Protein AF-0000000078986086 (afdb_homodimer)

Nearest PDB structures (foldseek):
  3zmk-assembly2_D  TM=9.888E-01  e=1.503E-30  Anopheles funestus
  4gsn-assembly2_D  TM=9.975E-01  e=2.209E-29  Anopheles gambiae
  3zml-assembly1_A  TM=9.976E-01  e=2.962E-29  Anopheles funestus
  2il3-assembly1_B  TM=9.915E-01  e=6.165E-29  Anopheles gambiae
  5ft3-assembly1_A  TM=9.965E-01  e=9.991E-28  Aedes aegypti

pLDDT: mean 96.77, std 3.89, range [65.88, 98.94]

Solvent-accessible surface area (backbone atoms only — not comparable to full-atom values): 22314 Å² total; per-residue (Å²): 128,82,59,34,36,31,36,26,39,67,60,37,37,52,27,17,19,37,43,40,48,32,56,76,62,70,51,72,66,45,76,40,80,48,50,65,88,81,41,48,39,71,35,68,76,41,33,74,76,32,61,75,52,60,69,23,34,36,33,52,76,81,48,77,39,48,41,36,69,16,39,39,53,37,49,43,69,74,63,40,94,61,45,67,51,63,41,79,52,56,68,59,29,23,36,32,42,27,40,41,49,44,28,41,32,43,49,41,35,42,44,45,68,52,48,46,40,39,75,74,65,68,41,41,71,78,58,64,71,54,51,49,51,42,51,51,41,51,50,40,52,38,63,51,43,80,48,71,25,69,55,30,81,54,73,32,54,35,45,35,48,40,47,24,41,50,53,27,44,36,60,70,51,77,70,54,53,87,83,35,47,57,48,47,52,39,50,54,58,51,61,66,42,91,57,29,49,82,33,34,50,56,29,18,53,49,41,14,50,56,55,47,57,47,39,77,93,128,80,57,34,34,31,36,27,39,66,59,38,36,51,27,18,18,35,44,40,46,31,53,75,64,71,50,72,66,45,75,40,79,50,50,65,87,81,42,49,38,69,34,69,78,40,32,74,75,31,61,74,51,62,68,22,33,37,34,53,76,82,48,76,38,48,41,36,70,16,39,38,53,35,49,44,70,73,64,40,94,61,45,67,50,62,40,79,53,56,69,59,28,22,36,32,42,27,40,42,50,43,28,41,34,42,50,39,35,42,44,46,68,52,48,46,41,40,74,75,66,69,41,41,70,77,57,64,72,54,51,50,52,42,51,52,41,51,50,39,51,39,62,52,42,81,48,70,24,68,53,30,81,53,72,33,54,35,44,35,48,40,48,26,40,50,52,27,43,35,60,69,51,76,71,54,54,88,82,35,49,58,48,47,52,37,50,55,57,51,60,65,41,90,56,30,48,82,33,32,51,55,29,18,52,50,41,14,49,56,54,47,57,46,36,78,95

Structure (mmCIF, N/CA/C/O backbone):
data_AF-0000000078986086-model_v1
#
loop_
_entity.id
_entity.type
_entity.pdbx_description
1 polymer 'glutathione transferase'
#
loop_
_atom_site.group_PDB
_atom_site.id
_atom_site.type_symbol
_atom_site.label_atom_id
_atom_site.label_alt_id
_atom_site.label_comp_id
_atom_site.label_asym_id
_atom_site.label_entity_id
_atom_site.label_seq_id
_atom_site.pdbx_PDB_ins_code
_atom_site.Cartn_x
_atom_site.Cartn_y
_atom_site.Cartn_z
_atom_site.occupancy
_atom_site.B_iso_or_equiv
_atom_site.auth_seq_id
_atom_site.auth_comp_id
_atom_site.auth_asym_id
_atom_site.auth_atom_id
_atom_site.pdbx_PDB_model_num
ATOM 1 N N . MET A 1 1 ? -20 9.711 23.672 1 66.19 1 MET A N 1
ATOM 2 C CA . MET A 1 1 ? -19.078 9.633 22.531 1 66.19 1 MET A CA 1
ATOM 3 C C . MET A 1 1 ? -18.125 8.445 22.688 1 66.19 1 MET A C 1
ATOM 5 O O . MET A 1 1 ? -17.781 8.07 23.812 1 66.19 1 MET A O 1
ATOM 9 N N . PRO A 1 2 ? -17.859 7.719 21.531 1 75.81 2 PRO A N 1
ATOM 10 C CA . PRO A 1 2 ? -16.969 6.57 21.734 1 75.81 2 PRO A CA 1
ATOM 11 C C . PRO A 1 2 ? -15.594 6.973 22.266 1 75.81 2 PRO A C 1
ATOM 13 O O . PRO A 1 2 ? -15.156 8.102 22.047 1 75.81 2 PRO A O 1
ATOM 16 N N . LYS A 1 3 ? -15.148 6.191 23.062 1 90.88 3 LYS A N 1
ATOM 17 C CA . LYS A 1 3 ? -13.773 6.402 23.531 1 90.88 3 LYS A CA 1
ATOM 18 C C . LYS A 1 3 ? -12.773 5.879 22.5 1 90.88 3 LYS A C 1
ATOM 20 O O . LYS A 1 3 ? -12.594 4.664 22.359 1 90.88 3 LYS A O 1
ATOM 25 N N . LEU A 1 4 ? -12.234 6.789 21.734 1 97.81 4 LEU A N 1
ATOM 26 C CA . LEU A 1 4 ? -11.234 6.477 20.719 1 97.81 4 LEU A CA 1
ATOM 27 C C . LEU A 1 4 ? -9.852 6.938 21.156 1 97.81 4 LEU A C 1
ATOM 29 O O . LEU A 1 4 ? -9.648 8.125 21.438 1 97.81 4 LEU A O 1
ATOM 33 N N . VAL A 1 5 ? -8.945 5.961 21.266 1 98.38 5 VAL A N 1
ATOM 34 C CA . VAL A 1 5 ? -7.555 6.27 21.609 1 98.38 5 VAL A CA 1
ATOM 35 C C . VAL A 1 5 ? -6.652 5.965 20.422 1 98.38 5 VAL A C 1
ATOM 37 O O . VAL A 1 5 ? -6.73 4.883 19.828 1 98.38 5 VAL A O 1
ATOM 40 N N . LEU A 1 6 ? -5.875 6.934 20.047 1 98.62 6 LEU A N 1
ATOM 41 C CA . LEU A 1 6 ? -4.918 6.758 18.953 1 98.62 6 LEU A CA 1
ATOM 42 C C . LEU A 1 6 ? -3.486 6.801 19.484 1 98.62 6 LEU A C 1
ATOM 44 O O . LEU A 1 6 ? -3.055 7.812 20.031 1 98.62 6 LEU A O 1
ATOM 48 N N . HIS A 1 7 ? -2.793 5.641 19.438 1 98.62 7 HIS A N 1
ATOM 49 C CA . HIS A 1 7 ? -1.343 5.66 19.594 1 98.62 7 HIS A CA 1
ATOM 50 C C . HIS A 1 7 ? -0.66 6.285 18.391 1 98.62 7 HIS A C 1
ATOM 52 O O . HIS A 1 7 ? -0.756 5.758 17.266 1 98.62 7 HIS A O 1
ATOM 58 N N . THR A 1 8 ? 0.054 7.375 18.625 1 98.12 8 THR A N 1
ATOM 59 C CA . THR A 1 8 ? 0.372 8.227 17.484 1 98.12 8 THR A CA 1
ATOM 60 C C . THR A 1 8 ? 1.632 9.047 17.766 1 98.12 8 THR A C 1
ATOM 62 O O . THR A 1 8 ? 2.197 8.977 18.859 1 98.12 8 THR A O 1
ATOM 65 N N . LEU A 1 9 ? 2.15 9.633 16.781 1 98.12 9 LEU A N 1
ATOM 66 C CA . LEU A 1 9 ? 3.139 10.703 16.734 1 98.12 9 LEU A CA 1
ATOM 67 C C . LEU A 1 9 ? 2.816 11.688 15.609 1 98.12 9 LEU A C 1
ATOM 69 O O . LEU A 1 9 ? 2.904 11.336 14.43 1 98.12 9 LEU A O 1
ATOM 73 N N . HIS A 1 10 ? 2.484 12.859 15.961 1 97.81 10 HIS A N 1
ATOM 74 C CA . HIS A 1 10 ? 1.936 13.82 15.008 1 97.81 10 HIS A CA 1
ATOM 75 C C . HIS A 1 10 ? 2.92 14.094 13.875 1 97.81 10 HIS A C 1
ATOM 77 O O . HIS A 1 10 ? 2.521 14.516 12.789 1 97.81 10 HIS A O 1
ATOM 83 N N . LEU A 1 11 ? 4.18 13.906 14.102 1 97.38 11 LEU A N 1
ATOM 84 C CA . LEU A 1 11 ? 5.188 14.078 13.055 1 97.38 11 LEU A CA 1
ATOM 85 C C . LEU A 1 11 ? 5.004 13.055 11.945 1 97.38 11 LEU A C 1
ATOM 87 O O . LEU A 1 11 ? 5.438 13.273 10.812 1 97.38 11 LEU A O 1
ATOM 91 N N . SER A 1 12 ? 4.438 11.938 12.25 1 97.94 12 SER A N 1
ATOM 92 C CA . SER A 1 12 ? 4.34 10.805 11.336 1 97.94 12 SER A CA 1
ATOM 93 C C . SER A 1 12 ? 3.244 11.023 10.297 1 97.94 12 SER A C 1
ATOM 95 O O . SER A 1 12 ? 2.082 11.242 10.648 1 97.94 12 SER A O 1
ATOM 97 N N . PRO A 1 13 ? 3.541 10.875 9.039 1 98.62 13 PRO A N 1
ATOM 98 C CA . PRO A 1 13 ? 2.541 11.094 7.988 1 98.62 13 PRO A CA 1
ATOM 99 C C . PRO A 1 13 ? 1.349 10.148 8.102 1 98.62 13 PRO A C 1
ATOM 101 O O . PRO A 1 13 ? 0.198 10.586 8.039 1 98.62 13 PRO A O 1
ATOM 104 N N . PRO A 1 14 ? 1.545 8.844 8.328 1 98.75 14 PRO A N 1
ATOM 105 C CA . PRO A 1 14 ? 0.386 7.961 8.484 1 98.75 14 PRO A CA 1
ATOM 106 C C . PRO A 1 14 ? -0.513 8.367 9.648 1 98.75 14 PRO A C 1
ATOM 108 O O . PRO A 1 14 ? -1.736 8.234 9.57 1 98.75 14 PRO A O 1
ATOM 111 N N . CYS A 1 15 ? 0.044 8.844 10.711 1 98.81 15 CYS A N 1
ATOM 112 C CA . CYS A 1 15 ? -0.736 9.297 11.852 1 98.81 15 CYS A CA 1
ATOM 113 C C . CYS A 1 15 ? -1.559 10.531 11.492 1 98.81 15 CYS A C 1
ATOM 115 O O . CYS A 1 15 ? -2.736 10.625 11.844 1 98.81 15 CYS A O 1
ATOM 117 N N . ARG A 1 16 ? -0.975 11.43 10.773 1 98.88 16 ARG A N 1
ATOM 118 C CA . ARG A 1 16 ? -1.675 12.648 10.391 1 98.88 16 ARG A CA 1
ATOM 119 C C . ARG A 1 16 ? -2.809 12.344 9.414 1 98.88 16 ARG A C 1
ATOM 121 O O . ARG A 1 16 ? -3.838 13.023 9.422 1 98.88 16 ARG A O 1
ATOM 128 N N . ALA A 1 17 ? -2.66 11.344 8.562 1 98.94 17 ALA A N 1
ATOM 129 C CA . ALA A 1 17 ? -3.75 10.922 7.688 1 98.94 17 ALA A CA 1
ATOM 130 C C . ALA A 1 17 ? -4.969 10.5 8.5 1 98.94 17 ALA A C 1
ATOM 132 O O . ALA A 1 17 ? -6.102 10.852 8.156 1 98.94 17 ALA A O 1
ATOM 133 N N . VAL A 1 18 ? -4.727 9.766 9.57 1 98.94 18 VAL A N 1
ATOM 134 C CA . VAL A 1 18 ? -5.809 9.32 10.445 1 98.94 18 VAL A CA 1
ATOM 135 C C . VAL A 1 18 ? -6.414 10.516 11.172 1 98.94 18 VAL A C 1
ATOM 137 O O . VAL A 1 18 ? -7.633 10.609 11.32 1 98.94 18 VAL A O 1
ATOM 140 N N . GLU A 1 19 ? -5.559 11.438 11.586 1 98.88 19 GLU A N 1
ATOM 141 C CA . GLU A 1 19 ? -6.047 12.648 12.25 1 98.88 19 GLU A CA 1
ATOM 142 C C . GLU A 1 19 ? -6.922 13.469 11.305 1 98.88 19 GLU A C 1
ATOM 144 O O . GLU A 1 19 ? -7.98 13.961 11.703 1 98.88 19 GLU A O 1
ATOM 149 N N . LEU A 1 20 ? -6.512 13.625 10.055 1 98.94 20 LEU A N 1
ATOM 150 C CA . LEU A 1 20 ? -7.332 14.297 9.055 1 98.94 20 LEU A CA 1
ATOM 151 C C . LEU A 1 20 ? -8.688 13.625 8.914 1 98.94 20 LEU A C 1
ATOM 153 O O . LEU A 1 20 ? -9.727 14.297 8.883 1 98.94 20 LEU A O 1
ATOM 157 N N . THR A 1 21 ? -8.695 12.305 8.867 1 98.94 21 THR A N 1
ATOM 158 C CA . THR A 1 21 ? -9.922 11.531 8.727 1 98.94 21 THR A CA 1
ATOM 159 C C . THR A 1 21 ? -10.844 11.766 9.914 1 98.94 21 THR A C 1
ATOM 161 O O . THR A 1 21 ? -12.047 12 9.742 1 98.94 21 THR A O 1
ATOM 164 N N . ALA A 1 22 ? -10.273 11.734 11.117 1 98.69 22 ALA A N 1
ATOM 165 C CA . ALA A 1 22 ? -11.062 11.93 12.328 1 98.69 22 ALA A CA 1
ATOM 166 C C . ALA A 1 22 ? -11.688 13.32 12.352 1 98.69 22 ALA A C 1
ATOM 168 O O . ALA A 1 22 ? -12.867 13.477 12.68 1 98.69 22 ALA A O 1
ATOM 169 N N . LYS A 1 23 ? -10.93 14.297 11.953 1 98.69 23 LYS A N 1
ATOM 170 C CA . LYS A 1 23 ? -11.438 15.664 11.922 1 98.69 23 LYS A CA 1
ATOM 171 C C . LYS A 1 23 ? -12.578 15.805 10.922 1 98.69 23 LYS A C 1
ATOM 173 O O . LYS A 1 23 ? -13.594 16.438 11.211 1 98.69 23 LYS A O 1
ATOM 178 N N . ALA A 1 24 ? -12.43 15.211 9.789 1 98.75 24 ALA A N 1
ATOM 179 C CA . ALA A 1 24 ? -13.469 15.258 8.766 1 98.75 24 ALA A CA 1
ATOM 180 C C . ALA A 1 24 ? -14.766 14.625 9.266 1 98.75 24 ALA A C 1
ATOM 182 O O . ALA A 1 24 ? -15.852 15.031 8.852 1 98.75 24 ALA A O 1
ATOM 183 N N . LEU A 1 25 ? -14.648 13.664 10.148 1 98.25 25 LEU A N 1
ATOM 184 C CA . LEU A 1 25 ? -15.805 12.93 10.664 1 98.25 25 LEU A CA 1
ATOM 185 C C . LEU A 1 25 ? -16.359 13.602 11.922 1 98.25 25 LEU A C 1
ATOM 187 O O . LEU A 1 25 ? -17.375 13.172 12.461 1 98.25 25 LEU A O 1
ATOM 191 N N . GLY A 1 26 ? -15.609 14.609 12.406 1 97.31 26 GLY A N 1
ATOM 192 C CA . GLY A 1 26 ? -16 15.25 13.648 1 97.31 26 GLY A CA 1
ATOM 193 C C . GLY A 1 26 ? -15.719 14.398 14.875 1 97.31 26 GLY A C 1
ATOM 194 O O . GLY A 1 26 ? -16.422 14.508 15.883 1 97.31 26 GLY A O 1
ATOM 195 N N . LEU A 1 27 ? -14.703 13.531 14.805 1 97.81 27 LEU A N 1
ATOM 196 C CA . LEU A 1 27 ? -14.367 12.641 15.906 1 97.81 27 LEU A CA 1
ATOM 197 C C . LEU A 1 27 ? -13.219 13.211 16.734 1 97.81 27 LEU A C 1
ATOM 199 O O . LEU A 1 27 ? -12.289 13.797 16.188 1 97.81 27 LEU A O 1
ATOM 203 N N . GLU A 1 28 ? -13.289 13.047 17.969 1 96.56 28 GLU A N 1
ATOM 204 C CA . GLU A 1 28 ? -12.18 13.352 18.875 1 96.56 28 GLU A CA 1
ATOM 205 C C . GLU A 1 28 ? -11.383 12.094 19.219 1 96.56 28 GLU A C 1
ATOM 207 O O . GLU A 1 28 ? -11.961 11.086 19.625 1 96.56 28 GLU A O 1
ATOM 212 N N . LEU A 1 29 ? -10.125 12.188 18.984 1 97.62 29 LEU A N 1
ATOM 213 C CA . LEU A 1 29 ? -9.227 11.094 19.328 1 97.62 29 LEU A CA 1
ATOM 214 C C . LEU A 1 29 ? -8.375 11.453 20.531 1 97.62 29 LEU A C 1
ATOM 216 O O . LEU A 1 29 ? -7.695 12.484 20.531 1 97.62 29 LEU A O 1
ATOM 220 N N . GLU A 1 30 ? -8.5 10.648 21.531 1 97.94 30 GLU A N 1
ATOM 221 C CA . GLU A 1 30 ? -7.48 10.742 22.562 1 97.94 30 GLU A CA 1
ATOM 222 C C . GLU A 1 30 ? -6.121 10.273 22.062 1 97.94 30 GLU A C 1
ATOM 224 O O . GLU A 1 30 ? -6.004 9.164 21.531 1 97.94 30 GLU A O 1
ATOM 229 N N . GLN A 1 31 ? -5.156 11.086 22.219 1 97.56 31 GLN A N 1
ATOM 230 C CA . GLN A 1 31 ? -3.854 10.773 21.641 1 97.56 31 GLN A CA 1
ATOM 231 C C . GLN A 1 31 ? -2.9 10.227 22.688 1 97.56 31 GLN A C 1
ATOM 233 O O . GLN A 1 31 ? -2.803 10.773 23.797 1 97.56 31 GLN A O 1
ATOM 238 N N . LYS A 1 32 ? -2.322 9.156 22.438 1 97.44 32 LYS A N 1
ATOM 239 C CA . LYS A 1 32 ? -1.193 8.602 23.188 1 97.44 32 LYS A CA 1
ATOM 240 C C . LYS A 1 32 ? 0.075 8.594 22.344 1 97.44 32 LYS A C 1
ATOM 242 O O . LYS A 1 32 ? 0.193 7.812 21.391 1 97.44 32 LYS A O 1
ATOM 247 N N . GLU A 1 33 ? 0.963 9.391 22.734 1 97.5 33 GLU A N 1
ATOM 248 C CA . GLU A 1 33 ? 2.164 9.562 21.922 1 97.5 33 GLU A CA 1
ATOM 249 C C . GLU A 1 33 ? 3.119 8.391 22.078 1 97.5 33 GLU A C 1
ATOM 251 O O . GLU A 1 33 ? 3.336 7.91 23.203 1 97.5 33 GLU A O 1
ATOM 256 N N . ILE A 1 34 ? 3.598 7.871 21 1 97.38 34 ILE A N 1
ATOM 257 C CA . ILE A 1 34 ? 4.637 6.848 20.922 1 97.38 34 ILE A CA 1
ATOM 258 C C . ILE A 1 34 ? 5.891 7.434 20.266 1 97.38 34 ILE A C 1
ATOM 260 O O . ILE A 1 34 ? 5.883 7.781 19.094 1 97.38 34 ILE A O 1
ATOM 264 N N . ASN A 1 35 ? 7.004 7.543 21 1 94.25 35 ASN A N 1
ATOM 265 C CA . ASN A 1 35 ? 8.258 8.086 20.484 1 94.25 35 ASN A CA 1
ATOM 266 C C . ASN A 1 35 ? 9.062 7.027 19.734 1 94.25 35 ASN A C 1
ATOM 268 O O . ASN A 1 35 ? 9.695 6.172 20.359 1 94.25 35 ASN A O 1
ATOM 272 N N . LEU A 1 36 ? 9.133 7.164 18.469 1 94.25 36 LEU A N 1
ATOM 273 C CA . LEU A 1 36 ? 9.82 6.176 17.641 1 94.25 36 LEU A CA 1
ATOM 274 C C . LEU A 1 36 ? 11.336 6.324 17.781 1 94.25 36 LEU A C 1
ATOM 276 O O . LEU A 1 36 ? 12.07 5.352 17.609 1 94.25 36 LEU A O 1
ATOM 280 N N . LEU A 1 37 ? 11.789 7.508 18.016 1 89.25 37 LEU A N 1
ATOM 281 C CA . LEU A 1 37 ? 13.227 7.766 18.078 1 89.25 37 LEU A CA 1
ATOM 282 C C . LEU A 1 37 ? 13.836 7.109 19.312 1 89.25 37 LEU A C 1
ATOM 284 O O . LEU A 1 37 ? 15.008 6.73 19.312 1 89.25 37 LEU A O 1
ATOM 288 N N . THR A 1 38 ? 13.062 6.965 20.359 1 91.62 38 THR A N 1
ATOM 289 C CA . THR A 1 38 ? 13.555 6.312 21.578 1 91.62 38 THR A CA 1
ATOM 290 C C . THR A 1 38 ? 13.172 4.84 21.594 1 91.62 38 THR A C 1
ATOM 292 O O . THR A 1 38 ? 13.422 4.137 22.562 1 91.62 38 THR A O 1
ATOM 295 N N . GLY A 1 39 ? 12.453 4.363 20.578 1 93.44 39 GLY A N 1
ATOM 296 C CA . GLY A 1 39 ? 12.172 2.949 20.406 1 93.44 39 GLY A CA 1
ATOM 297 C C . GLY A 1 39 ? 10.977 2.473 21.203 1 93.44 39 GLY A C 1
ATOM 298 O O . GLY A 1 39 ? 10.859 1.285 21.5 1 93.44 39 GLY A O 1
ATOM 299 N N . GLU A 1 40 ? 10.062 3.346 21.609 1 94.94 40 GLU A N 1
ATOM 300 C CA . GLU A 1 40 ? 8.891 2.959 22.391 1 94.94 40 GLU A CA 1
ATOM 301 C C . GLU A 1 40 ? 8.039 1.938 21.625 1 94.94 40 GLU A C 1
ATOM 303 O O . GLU A 1 40 ? 7.41 1.076 22.25 1 94.94 40 GLU A O 1
ATOM 308 N N . HIS A 1 41 ? 8.062 2.018 20.297 1 94.25 41 HIS A N 1
ATOM 309 C CA . HIS A 1 41 ? 7.27 1.127 19.453 1 94.25 41 HIS A CA 1
ATOM 310 C C . HIS A 1 41 ? 7.875 -0.271 19.422 1 94.25 41 HIS A C 1
ATOM 312 O O . HIS A 1 41 ? 7.281 -1.193 18.859 1 94.25 41 HIS A O 1
ATOM 318 N N . LEU A 1 42 ? 9.016 -0.437 20.047 1 94.38 42 LEU A N 1
ATOM 319 C CA . LEU A 1 42 ? 9.688 -1.73 20.047 1 94.38 42 LEU A CA 1
ATOM 320 C C . LEU A 1 42 ? 9.609 -2.393 21.422 1 94.38 42 LEU A C 1
ATOM 322 O O . LEU A 1 42 ? 10.062 -3.525 21.594 1 94.38 42 LEU A O 1
ATOM 326 N N . LYS A 1 43 ? 9.039 -1.735 22.375 1 94.94 43 LYS A N 1
ATOM 327 C CA . LYS A 1 43 ? 8.867 -2.309 23.703 1 94.94 43 LYS A CA 1
ATOM 328 C C . LYS A 1 43 ? 7.777 -3.373 23.719 1 94.94 43 LYS A C 1
ATOM 330 O O . LYS A 1 43 ? 6.816 -3.293 22.938 1 94.94 43 LYS A O 1
ATOM 335 N N . PRO A 1 44 ? 7.867 -4.32 24.609 1 94.44 44 PRO A N 1
ATOM 336 C CA . PRO A 1 44 ? 6.941 -5.453 24.641 1 94.44 44 PRO A CA 1
ATOM 337 C C . PRO A 1 44 ? 5.48 -5.02 24.75 1 94.44 44 PRO A C 1
ATOM 339 O O . PRO A 1 44 ? 4.605 -5.613 24.125 1 94.44 44 PRO A O 1
ATOM 342 N N . GLU A 1 45 ? 5.246 -4.043 25.547 1 92.62 45 GLU A N 1
ATOM 343 C CA . GLU A 1 45 ? 3.875 -3.584 25.75 1 92.62 45 GLU A CA 1
ATOM 344 C C . GLU A 1 45 ? 3.25 -3.115 24.438 1 92.62 45 GLU A C 1
ATOM 346 O O . GLU A 1 45 ? 2.074 -3.381 24.188 1 92.62 45 GLU A O 1
ATOM 351 N N . PHE A 1 46 ? 4.066 -2.396 23.625 1 95.06 46 PHE A N 1
ATOM 352 C CA . PHE A 1 46 ? 3.539 -1.921 22.359 1 95.06 46 PHE A CA 1
ATOM 353 C C . PHE A 1 46 ? 3.475 -3.055 21.344 1 95.06 46 PHE A C 1
ATOM 355 O O . PHE A 1 46 ? 2.543 -3.119 20.531 1 95.06 46 PHE A O 1
ATOM 362 N N . LEU A 1 47 ? 4.438 -3.908 21.391 1 92.31 47 LEU A N 1
ATOM 363 C CA . LEU A 1 47 ? 4.5 -5.012 20.438 1 92.31 47 LEU A CA 1
ATOM 364 C C . LEU A 1 47 ? 3.311 -5.949 20.609 1 92.31 47 LEU A C 1
ATOM 366 O O . LEU A 1 47 ? 2.881 -6.605 19.656 1 92.31 47 LEU A O 1
ATOM 370 N N . LYS A 1 48 ? 2.73 -6.004 21.766 1 90.81 48 LYS A N 1
ATOM 371 C CA . LYS A 1 48 ? 1.505 -6.762 22 1 90.81 48 LYS A CA 1
ATOM 372 C C . LYS A 1 48 ? 0.321 -6.133 21.266 1 90.81 48 LYS A C 1
ATOM 374 O O . LYS A 1 48 ? -0.608 -6.832 20.859 1 90.81 48 LYS A O 1
ATOM 379 N N . LEU A 1 49 ? 0.41 -4.824 21.125 1 92.06 49 LEU A N 1
ATOM 380 C CA . LEU A 1 49 ? -0.65 -4.09 20.438 1 92.06 49 LEU A CA 1
ATOM 381 C C . LEU A 1 49 ? -0.511 -4.211 18.922 1 92.06 49 LEU A C 1
ATOM 383 O O . LEU A 1 49 ? -1.502 -4.418 18.219 1 92.06 49 LEU A O 1
ATOM 387 N N . ASN A 1 50 ? 0.705 -4.105 18.469 1 95.19 50 ASN A N 1
ATOM 388 C CA . ASN A 1 50 ? 0.983 -4.16 17.047 1 95.19 50 ASN A CA 1
ATOM 389 C C . ASN A 1 50 ? 2.33 -4.816 16.766 1 95.19 50 ASN A C 1
ATOM 391 O O . ASN A 1 50 ? 3.369 -4.156 16.797 1 95.19 50 ASN A O 1
ATOM 395 N N . PRO A 1 51 ? 2.279 -6.027 16.344 1 92.38 51 PRO A N 1
ATOM 396 C CA . PRO A 1 51 ? 3.531 -6.738 16.078 1 92.38 51 PRO A CA 1
ATOM 397 C C . PRO A 1 51 ? 4.273 -6.18 14.859 1 92.38 51 PRO A C 1
ATOM 399 O O . PRO A 1 51 ? 5.414 -6.566 14.602 1 92.38 51 PRO A O 1
ATOM 402 N N . GLN A 1 52 ? 3.68 -5.23 14.102 1 94.56 52 GLN A N 1
ATOM 403 C CA . GLN A 1 52 ? 4.312 -4.621 12.938 1 94.56 52 GLN A CA 1
ATOM 404 C C . GLN A 1 52 ? 5.199 -3.447 13.344 1 94.56 52 GLN A C 1
ATOM 406 O O . GLN A 1 52 ? 5.879 -2.854 12.5 1 94.56 52 GLN A O 1
ATOM 411 N N . HIS A 1 53 ? 5.199 -3.078 14.617 1 94.75 53 HIS A N 1
ATOM 412 C CA . HIS A 1 53 ? 6.113 -2.1 15.203 1 94.75 53 HIS A CA 1
ATOM 413 C C . HIS A 1 53 ? 5.777 -0.688 14.734 1 94.75 53 HIS A C 1
ATOM 415 O O . HIS A 1 53 ? 6.625 0.205 14.781 1 94.75 53 HIS A O 1
ATOM 421 N N . THR A 1 54 ? 4.547 -0.531 14.125 1 96.44 54 THR A N 1
ATOM 422 C CA . THR A 1 54 ? 4.285 0.764 13.508 1 96.44 54 THR A CA 1
ATOM 423 C C . THR A 1 54 ? 3.168 1.499 14.242 1 96.44 54 THR A C 1
ATOM 425 O O . THR A 1 54 ? 2.398 0.887 14.984 1 96.44 54 THR A O 1
ATOM 428 N N . ILE A 1 55 ? 3.146 2.738 14.172 1 97.94 55 ILE A N 1
ATOM 429 C CA . ILE A 1 55 ? 2.016 3.609 14.477 1 97.94 55 ILE A CA 1
ATOM 430 C C . ILE A 1 55 ? 1.448 4.188 13.18 1 97.94 55 ILE A C 1
ATOM 432 O O . ILE A 1 55 ? 2.139 4.23 12.156 1 97.94 55 ILE A O 1
ATOM 436 N N . PRO A 1 56 ? 0.153 4.547 13.172 1 98.62 56 PRO A N 1
ATOM 437 C CA . PRO A 1 56 ? -0.806 4.648 14.273 1 98.62 56 PRO A CA 1
ATOM 438 C C . PRO A 1 56 ? -1.435 3.303 14.633 1 98.62 56 PRO A C 1
ATOM 440 O O . PRO A 1 56 ? -1.444 2.383 13.812 1 98.62 56 PRO A O 1
ATOM 443 N N . VAL A 1 57 ? -1.856 3.178 15.859 1 98.69 57 VAL A N 1
ATOM 444 C CA . VAL A 1 57 ? -2.738 2.121 16.344 1 98.69 57 VAL A CA 1
ATOM 445 C C . VAL A 1 57 ? -3.969 2.738 17 1 98.69 57 VAL A C 1
ATOM 447 O O . VAL A 1 57 ? -3.846 3.604 17.875 1 98.69 57 VAL A O 1
ATOM 450 N N . LEU A 1 58 ? -5.152 2.336 16.594 1 98.75 58 LEU A N 1
ATOM 451 C CA . LEU A 1 58 ? -6.41 2.818 17.172 1 98.75 58 LEU A CA 1
ATOM 452 C C . LEU A 1 58 ? -6.977 1.813 18.156 1 98.75 58 LEU A C 1
ATOM 454 O O . LEU A 1 58 ? -7.012 0.612 17.891 1 98.75 58 LEU A O 1
ATOM 458 N N . ASP A 1 59 ? -7.324 2.268 19.281 1 98.25 59 ASP A N 1
ATOM 459 C CA . ASP A 1 59 ? -8.117 1.521 20.266 1 98.25 59 ASP A CA 1
ATOM 460 C C . ASP A 1 59 ? -9.531 2.072 20.359 1 98.25 59 ASP A C 1
ATOM 462 O O . ASP A 1 59 ? -9.75 3.145 20.922 1 98.25 59 ASP A O 1
ATOM 466 N N . ASP A 1 60 ? -10.5 1.426 19.719 1 98.06 60 ASP A N 1
ATOM 467 C CA . ASP A 1 60 ? -11.914 1.768 19.781 1 98.06 60 ASP A CA 1
ATOM 468 C C . ASP A 1 60 ? -12.625 0.934 20.859 1 98.06 60 ASP A C 1
ATOM 470 O O . ASP A 1 60 ? -13.25 -0.08 20.531 1 98.06 60 ASP A O 1
ATOM 474 N N . ASP A 1 61 ? -12.578 1.385 22.094 1 95.75 61 ASP A N 1
ATOM 475 C CA . ASP A 1 61 ? -13.211 0.732 23.234 1 95.75 61 ASP A CA 1
ATOM 476 C C . ASP A 1 61 ? -12.828 -0.745 23.297 1 95.75 61 ASP A C 1
ATOM 478 O O . ASP A 1 61 ? -13.703 -1.614 23.375 1 95.75 61 ASP A O 1
ATOM 482 N N . GLY A 1 62 ? -11.578 -0.989 23.109 1 95.25 62 GLY A N 1
ATOM 483 C CA . GLY A 1 62 ? -11.078 -2.35 23.234 1 95.25 62 GLY A CA 1
ATOM 484 C C . GLY A 1 62 ? -10.828 -3.014 21.906 1 95.25 62 GLY A C 1
ATOM 485 O O . GLY A 1 62 ? -10.133 -4.031 21.828 1 95.25 62 GLY A O 1
ATOM 486 N N . THR A 1 63 ? -11.43 -2.521 20.844 1 96.94 63 THR A N 1
ATOM 487 C CA . THR A 1 63 ? -11.156 -3.027 19.5 1 96.94 63 THR A CA 1
ATOM 488 C C . THR A 1 63 ? -9.914 -2.365 18.922 1 96.94 63 THR A C 1
ATOM 490 O O . THR A 1 63 ? -9.906 -1.16 18.656 1 96.94 63 THR A O 1
ATOM 493 N N . ILE A 1 64 ? -8.859 -3.174 18.641 1 97.56 64 ILE A N 1
ATOM 494 C CA . ILE A 1 64 ? -7.578 -2.656 18.188 1 97.56 64 ILE A CA 1
ATOM 495 C C . ILE A 1 64 ? -7.512 -2.73 16.656 1 97.56 64 ILE A C 1
ATOM 497 O O . ILE A 1 64 ? -7.742 -3.791 16.078 1 97.56 64 ILE A O 1
ATOM 501 N N . ILE A 1 65 ? -7.281 -1.583 16.062 1 98.38 65 ILE A N 1
ATOM 502 C CA . ILE A 1 65 ? -7.102 -1.483 14.625 1 98.38 65 ILE A CA 1
ATOM 503 C C . ILE A 1 65 ? -5.727 -0.899 14.32 1 98.38 65 ILE A C 1
ATOM 505 O O . ILE A 1 65 ? -5.355 0.15 14.852 1 98.38 65 ILE A O 1
ATOM 509 N N . THR A 1 66 ? -4.98 -1.623 13.461 1 98.12 66 THR A N 1
ATOM 510 C CA . THR A 1 66 ? -3.654 -1.163 13.07 1 98.12 66 THR A CA 1
ATOM 511 C C . THR A 1 66 ? -3.639 -0.742 11.602 1 98.12 66 THR A C 1
ATOM 513 O O . THR A 1 66 ? -4.598 -0.991 10.867 1 98.12 66 THR A O 1
ATOM 516 N N . GLU A 1 67 ? -2.512 -0.128 11.258 1 98.62 67 GLU A N 1
ATOM 517 C CA . GLU A 1 67 ? -2.316 0.286 9.875 1 98.62 67 GLU A CA 1
ATOM 518 C C . GLU A 1 67 ? -3.215 1.468 9.523 1 98.62 67 GLU A C 1
ATOM 520 O O . GLU A 1 67 ? -4.438 1.392 9.672 1 98.62 67 GLU A O 1
ATOM 525 N N . SER A 1 68 ? -2.637 2.557 9.078 1 98.88 68 SER A N 1
ATOM 526 C CA . SER A 1 68 ? -3.305 3.846 8.945 1 98.88 68 SER A CA 1
ATOM 527 C C . SER A 1 68 ? -4.469 3.771 7.969 1 98.88 68 SER A C 1
ATOM 529 O O . SER A 1 68 ? -5.562 4.262 8.258 1 98.88 68 SER A O 1
ATOM 531 N N . HIS A 1 69 ? -4.281 3.15 6.82 1 98.94 69 HIS A N 1
ATOM 532 C CA . HIS A 1 69 ? -5.336 3.084 5.816 1 98.94 69 HIS A CA 1
ATOM 533 C C . HIS A 1 69 ? -6.52 2.258 6.309 1 98.94 69 HIS A C 1
ATOM 535 O O . HIS A 1 69 ? -7.676 2.625 6.082 1 98.94 69 HIS A O 1
ATOM 541 N N . ALA A 1 70 ? -6.211 1.153 6.988 1 98.88 70 ALA A N 1
ATOM 542 C CA . ALA A 1 70 ? -7.258 0.336 7.598 1 98.88 70 ALA A CA 1
ATOM 543 C C . ALA A 1 70 ? -8.016 1.121 8.664 1 98.88 70 ALA A C 1
ATOM 545 O O . ALA A 1 70 ? -9.242 1.037 8.742 1 98.88 70 ALA A O 1
ATOM 546 N N . ILE A 1 71 ? -7.309 1.896 9.469 1 98.94 71 ILE A N 1
ATOM 547 C CA . ILE A 1 71 ? -7.926 2.715 10.508 1 98.94 71 ILE A CA 1
ATOM 548 C C . ILE A 1 71 ? -8.867 3.734 9.875 1 98.94 71 ILE A C 1
ATOM 550 O O . ILE A 1 71 ? -10 3.906 10.32 1 98.94 71 ILE A O 1
ATOM 554 N N . MET A 1 72 ? -8.406 4.395 8.82 1 98.94 72 MET A N 1
ATOM 555 C CA . MET A 1 72 ? -9.219 5.414 8.164 1 98.94 72 MET A CA 1
ATOM 556 C C . MET A 1 72 ? -10.508 4.812 7.613 1 98.94 72 MET A C 1
ATOM 558 O O . MET A 1 72 ? -11.594 5.34 7.848 1 98.94 72 MET A O 1
ATOM 562 N N . ILE A 1 73 ? -10.375 3.715 6.906 1 98.88 73 ILE A N 1
ATOM 563 C CA . ILE A 1 73 ? -11.539 3.057 6.328 1 98.88 73 ILE A CA 1
ATOM 564 C C . ILE A 1 73 ? -12.477 2.586 7.441 1 98.88 73 ILE A C 1
ATOM 566 O O . ILE A 1 73 ? -13.695 2.742 7.344 1 98.88 73 ILE A O 1
ATOM 570 N N . TYR A 1 74 ? -11.922 2.047 8.547 1 98.88 74 TYR A N 1
ATOM 571 C CA . TYR A 1 74 ? -12.703 1.607 9.695 1 98.88 74 TYR A CA 1
ATOM 572 C C . TYR A 1 74 ? -13.5 2.764 10.289 1 98.88 74 TYR A C 1
ATOM 574 O O . TYR A 1 74 ? -14.711 2.648 10.5 1 98.88 74 TYR A O 1
ATOM 582 N N . LEU A 1 75 ? -12.859 3.904 10.5 1 98.75 75 LEU A N 1
ATOM 583 C CA . LEU A 1 75 ? -13.508 5.066 11.102 1 98.75 75 LEU A CA 1
ATOM 584 C C . LEU A 1 75 ? -14.648 5.57 10.227 1 98.75 75 LEU A C 1
ATOM 586 O O . LEU A 1 75 ? -15.734 5.867 10.719 1 98.75 75 LEU A O 1
ATOM 590 N N . VAL A 1 76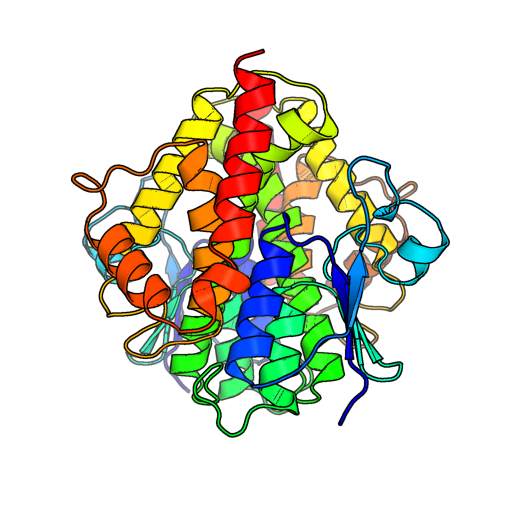 ? -14.375 5.641 8.914 1 98.56 76 VAL A N 1
ATOM 591 C CA . VAL A 1 76 ? -15.391 6.148 8 1 98.56 76 VAL A CA 1
ATOM 592 C C . VAL A 1 76 ? -16.562 5.172 7.938 1 98.56 76 VAL A C 1
ATOM 594 O O . VAL A 1 76 ? -17.719 5.586 7.883 1 98.56 76 VAL A O 1
ATOM 597 N N . THR A 1 77 ? -16.266 3.891 7.918 1 97.75 77 THR A N 1
ATOM 598 C CA . THR A 1 77 ? -17.297 2.855 7.82 1 97.75 77 THR A CA 1
ATOM 599 C C . THR A 1 77 ? -18.172 2.844 9.062 1 97.75 77 THR A C 1
ATOM 601 O O . THR A 1 77 ? -19.391 2.742 8.969 1 97.75 77 THR A O 1
ATOM 604 N N . LYS A 1 78 ? -17.609 2.988 10.18 1 97 78 LYS A N 1
ATOM 605 C CA . LYS A 1 78 ? -18.328 2.832 11.445 1 97 78 LYS A CA 1
ATOM 606 C C . LYS A 1 78 ? -18.984 4.145 11.875 1 97 78 LYS A C 1
ATOM 608 O O . LYS A 1 78 ? -20.094 4.145 12.414 1 97 78 LYS A O 1
ATOM 613 N N . TYR A 1 79 ? -18.344 5.277 11.594 1 97.38 79 TYR A N 1
ATOM 614 C CA . TYR A 1 79 ? -18.766 6.523 12.227 1 97.38 79 TYR A CA 1
ATOM 615 C C . TYR A 1 79 ? -19.188 7.551 11.188 1 97.38 79 TYR A C 1
ATOM 617 O O . TYR A 1 79 ? -19.703 8.617 11.531 1 97.38 79 TYR A O 1
ATOM 625 N N . GLY A 1 80 ? -18.969 7.258 9.906 1 97.12 80 GLY A N 1
ATOM 626 C CA . GLY A 1 80 ? -19.344 8.203 8.867 1 97.12 80 GLY A CA 1
ATOM 627 C C . GLY A 1 80 ? -20.844 8.398 8.75 1 97.12 80 GLY A C 1
ATOM 628 O O . GLY A 1 80 ? -21.609 7.457 8.93 1 97.12 80 GLY A O 1
ATOM 629 N N . LYS A 1 81 ? -21.297 9.578 8.352 1 96.81 81 LYS A N 1
ATOM 630 C CA . LYS A 1 81 ? -22.703 9.883 8.164 1 96.81 81 LYS A CA 1
ATOM 631 C C . LYS A 1 81 ? -23.172 9.508 6.754 1 96.81 81 LYS A C 1
ATOM 633 O O . LYS A 1 81 ? -24.359 9.375 6.504 1 96.81 81 LYS A O 1
ATOM 638 N N . ASP A 1 82 ? -22.266 9.461 5.871 1 96.69 82 ASP A N 1
ATOM 639 C CA . ASP A 1 82 ? -22.469 9.031 4.488 1 96.69 82 ASP A CA 1
ATOM 640 C C . ASP A 1 82 ? -21.219 8.32 3.951 1 96.69 82 ASP A C 1
ATOM 642 O O . ASP A 1 82 ? -20.297 8.039 4.707 1 96.69 82 ASP A O 1
ATOM 646 N N . ASP A 1 83 ? -21.266 7.988 2.689 1 95.81 83 ASP A N 1
ATOM 647 C CA . ASP A 1 83 ? -20.172 7.18 2.168 1 95.81 83 ASP A CA 1
ATOM 648 C C . ASP A 1 83 ? -19.234 8.016 1.299 1 95.81 83 ASP A C 1
ATOM 650 O O . ASP A 1 83 ? -18.516 7.48 0.445 1 95.81 83 ASP A O 1
ATOM 654 N N . SER A 1 84 ? -19.219 9.305 1.456 1 97.31 84 SER A N 1
ATOM 655 C CA . SER A 1 84 ? -18.484 10.195 0.563 1 97.31 84 SER A CA 1
ATOM 656 C C . SER A 1 84 ? -16.969 9.992 0.7 1 97.31 84 SER A C 1
ATOM 658 O O . SER A 1 84 ? -16.25 10.008 -0.295 1 97.31 84 SER A O 1
ATOM 660 N N . LEU A 1 85 ? -16.547 9.742 1.917 1 98.75 85 LEU A N 1
ATOM 661 C CA . LEU A 1 85 ? -15.109 9.641 2.162 1 98.75 85 LEU A CA 1
ATOM 662 C C . LEU A 1 85 ? -14.578 8.281 1.735 1 98.75 85 LEU A C 1
ATOM 664 O O . LEU A 1 85 ? -13.375 8.117 1.523 1 98.75 85 LEU A O 1
ATOM 668 N N . TYR A 1 86 ? -15.43 7.309 1.671 1 98.62 86 TYR A N 1
ATOM 669 C CA . TYR A 1 86 ? -15.133 5.969 1.177 1 98.62 86 TYR A CA 1
ATOM 670 C C . TYR A 1 86 ? -16.359 5.336 0.542 1 98.62 86 TYR A C 1
ATOM 672 O O . TYR A 1 86 ? -17.078 4.57 1.191 1 98.62 86 TYR A O 1
ATOM 680 N N . PRO A 1 87 ? -16.547 5.543 -0.748 1 98.19 87 PRO A N 1
ATOM 681 C CA . PRO A 1 87 ? -17.797 5.199 -1.423 1 98.19 87 PRO A CA 1
ATOM 682 C C . PRO A 1 87 ? -18.109 3.705 -1.38 1 98.19 87 PRO A C 1
ATOM 684 O O . PRO A 1 87 ? -17.188 2.883 -1.481 1 98.19 87 PRO A O 1
ATOM 687 N N . LYS A 1 88 ? -19.406 3.402 -1.383 1 96.06 88 LYS A N 1
ATOM 688 C CA . LYS A 1 88 ? -19.844 2.012 -1.425 1 96.06 88 LYS A CA 1
ATOM 689 C C . LYS A 1 88 ? -19.984 1.521 -2.863 1 96.06 88 LYS A C 1
ATOM 691 O O . LYS A 1 88 ? -20 0.315 -3.115 1 96.06 88 LYS A O 1
ATOM 696 N N . ASP A 1 89 ? -20.172 2.496 -3.809 1 97.44 89 ASP A N 1
ATOM 697 C CA . ASP A 1 89 ? -20.141 2.141 -5.223 1 97.44 89 ASP A CA 1
ATOM 698 C C . ASP A 1 89 ? -18.828 1.448 -5.586 1 97.44 89 ASP A C 1
ATOM 700 O O . ASP A 1 89 ? -17.75 1.993 -5.359 1 97.44 89 ASP A O 1
ATOM 704 N N . ALA A 1 90 ? -18.906 0.293 -6.164 1 97.69 90 ALA A N 1
ATOM 705 C CA . ALA A 1 90 ? -17.734 -0.563 -6.367 1 97.69 90 ALA A CA 1
ATOM 706 C C . ALA A 1 90 ? -16.688 0.123 -7.25 1 97.69 90 ALA A C 1
ATOM 708 O O . ALA A 1 90 ? -15.492 -0.02 -7.027 1 97.69 90 ALA A O 1
ATOM 709 N N . VAL A 1 91 ? -17.141 0.828 -8.227 1 98.25 91 VAL A N 1
ATOM 710 C CA . VAL A 1 91 ? -16.219 1.465 -9.164 1 98.25 91 VAL A CA 1
ATOM 711 C C . VAL A 1 91 ? -15.531 2.645 -8.484 1 98.25 91 VAL A C 1
ATOM 713 O O . VAL A 1 91 ? -14.305 2.781 -8.57 1 98.25 91 VAL A O 1
ATOM 716 N N . LYS A 1 92 ? -16.281 3.498 -7.789 1 98.25 92 LYS A N 1
ATOM 717 C CA . LYS A 1 92 ? -15.711 4.629 -7.066 1 98.25 92 LYS A CA 1
ATOM 718 C C . LYS A 1 92 ? -14.781 4.16 -5.957 1 98.25 92 LYS A C 1
ATOM 720 O O . LYS A 1 92 ? -13.719 4.746 -5.742 1 98.25 92 LYS A O 1
ATOM 725 N N . GLN A 1 93 ? -15.219 3.094 -5.324 1 98.56 93 GLN A N 1
ATOM 726 C CA . GLN A 1 93 ? -14.391 2.549 -4.246 1 98.56 93 GLN A CA 1
ATOM 727 C C . GLN A 1 93 ? -13.062 2.023 -4.781 1 98.56 93 GLN A C 1
ATOM 729 O O . GLN A 1 93 ? -12.023 2.17 -4.137 1 98.56 93 GLN A O 1
ATOM 734 N N . ALA A 1 94 ? -13.086 1.414 -5.934 1 98.75 94 ALA A N 1
ATOM 735 C CA . ALA A 1 94 ? -11.867 0.9 -6.551 1 98.75 94 ALA A CA 1
ATOM 736 C C . ALA A 1 94 ? -10.883 2.029 -6.832 1 98.75 94 ALA A C 1
ATOM 738 O O . ALA A 1 94 ? -9.672 1.859 -6.664 1 98.75 94 ALA A O 1
ATOM 739 N N . ARG A 1 95 ? -11.391 3.158 -7.215 1 98.25 95 ARG A N 1
ATOM 740 C CA . ARG A 1 95 ? -10.516 4.305 -7.453 1 98.25 95 ARG A CA 1
ATOM 741 C C . ARG A 1 95 ? -9.859 4.77 -6.16 1 98.25 95 ARG A C 1
ATOM 743 O O . ARG A 1 95 ? -8.672 5.113 -6.148 1 98.25 95 ARG A O 1
ATOM 750 N N . VAL A 1 96 ? -10.625 4.785 -5.117 1 98.88 96 VAL A N 1
ATOM 751 C CA . VAL A 1 96 ? -10.094 5.184 -3.818 1 98.88 96 VAL A CA 1
ATOM 752 C C . VAL A 1 96 ? -9.031 4.188 -3.365 1 98.88 96 VAL A C 1
ATOM 754 O O . VAL A 1 96 ? -7.934 4.582 -2.963 1 98.88 96 VAL A O 1
ATOM 757 N N . ASN A 1 97 ? -9.328 2.904 -3.496 1 98.88 97 ASN A N 1
ATOM 758 C CA . ASN A 1 97 ? -8.375 1.876 -3.098 1 98.88 97 ASN A CA 1
ATOM 759 C C . ASN A 1 97 ? -7.098 1.942 -3.934 1 98.88 97 ASN A C 1
ATOM 761 O O . ASN A 1 97 ? -6 1.77 -3.408 1 98.88 97 ASN A O 1
ATOM 765 N N . ALA A 1 98 ? -7.273 2.186 -5.219 1 98.75 98 ALA A N 1
ATOM 766 C CA . ALA A 1 98 ? -6.105 2.324 -6.086 1 98.75 98 ALA A CA 1
ATOM 767 C C . ALA A 1 98 ? -5.207 3.465 -5.613 1 98.75 98 ALA A C 1
ATOM 769 O O . ALA A 1 98 ? -3.984 3.312 -5.543 1 98.75 98 ALA A O 1
ATOM 770 N N . ALA A 1 99 ? -5.805 4.543 -5.25 1 98.75 99 ALA A N 1
ATOM 771 C CA . ALA A 1 99 ? -5.055 5.711 -4.797 1 98.75 99 ALA A CA 1
ATOM 772 C C . ALA A 1 99 ? -4.387 5.445 -3.449 1 98.75 99 ALA A C 1
ATOM 774 O O . ALA A 1 99 ? -3.256 5.875 -3.213 1 98.75 99 ALA A O 1
ATOM 775 N N . LEU A 1 100 ? -5.074 4.766 -2.58 1 98.88 100 LEU A N 1
ATOM 776 C CA . LEU A 1 100 ? -4.512 4.434 -1.273 1 98.88 100 LEU A CA 1
ATOM 777 C C . LEU A 1 100 ? -3.295 3.527 -1.419 1 98.88 100 LEU A C 1
ATOM 779 O O . LEU A 1 100 ? -2.281 3.73 -0.746 1 98.88 100 LEU A O 1
ATOM 783 N N . HIS A 1 101 ? -3.369 2.559 -2.281 1 98.81 101 HIS A N 1
ATOM 784 C CA . HIS A 1 101 ? -2.248 1.646 -2.473 1 98.81 101 HIS A CA 1
ATOM 785 C C . HIS A 1 101 ? -1.116 2.32 -3.242 1 98.81 101 HIS A C 1
ATOM 787 O O . HIS A 1 101 ? 0.058 2.014 -3.02 1 98.81 101 HIS A O 1
ATOM 793 N N . PHE A 1 102 ? -1.446 3.248 -4.137 1 98.5 102 PHE A N 1
ATOM 794 C CA . PHE A 1 102 ? -0.42 4.082 -4.75 1 98.5 102 PHE A CA 1
ATOM 795 C C . PHE A 1 102 ? 0.346 4.863 -3.688 1 98.5 102 PHE A C 1
ATOM 797 O O . PHE A 1 102 ? 1.576 4.926 -3.723 1 98.5 102 PHE A O 1
ATOM 804 N N . GLU A 1 103 ? -0.429 5.414 -2.783 1 98.75 103 GLU A N 1
ATOM 805 C CA . GLU A 1 103 ? 0.206 6.18 -1.712 1 98.75 103 GLU A CA 1
ATOM 806 C C . GLU A 1 103 ? 1.101 5.285 -0.855 1 98.75 103 GLU A C 1
ATOM 808 O O . GLU A 1 103 ? 2.262 5.617 -0.606 1 98.75 103 GLU A O 1
ATOM 813 N N . SER A 1 104 ? 0.657 4.141 -0.359 1 98.19 104 SER A N 1
ATOM 814 C CA . SER A 1 104 ? 1.424 3.297 0.553 1 98.19 104 SER A CA 1
ATOM 815 C C . SER A 1 104 ? 2.588 2.621 -0.164 1 98.19 104 SER A C 1
ATOM 817 O O . SER A 1 104 ? 3.689 2.531 0.38 1 98.19 104 SER A O 1
ATOM 819 N N . GLY A 1 105 ? 2.361 2.244 -1.419 1 97.75 105 GLY A N 1
ATOM 820 C CA . GLY A 1 105 ? 3.342 1.434 -2.123 1 97.75 105 GLY A CA 1
ATOM 821 C C . GLY A 1 105 ? 4.336 2.258 -2.922 1 97.75 105 GLY A C 1
ATOM 822 O O . GLY A 1 105 ? 5.391 1.758 -3.314 1 97.75 105 GLY A O 1
ATOM 823 N N . VAL A 1 106 ? 3.996 3.527 -3.182 1 97.69 106 VAL A N 1
ATOM 824 C CA . VAL A 1 106 ? 4.855 4.328 -4.051 1 97.69 106 VAL A CA 1
ATOM 825 C C . VAL A 1 106 ? 5.312 5.582 -3.311 1 97.69 106 VAL A C 1
ATOM 827 O O . VAL A 1 106 ? 6.484 5.707 -2.951 1 97.69 106 VAL A O 1
ATOM 830 N N . ILE A 1 107 ? 4.41 6.469 -2.912 1 98.44 107 ILE A N 1
ATOM 831 C CA . ILE A 1 107 ? 4.805 7.742 -2.32 1 98.44 107 ILE A CA 1
ATOM 832 C C . ILE A 1 107 ? 5.445 7.5 -0.957 1 98.44 107 ILE A C 1
ATOM 834 O O . ILE A 1 107 ? 6.613 7.836 -0.744 1 98.44 107 ILE A O 1
ATOM 838 N N . PHE A 1 108 ? 4.734 6.812 -0.085 1 98.69 108 PHE A N 1
ATOM 839 C CA . PHE A 1 108 ? 5.207 6.621 1.282 1 98.69 108 PHE A CA 1
ATOM 840 C C . PHE A 1 108 ? 6.414 5.691 1.315 1 98.69 108 PHE A C 1
ATOM 842 O O . PHE A 1 108 ? 7.359 5.922 2.072 1 98.69 108 PHE A O 1
ATOM 849 N N . ALA A 1 109 ? 6.367 4.613 0.537 1 97.62 109 ALA A N 1
ATOM 850 C CA . ALA A 1 109 ? 7.484 3.676 0.504 1 97.62 109 ALA A CA 1
ATOM 851 C C . ALA A 1 109 ? 8.781 4.379 0.106 1 97.62 109 ALA A C 1
ATOM 853 O O . ALA A 1 109 ? 9.828 4.156 0.714 1 97.62 109 ALA A O 1
ATOM 854 N N . ARG A 1 110 ? 8.742 5.188 -0.887 1 97.25 110 ARG A N 1
ATOM 855 C CA . ARG A 1 110 ? 9.922 5.895 -1.363 1 97.25 110 ARG A CA 1
ATOM 856 C C . ARG A 1 110 ? 10.375 6.945 -0.355 1 97.25 110 ARG A C 1
ATOM 858 O O . ARG A 1 110 ? 11.578 7.152 -0.164 1 97.25 110 ARG A O 1
ATOM 865 N N . MET A 1 111 ? 9.391 7.625 0.288 1 98 111 MET A N 1
ATOM 866 C CA . MET A 1 111 ? 9.711 8.531 1.389 1 98 111 MET A CA 1
ATOM 867 C C . MET A 1 111 ? 10.422 7.789 2.514 1 98 111 MET A C 1
ATOM 869 O O . MET A 1 111 ? 11.43 8.258 3.033 1 98 111 MET A O 1
ATOM 873 N N . ARG A 1 112 ? 9.898 6.645 2.879 1 95.94 112 ARG A N 1
ATOM 874 C CA . ARG A 1 112 ? 10.43 5.84 3.975 1 95.94 112 ARG A CA 1
ATOM 875 C C . ARG A 1 112 ? 11.883 5.449 3.715 1 95.94 112 ARG A C 1
ATOM 877 O O . ARG A 1 112 ? 12.695 5.422 4.641 1 95.94 112 ARG A O 1
ATOM 884 N N . PHE A 1 113 ? 12.211 5.227 2.461 1 93.56 113 PHE A N 1
ATOM 885 C CA . PHE A 1 113 ? 13.555 4.793 2.104 1 93.56 113 PHE A CA 1
ATOM 886 C C . PHE A 1 113 ? 14.555 5.93 2.273 1 93.56 113 PHE A C 1
ATOM 888 O O . PHE A 1 113 ? 15.766 5.695 2.359 1 93.56 113 PHE A O 1
ATOM 895 N N . ILE A 1 114 ? 14.102 7.172 2.318 1 96.19 114 ILE A N 1
ATOM 896 C CA . ILE A 1 114 ? 14.945 8.32 2.609 1 96.19 114 ILE A CA 1
ATOM 897 C C . ILE A 1 114 ? 14.922 8.617 4.105 1 96.19 114 ILE A C 1
ATOM 899 O O . ILE A 1 114 ? 15.969 8.711 4.746 1 96.19 114 ILE A O 1
ATOM 903 N N . PHE A 1 115 ? 13.758 8.656 4.699 1 96.88 115 PHE A N 1
ATOM 904 C CA . PHE A 1 115 ? 13.586 9.125 6.07 1 96.88 115 PHE A CA 1
ATOM 905 C C . PHE A 1 115 ? 14.164 8.125 7.062 1 96.88 115 PHE A C 1
ATOM 907 O O . PHE A 1 115 ? 14.758 8.516 8.07 1 96.88 115 PHE A O 1
ATOM 914 N N . GLU A 1 116 ? 14.008 6.867 6.832 1 94.38 116 GLU A N 1
ATOM 915 C CA . GLU A 1 116 ? 14.5 5.863 7.77 1 94.38 116 GLU A CA 1
ATOM 916 C C . GLU A 1 116 ? 16.016 5.945 7.918 1 94.38 116 GLU A C 1
ATOM 918 O O . GLU A 1 116 ? 16.547 5.852 9.023 1 94.38 116 GLU A O 1
ATOM 923 N N . ARG A 1 117 ? 16.719 6.148 6.816 1 92.81 117 ARG A N 1
ATOM 924 C CA . ARG A 1 117 ? 18.172 6.23 6.844 1 92.81 117 ARG A CA 1
ATOM 925 C C . ARG A 1 117 ? 18.641 7.418 7.684 1 92.81 117 ARG A C 1
ATOM 927 O O . ARG A 1 117 ? 19.641 7.324 8.391 1 92.81 117 ARG A O 1
ATOM 934 N N . ILE A 1 118 ? 17.922 8.445 7.602 1 95.69 118 ILE A N 1
ATOM 935 C CA . ILE A 1 118 ? 18.328 9.688 8.25 1 95.69 118 ILE A CA 1
ATOM 936 C C . ILE A 1 118 ? 17.875 9.68 9.711 1 95.69 118 ILE A C 1
ATOM 938 O O . ILE A 1 118 ? 18.688 9.883 10.617 1 95.69 118 ILE A O 1
ATOM 942 N N . LEU A 1 119 ? 16.656 9.273 9.945 1 94.94 119 LEU A N 1
ATOM 943 C CA . LEU A 1 119 ? 16.047 9.43 11.266 1 94.94 119 LEU A CA 1
ATOM 944 C C . LEU A 1 119 ? 16.438 8.273 12.18 1 94.94 119 LEU A C 1
ATOM 946 O O . LEU A 1 119 ? 16.547 8.445 13.391 1 94.94 119 LEU A O 1
ATOM 950 N N . PHE A 1 120 ? 16.703 7.105 11.609 1 92.38 120 PHE A N 1
ATOM 951 C CA . PHE A 1 120 ? 16.859 5.941 12.477 1 92.38 120 PHE A CA 1
ATOM 952 C C . PHE A 1 120 ? 18.25 5.328 12.312 1 92.38 120 PHE A C 1
ATOM 954 O O . PHE A 1 120 ? 18.719 4.613 13.195 1 92.38 120 PHE A O 1
ATOM 961 N N . TYR A 1 121 ? 18.938 5.637 11.156 1 91.56 121 TYR A N 1
ATOM 962 C CA . TYR A 1 121 ? 20.219 4.969 10.93 1 91.56 121 TYR A CA 1
ATOM 963 C C . TYR A 1 121 ? 21.359 5.98 10.906 1 91.56 121 TYR A C 1
ATOM 965 O O . TYR A 1 121 ? 22.5 5.617 10.641 1 91.56 121 TYR A O 1
ATOM 973 N N . GLY A 1 122 ? 21.094 7.215 11.031 1 93.19 122 GLY A N 1
ATOM 974 C CA . GLY A 1 122 ? 22.109 8.219 11.32 1 93.19 122 GLY A CA 1
ATOM 975 C C . GLY A 1 122 ? 22.797 8.742 10.07 1 93.19 122 GLY A C 1
ATOM 976 O O . GLY A 1 122 ? 23.781 9.469 10.164 1 93.19 122 GLY A O 1
ATOM 977 N N . HIS A 1 123 ? 22.219 8.352 8.906 1 94.88 123 HIS A N 1
ATOM 978 C CA . HIS A 1 123 ? 22.797 8.914 7.688 1 94.88 123 HIS A CA 1
ATOM 979 C C . HIS A 1 123 ? 22.469 10.406 7.574 1 94.88 123 HIS A C 1
ATOM 981 O O . HIS A 1 123 ? 21.422 10.859 8.055 1 94.88 123 HIS A O 1
ATOM 987 N N . THR A 1 124 ? 23.359 11.117 6.891 1 96.44 124 THR A N 1
ATOM 988 C CA . THR A 1 124 ? 23.203 12.57 6.836 1 96.44 124 THR A CA 1
ATOM 989 C C . THR A 1 124 ? 23.141 13.055 5.391 1 96.44 124 THR A C 1
ATOM 991 O O . THR A 1 124 ? 23.453 14.211 5.105 1 96.44 124 THR A O 1
ATOM 994 N N . ASP A 1 125 ? 22.891 12.164 4.527 1 96.31 125 ASP A N 1
ATOM 995 C CA . ASP A 1 125 ? 22.797 12.508 3.111 1 96.31 125 ASP A CA 1
ATOM 996 C C . ASP A 1 125 ? 21.547 11.898 2.48 1 96.31 125 ASP A C 1
ATOM 998 O O . ASP A 1 125 ? 20.953 10.984 3.041 1 96.31 125 ASP A O 1
ATOM 1002 N N . ILE A 1 126 ? 21.156 12.445 1.403 1 95.88 126 ILE A N 1
ATOM 1003 C CA . ILE A 1 126 ? 20.078 11.93 0.57 1 95.88 126 ILE A CA 1
ATOM 1004 C C . ILE A 1 126 ? 20.641 11.445 -0.766 1 95.88 126 ILE A C 1
ATOM 1006 O O . ILE A 1 126 ? 20.891 12.25 -1.667 1 95.88 126 ILE A O 1
ATOM 1010 N N . PRO A 1 127 ? 20.797 10.188 -0.863 1 93.31 127 PRO A N 1
ATOM 1011 C CA . PRO A 1 127 ? 21.328 9.703 -2.135 1 93.31 127 PRO A CA 1
ATOM 1012 C C . PRO A 1 127 ? 20.469 10.102 -3.332 1 93.31 127 PRO A C 1
ATOM 1014 O O . PRO A 1 127 ? 19.25 10.07 -3.25 1 93.31 127 PRO A O 1
ATOM 1017 N N . GLU A 1 128 ? 21.125 10.43 -4.402 1 94.31 128 GLU A N 1
ATOM 1018 C CA . GLU A 1 128 ? 20.438 10.969 -5.57 1 94.31 128 GLU A CA 1
ATOM 1019 C C . GLU A 1 128 ? 19.469 9.945 -6.152 1 94.31 128 GLU A C 1
ATOM 1021 O O . GLU A 1 128 ? 18.391 10.32 -6.648 1 94.31 128 GLU A O 1
ATOM 1026 N N . ASP A 1 129 ? 19.766 8.711 -6.133 1 91 129 ASP A N 1
ATOM 1027 C CA . ASP A 1 129 ? 18.875 7.691 -6.68 1 91 129 ASP A CA 1
ATOM 1028 C C . ASP A 1 129 ? 17.578 7.609 -5.883 1 91 129 ASP A C 1
ATOM 1030 O O . ASP A 1 129 ? 16.516 7.305 -6.441 1 91 129 ASP A O 1
ATOM 1034 N N . ARG A 1 130 ? 17.641 7.871 -4.59 1 93.81 130 ARG A N 1
ATOM 1035 C CA . ARG A 1 130 ? 16.438 7.875 -3.768 1 93.81 130 ARG A CA 1
ATOM 1036 C C . ARG A 1 130 ? 15.602 9.117 -4.031 1 93.81 130 ARG A C 1
ATOM 1038 O O . ARG A 1 130 ? 14.375 9.047 -4.102 1 93.81 130 ARG A O 1
ATOM 1045 N N . ALA A 1 131 ? 16.312 10.266 -4.176 1 97 131 ALA A N 1
ATOM 1046 C CA . ALA A 1 131 ? 15.609 11.492 -4.539 1 97 131 ALA A CA 1
ATOM 1047 C C . ALA A 1 131 ? 14.914 11.344 -5.891 1 97 131 ALA A C 1
ATOM 1049 O O . ALA A 1 131 ? 13.781 11.789 -6.066 1 97 131 ALA A O 1
ATOM 1050 N N . ASP A 1 132 ? 15.586 10.695 -6.781 1 95.44 132 ASP A N 1
ATOM 1051 C CA . ASP A 1 132 ? 15.016 10.477 -8.109 1 95.44 132 ASP A CA 1
ATOM 1052 C C . ASP A 1 132 ? 13.773 9.594 -8.031 1 95.44 132 ASP A C 1
ATOM 1054 O O . ASP A 1 132 ? 12.82 9.789 -8.781 1 95.44 132 ASP A O 1
ATOM 1058 N N . TYR A 1 133 ? 13.789 8.641 -7.164 1 95.12 133 TYR A N 1
ATOM 1059 C CA . TYR A 1 133 ? 12.633 7.773 -6.969 1 95.12 133 TYR A CA 1
ATOM 1060 C C . TYR A 1 133 ? 11.43 8.57 -6.48 1 95.12 133 TYR A C 1
ATOM 1062 O O . TYR A 1 133 ? 10.297 8.32 -6.898 1 95.12 133 TYR A O 1
ATOM 1070 N N . VAL A 1 134 ? 11.703 9.516 -5.629 1 98 134 VAL A N 1
ATOM 1071 C CA . VAL A 1 134 ? 10.641 10.375 -5.125 1 98 134 VAL A CA 1
ATOM 1072 C C . VAL A 1 134 ? 10.125 11.273 -6.25 1 98 134 VAL A C 1
ATOM 1074 O O . VAL A 1 134 ? 8.914 11.445 -6.406 1 98 134 VAL A O 1
ATOM 1077 N N . ARG A 1 135 ? 11.008 11.812 -7.051 1 98.25 135 ARG A N 1
ATOM 1078 C CA . ARG A 1 135 ? 10.594 12.664 -8.156 1 98.25 135 ARG A CA 1
ATOM 1079 C C . ARG A 1 135 ? 9.742 11.891 -9.156 1 98.25 135 ARG A C 1
ATOM 1081 O O . ARG A 1 135 ? 8.789 12.43 -9.719 1 98.25 135 ARG A O 1
ATOM 1088 N N . LYS A 1 136 ? 10.062 10.641 -9.359 1 96.56 136 LYS A N 1
ATOM 1089 C CA . LYS A 1 136 ? 9.227 9.797 -10.211 1 96.56 136 LYS A CA 1
ATOM 1090 C C . LYS A 1 136 ? 7.824 9.633 -9.617 1 96.56 136 LYS A C 1
ATOM 1092 O O . LYS A 1 136 ? 6.836 9.625 -10.352 1 96.56 136 LYS A O 1
ATOM 1097 N N . ALA A 1 137 ? 7.762 9.516 -8.344 1 98 137 ALA A N 1
ATOM 1098 C CA . ALA A 1 137 ? 6.461 9.43 -7.68 1 98 137 ALA A CA 1
ATOM 1099 C C . ALA A 1 137 ? 5.672 10.719 -7.855 1 98 137 ALA A C 1
ATOM 1101 O O . ALA A 1 137 ? 4.457 10.688 -8.062 1 98 137 ALA A O 1
ATOM 1102 N N . TYR A 1 138 ? 6.387 11.906 -7.75 1 98.56 138 TYR A N 1
ATOM 1103 C CA . TYR A 1 138 ? 5.738 13.18 -8.031 1 98.56 138 TYR A CA 1
ATOM 1104 C C . TYR A 1 138 ? 5.109 13.18 -9.422 1 98.56 138 TYR A C 1
ATOM 1106 O O . TYR A 1 138 ? 3.953 13.57 -9.586 1 98.56 138 TYR A O 1
ATOM 1114 N N . GLN A 1 139 ? 5.848 12.688 -10.336 1 98.19 139 GLN A N 1
ATOM 1115 C CA . GLN A 1 139 ? 5.367 12.703 -11.711 1 98.19 139 GLN A CA 1
ATOM 1116 C C . GLN A 1 139 ? 4.152 11.797 -11.875 1 98.19 139 GLN A C 1
ATOM 1118 O O . GLN A 1 139 ? 3.189 12.156 -12.562 1 98.19 139 GLN A O 1
ATOM 1123 N N . LEU A 1 140 ? 4.191 10.672 -11.312 1 97.56 140 LEU A N 1
ATOM 1124 C CA . LEU A 1 140 ? 3.055 9.758 -11.383 1 97.56 140 LEU A CA 1
ATOM 1125 C C . LEU A 1 140 ? 1.812 10.391 -10.766 1 97.56 140 LEU A C 1
ATOM 1127 O O . LEU A 1 140 ? 0.716 10.281 -11.312 1 97.56 140 LEU A O 1
ATOM 1131 N N . LEU A 1 141 ? 1.98 11.008 -9.609 1 98.31 141 LEU A N 1
ATOM 1132 C CA . LEU A 1 141 ? 0.857 11.695 -8.977 1 98.31 141 LEU A CA 1
ATOM 1133 C C . LEU A 1 141 ? 0.333 12.812 -9.867 1 98.31 141 LEU A C 1
ATOM 1135 O O . LEU A 1 141 ? -0.879 12.953 -10.047 1 98.31 141 LEU A O 1
ATOM 1139 N N . GLU A 1 142 ? 1.233 13.578 -10.414 1 98.25 142 GLU A N 1
ATOM 1140 C CA . GLU A 1 142 ? 0.873 14.664 -11.328 1 98.25 142 GLU A CA 1
ATOM 1141 C C . GLU A 1 142 ? 0.027 14.141 -12.484 1 98.25 142 GLU A C 1
ATOM 1143 O O . GLU A 1 142 ? -0.989 14.75 -12.836 1 98.25 142 GLU A O 1
ATOM 1148 N N . ASP A 1 143 ? 0.429 13.016 -13.008 1 94.88 143 ASP A N 1
ATOM 1149 C CA . ASP A 1 143 ? -0.233 12.438 -14.172 1 94.88 143 ASP A CA 1
ATOM 1150 C C . ASP A 1 143 ? -1.592 11.852 -13.797 1 94.88 143 ASP A C 1
ATOM 1152 O O . ASP A 1 143 ? -2.484 11.75 -14.641 1 94.88 143 ASP A O 1
ATOM 1156 N N . THR A 1 144 ? -1.754 11.523 -12.57 1 93.12 144 THR A N 1
ATOM 1157 C CA . THR A 1 144 ? -2.973 10.867 -12.102 1 93.12 144 THR A CA 1
ATOM 1158 C C . THR A 1 144 ? -4.031 11.898 -11.727 1 93.12 144 THR A C 1
ATOM 1160 O O . THR A 1 144 ? -5.227 11.602 -11.727 1 93.12 144 THR A O 1
ATOM 1163 N N . LEU A 1 145 ? -3.619 13.07 -11.375 1 96.56 145 LEU A N 1
ATOM 1164 C CA . LEU A 1 145 ? -4.527 14.133 -10.961 1 96.56 145 LEU A CA 1
ATOM 1165 C C . LEU A 1 145 ? -5.223 14.75 -12.172 1 96.56 145 LEU A C 1
ATOM 1167 O O . LEU A 1 145 ? -4.836 15.828 -12.633 1 96.56 145 LEU A O 1
ATOM 1171 N N . ILE A 1 146 ? -6.324 14.109 -12.617 1 94.25 146 ILE A N 1
ATOM 1172 C CA . ILE A 1 146 ? -7.082 14.578 -13.773 1 94.25 146 ILE A CA 1
ATOM 1173 C C . ILE A 1 146 ? -8.375 15.242 -13.297 1 94.25 146 ILE A C 1
ATOM 1175 O O . ILE A 1 146 ? -9.062 15.898 -14.086 1 94.25 146 ILE A O 1
ATOM 1179 N N . ASP A 1 147 ? -8.75 15.039 -12.031 1 96.31 147 ASP A N 1
ATOM 1180 C CA . ASP A 1 147 ? -9.875 15.664 -11.344 1 96.31 147 ASP A CA 1
ATOM 1181 C C . ASP A 1 147 ? -9.398 16.531 -10.18 1 96.31 147 ASP A C 1
ATOM 1183 O O . ASP A 1 147 ? -8.203 16.781 -10.039 1 96.31 147 ASP A O 1
ATOM 1187 N N . ASP A 1 148 ? -10.383 16.984 -9.359 1 97.94 148 ASP A N 1
ATOM 1188 C CA . ASP A 1 148 ? -10.055 17.891 -8.258 1 97.94 148 ASP A CA 1
ATOM 1189 C C . ASP A 1 148 ? -9.312 17.156 -7.148 1 97.94 148 ASP A C 1
ATOM 1191 O O . ASP A 1 148 ? -8.539 17.766 -6.398 1 97.94 148 ASP A O 1
ATOM 1195 N N . TYR A 1 149 ? -9.57 15.844 -7.117 1 98.69 149 TYR A N 1
ATOM 1196 C CA . TYR A 1 149 ? -8.984 15.047 -6.047 1 98.69 149 TYR A CA 1
ATOM 1197 C C . TYR A 1 149 ? -8.344 13.781 -6.594 1 98.69 149 TYR A C 1
ATOM 1199 O O . TYR A 1 149 ? -8.469 13.477 -7.781 1 98.69 149 TYR A O 1
ATOM 1207 N N . VAL A 1 150 ? -7.57 13.039 -5.84 1 98.38 150 VAL A N 1
ATOM 1208 C CA . VAL A 1 150 ? -6.695 11.969 -6.301 1 98.38 150 VAL A CA 1
ATOM 1209 C C . VAL A 1 150 ? -7.535 10.812 -6.836 1 98.38 150 VAL A C 1
ATOM 1211 O O . VAL A 1 150 ? -7.105 10.086 -7.738 1 98.38 150 VAL A O 1
ATOM 1214 N N . ALA A 1 151 ? -8.758 10.641 -6.246 1 98.06 151 ALA A N 1
ATOM 1215 C CA . ALA A 1 151 ? -9.578 9.508 -6.664 1 98.06 151 ALA A CA 1
ATOM 1216 C C . ALA A 1 151 ? -10.812 9.977 -7.43 1 98.06 151 ALA A C 1
ATOM 1218 O O . ALA A 1 151 ? -11.766 9.219 -7.609 1 98.06 151 ALA A O 1
ATOM 1219 N N . GLY A 1 152 ? -10.875 11.258 -7.797 1 97.25 152 GLY A N 1
ATOM 1220 C CA . GLY A 1 152 ? -12.016 11.766 -8.547 1 97.25 152 GLY A CA 1
ATOM 1221 C C . GLY A 1 152 ? -12.383 13.188 -8.18 1 97.25 152 GLY A C 1
ATOM 1222 O O . GLY A 1 152 ? -11.516 14 -7.848 1 97.25 152 GLY A O 1
ATOM 1223 N N . SER A 1 153 ? -13.672 13.461 -8.281 1 97.69 153 SER A N 1
ATOM 1224 C CA . SER A 1 153 ? -14.141 14.836 -8.148 1 97.69 153 SER A CA 1
ATOM 1225 C C . SER A 1 153 ? -14.508 15.156 -6.699 1 97.69 153 SER A C 1
ATOM 1227 O O . SER A 1 153 ? -14.844 16.297 -6.379 1 97.69 153 SER A O 1
ATOM 1229 N N . GLN A 1 154 ? -14.469 14.188 -5.863 1 97.88 154 GLN A N 1
ATOM 1230 C CA . GLN A 1 154 ? -14.852 14.398 -4.473 1 97.88 154 GLN A CA 1
ATOM 1231 C C . GLN A 1 154 ? -13.711 14.023 -3.531 1 97.88 154 GLN A C 1
ATOM 1233 O O . GLN A 1 154 ? -12.922 13.125 -3.826 1 97.88 154 GLN A O 1
ATOM 1238 N N . LEU A 1 155 ? -13.695 14.742 -2.42 1 98.75 155 LEU A N 1
ATOM 1239 C CA . LEU A 1 155 ? -12.742 14.445 -1.351 1 98.75 155 LEU A CA 1
ATOM 1240 C C . LEU A 1 155 ? -12.992 13.055 -0.782 1 98.75 155 LEU A C 1
ATOM 1242 O O . LEU A 1 155 ? -14.133 12.664 -0.545 1 98.75 155 LEU A O 1
ATOM 1246 N N . THR A 1 156 ? -11.969 12.258 -0.625 1 98.88 156 THR A N 1
ATOM 1247 C CA . THR A 1 156 ? -12.039 10.953 0.017 1 98.88 156 THR A CA 1
ATOM 1248 C C . THR A 1 156 ? -10.852 10.75 0.958 1 98.88 156 THR A C 1
ATOM 1250 O O . THR A 1 156 ? -9.969 11.609 1.048 1 98.88 156 THR A O 1
ATOM 1253 N N . VAL A 1 157 ? -10.758 9.633 1.612 1 98.94 157 VAL A N 1
ATOM 1254 C CA . VAL A 1 157 ? -9.648 9.289 2.502 1 98.94 157 VAL A CA 1
ATOM 1255 C C . VAL A 1 157 ? -8.359 9.172 1.697 1 98.94 157 VAL A C 1
ATOM 1257 O O . VAL A 1 157 ? -7.262 9.281 2.25 1 98.94 157 VAL A O 1
ATOM 1260 N N . ALA A 1 158 ? -8.453 8.906 0.396 1 98.94 158 ALA A N 1
ATOM 1261 C CA . ALA A 1 158 ? -7.258 8.836 -0.439 1 98.94 158 ALA A CA 1
ATOM 1262 C C . ALA A 1 158 ? -6.512 10.172 -0.446 1 98.94 158 ALA A C 1
ATOM 1264 O O . ALA A 1 158 ? -5.281 10.203 -0.486 1 98.94 158 ALA A O 1
ATOM 1265 N N . ASP A 1 159 ? -7.262 11.242 -0.423 1 98.94 159 ASP A N 1
ATOM 1266 C CA . ASP A 1 159 ? -6.625 12.555 -0.381 1 98.94 159 ASP A CA 1
ATOM 1267 C C . ASP A 1 159 ? -5.883 12.766 0.938 1 98.94 159 ASP A C 1
ATOM 1269 O O . ASP A 1 159 ? -4.785 13.328 0.957 1 98.94 159 ASP A O 1
ATOM 1273 N N . PHE A 1 160 ? -6.473 12.305 2.037 1 98.94 160 PHE A N 1
ATOM 1274 C CA . PHE A 1 160 ? -5.859 12.461 3.352 1 98.94 160 PHE A CA 1
ATOM 1275 C C . PHE A 1 160 ? -4.562 11.664 3.439 1 98.94 160 PHE A C 1
ATOM 1277 O O . PHE A 1 160 ? -3.562 12.156 3.967 1 98.94 160 PHE A O 1
ATOM 1284 N N . SER A 1 161 ? -4.57 10.469 2.918 1 98.88 161 SER A N 1
ATOM 1285 C CA . SER A 1 161 ? -3.369 9.633 2.918 1 98.88 161 SER A CA 1
ATOM 1286 C C . SER A 1 161 ? -2.285 10.227 2.025 1 98.88 161 SER A C 1
ATOM 1288 O O . SER A 1 161 ? -1.141 10.391 2.455 1 98.88 161 SER A O 1
ATOM 1290 N N . CYS A 1 162 ? -2.59 10.617 0.82 1 98.88 162 CYS A N 1
ATOM 1291 C CA . CYS A 1 162 ? -1.625 11.117 -0.154 1 98.88 162 CYS A CA 1
ATOM 1292 C C . CYS A 1 162 ? -1.043 12.453 0.289 1 98.88 162 CYS A C 1
ATOM 1294 O O . CYS A 1 162 ? 0.159 12.688 0.15 1 98.88 162 CYS A O 1
ATOM 1296 N N . ILE A 1 163 ? -1.883 13.328 0.844 1 98.94 163 ILE A N 1
ATOM 1297 C CA . ILE A 1 163 ? -1.411 14.672 1.178 1 98.94 163 ILE A CA 1
ATOM 1298 C C . ILE A 1 163 ? -0.468 14.602 2.377 1 98.94 163 ILE A C 1
ATOM 1300 O O . ILE A 1 163 ? 0.506 15.352 2.453 1 98.94 163 ILE A O 1
ATOM 1304 N N . SER A 1 164 ? -0.744 13.711 3.338 1 98.88 164 SER A N 1
ATOM 1305 C CA . SER A 1 164 ? 0.125 13.609 4.504 1 98.88 164 SER A CA 1
ATOM 1306 C C . SER A 1 164 ? 1.54 13.203 4.105 1 98.88 164 SER A C 1
ATOM 1308 O O . SER A 1 164 ? 2.518 13.773 4.598 1 98.88 164 SER A O 1
ATOM 1310 N N . SER A 1 165 ? 1.689 12.273 3.168 1 98.81 165 SER A N 1
ATOM 1311 C CA . SER A 1 165 ? 2.994 11.836 2.686 1 98.81 165 SER A CA 1
ATOM 1312 C C . SER A 1 165 ? 3.646 12.891 1.806 1 98.81 165 SER A C 1
ATOM 1314 O O . SER A 1 165 ? 4.816 13.227 1.993 1 98.81 165 SER A O 1
ATOM 1316 N N . THR A 1 166 ? 2.871 13.469 0.886 1 98.88 166 THR A N 1
ATOM 1317 C CA . THR A 1 166 ? 3.406 14.422 -0.078 1 98.88 166 THR A CA 1
ATOM 1318 C C . THR A 1 166 ? 3.885 15.688 0.625 1 98.88 166 THR A C 1
ATOM 1320 O O . THR A 1 166 ? 4.992 16.172 0.37 1 98.88 166 THR A O 1
ATOM 1323 N N . ALA A 1 167 ? 3.072 16.172 1.567 1 98.62 167 ALA A N 1
ATOM 1324 C CA . ALA A 1 167 ? 3.414 17.375 2.299 1 98.62 167 ALA A CA 1
ATOM 1325 C C . ALA A 1 167 ? 4.66 17.172 3.156 1 98.62 167 ALA A C 1
ATOM 1327 O O . ALA A 1 167 ? 5.363 18.141 3.48 1 98.62 167 ALA A O 1
ATOM 1328 N N . SER A 1 168 ? 4.938 15.969 3.523 1 98.31 168 SER A N 1
ATOM 1329 C CA . SER A 1 168 ? 6.086 15.656 4.367 1 98.31 168 SER A CA 1
ATOM 1330 C C . SER A 1 168 ? 7.371 15.594 3.547 1 98.31 168 SER A C 1
ATOM 1332 O O . SER A 1 168 ? 8.406 16.125 3.963 1 98.31 168 SER A O 1
ATOM 1334 N N . ILE A 1 169 ? 7.289 14.969 2.391 1 98.38 169 ILE A N 1
ATOM 1335 C CA . ILE A 1 169 ? 8.508 14.664 1.647 1 98.38 169 ILE A CA 1
ATOM 1336 C C . ILE A 1 169 ? 8.914 15.875 0.808 1 98.38 169 ILE A C 1
ATOM 1338 O O . ILE A 1 169 ? 10.094 16.047 0.488 1 98.38 169 ILE A O 1
ATOM 1342 N N . MET A 1 170 ? 7.977 16.781 0.495 1 97.94 170 MET A N 1
ATOM 1343 C CA . MET A 1 170 ? 8.281 17.906 -0.388 1 97.94 170 MET A CA 1
ATOM 1344 C C . MET A 1 170 ? 9.211 18.891 0.3 1 97.94 170 MET A C 1
ATOM 1346 O O . MET A 1 170 ? 9.852 19.703 -0.363 1 97.94 170 MET A O 1
ATOM 1350 N N . GLY A 1 171 ? 9.32 18.859 1.647 1 95.81 171 GLY A N 1
ATOM 1351 C CA . GLY A 1 171 ? 10.273 19.672 2.383 1 95.81 171 GLY A CA 1
ATOM 1352 C C . GLY A 1 171 ? 11.695 19.156 2.287 1 95.81 171 GLY A C 1
ATOM 1353 O O . GLY A 1 171 ? 12.641 19.844 2.662 1 95.81 171 GLY A O 1
ATOM 1354 N N . VAL A 1 172 ? 11.898 18 1.782 1 97.31 172 VAL A N 1
ATOM 1355 C CA . VAL A 1 172 ? 13.188 17.328 1.724 1 97.31 172 VAL A CA 1
ATOM 1356 C C . VAL A 1 172 ? 13.609 17.141 0.268 1 97.31 172 VAL A C 1
ATOM 1358 O O . VAL A 1 172 ? 14.766 17.391 -0.083 1 97.31 172 VAL A O 1
ATOM 1361 N N . VAL A 1 173 ? 12.734 16.609 -0.528 1 98.19 173 VAL A N 1
ATOM 1362 C CA . VAL A 1 173 ? 12.875 16.562 -1.979 1 98.19 173 VAL A CA 1
ATOM 1363 C C . VAL A 1 173 ? 11.945 17.594 -2.623 1 98.19 173 VAL A C 1
ATOM 1365 O O . VAL A 1 173 ? 10.734 17.359 -2.73 1 98.19 173 VAL A O 1
ATOM 1368 N N . PRO A 1 174 ? 12.445 18.641 -3.045 1 97.5 174 PRO A N 1
ATOM 1369 C CA . PRO A 1 174 ? 11.617 19.766 -3.471 1 97.5 174 PRO A CA 1
ATOM 1370 C C . PRO A 1 174 ? 10.609 19.391 -4.559 1 97.5 174 PRO A C 1
ATOM 1372 O O . PRO A 1 174 ? 10.938 18.609 -5.453 1 97.5 174 PRO A O 1
ATOM 1375 N N . LEU A 1 175 ? 9.414 19.938 -4.441 1 98.25 175 LEU A N 1
ATOM 1376 C CA . LEU A 1 175 ? 8.297 19.828 -5.375 1 98.25 175 LEU A CA 1
ATOM 1377 C C . LEU A 1 175 ? 8.016 21.156 -6.051 1 98.25 175 LEU A C 1
ATOM 1379 O O . LEU A 1 175 ? 7.281 21.984 -5.516 1 98.25 175 LEU A O 1
ATOM 1383 N N . ASP A 1 176 ? 8.57 21.297 -7.227 1 97.19 176 ASP A N 1
ATOM 1384 C CA . ASP A 1 176 ? 8.523 22.562 -7.93 1 97.19 176 ASP A CA 1
ATOM 1385 C C . ASP A 1 176 ? 7.137 22.828 -8.516 1 97.19 176 ASP A C 1
ATOM 1387 O O . ASP A 1 176 ? 6.613 22.016 -9.273 1 97.19 176 ASP A O 1
ATOM 1391 N N . ALA A 1 177 ? 6.59 23.984 -8.289 1 97.31 177 ALA A N 1
ATOM 1392 C CA . ALA A 1 177 ? 5.227 24.312 -8.703 1 97.31 177 ALA A CA 1
ATOM 1393 C C . ALA A 1 177 ? 5.129 24.422 -10.219 1 97.31 177 ALA A C 1
ATOM 1395 O O . ALA A 1 177 ? 4.098 24.094 -10.812 1 97.31 177 ALA A O 1
ATOM 1396 N N . ALA A 1 178 ? 6.133 24.922 -10.883 1 98 178 ALA A N 1
ATOM 1397 C CA . ALA A 1 178 ? 6.125 25.078 -12.336 1 98 178 ALA A CA 1
ATOM 1398 C C . ALA A 1 178 ? 6.133 23.719 -13.023 1 98 178 ALA A C 1
ATOM 1400 O O . ALA A 1 178 ? 5.508 23.547 -14.07 1 98 178 ALA A O 1
ATOM 1401 N N . THR A 1 179 ? 6.824 22.781 -12.438 1 98.12 179 THR A N 1
ATOM 1402 C CA . THR A 1 179 ? 6.934 21.438 -12.992 1 98.12 179 THR A CA 1
ATOM 1403 C C . THR A 1 179 ? 5.703 20.609 -12.648 1 98.12 179 THR A C 1
ATOM 1405 O O . THR A 1 179 ? 5.266 19.781 -13.445 1 98.12 179 THR A O 1
ATOM 1408 N N . PHE A 1 180 ? 5.156 20.844 -11.438 1 98.56 180 PHE A N 1
ATOM 1409 C CA . PHE A 1 180 ? 4.059 20.031 -10.945 1 98.56 180 PHE A CA 1
ATOM 1410 C C . PHE A 1 180 ? 2.865 20.891 -10.555 1 98.56 180 PHE A C 1
ATOM 1412 O O . PHE A 1 180 ? 2.439 20.891 -9.398 1 98.56 180 PHE A O 1
ATOM 1419 N N . PRO A 1 181 ? 2.236 21.531 -11.516 1 98.62 181 PRO A N 1
ATOM 1420 C CA . PRO A 1 181 ? 1.162 22.484 -11.219 1 98.62 181 PRO A CA 1
ATOM 1421 C C . PRO A 1 181 ? -0.102 21.797 -10.695 1 98.62 181 PRO A C 1
ATOM 1423 O O . PRO A 1 181 ? -0.826 22.375 -9.883 1 98.62 181 PRO A O 1
ATOM 1426 N N . LYS A 1 182 ? -0.434 20.641 -11.164 1 98.56 182 LYS A N 1
ATOM 1427 C CA . LYS A 1 182 ? -1.654 19.969 -10.734 1 98.56 182 LYS A CA 1
ATOM 1428 C C . LYS A 1 182 ? -1.555 19.531 -9.273 1 98.56 182 LYS A C 1
ATOM 1430 O O . LYS A 1 182 ? -2.527 19.625 -8.523 1 98.56 182 LYS A O 1
ATOM 1435 N N . ILE A 1 183 ? -0.363 19.062 -8.859 1 98.81 183 ILE A N 1
ATOM 1436 C CA . ILE A 1 183 ? -0.167 18.703 -7.461 1 98.81 183 ILE A CA 1
ATOM 1437 C C . ILE A 1 183 ? -0.336 19.938 -6.574 1 98.81 183 ILE A C 1
ATOM 1439 O O . ILE A 1 183 ? -0.99 19.875 -5.531 1 98.81 183 ILE A O 1
ATOM 1443 N N . HIS A 1 184 ? 0.254 21.016 -6.992 1 98.69 184 HIS A N 1
ATOM 1444 C CA . HIS A 1 184 ? 0.16 22.219 -6.176 1 98.69 184 HIS A CA 1
ATOM 1445 C C . HIS A 1 184 ? -1.28 22.719 -6.09 1 98.69 184 HIS A C 1
ATOM 1447 O O . HIS A 1 184 ? -1.72 23.172 -5.031 1 98.69 184 HIS A O 1
ATOM 1453 N N . ALA A 1 185 ? -1.999 22.641 -7.172 1 98.75 185 ALA A N 1
ATOM 1454 C CA . ALA A 1 185 ? -3.414 23.016 -7.129 1 98.75 185 ALA A CA 1
ATOM 1455 C C . ALA A 1 185 ? -4.18 22.109 -6.156 1 98.75 185 ALA A C 1
ATOM 1457 O O . ALA A 1 185 ? -5.016 22.594 -5.391 1 98.75 185 ALA A O 1
ATOM 1458 N N . TRP A 1 186 ? -3.908 20.844 -6.203 1 98.88 186 TRP A N 1
ATOM 1459 C CA . TRP A 1 186 ? -4.516 19.859 -5.309 1 98.88 186 TRP A CA 1
ATOM 1460 C C . TRP A 1 186 ? -4.164 20.156 -3.854 1 98.88 186 TRP A C 1
ATOM 1462 O O . TRP A 1 186 ? -5.043 20.172 -2.986 1 98.88 186 TRP A O 1
ATOM 1472 N N . ILE A 1 187 ? -2.893 20.469 -3.574 1 98.81 187 ILE A N 1
ATOM 1473 C CA . ILE A 1 187 ? -2.449 20.828 -2.23 1 98.81 187 ILE A CA 1
ATOM 1474 C C . ILE A 1 187 ? -3.186 22.078 -1.757 1 98.81 187 ILE A C 1
ATOM 1476 O O . ILE A 1 187 ? -3.688 22.125 -0.63 1 98.81 187 ILE A O 1
ATOM 1480 N N . ASN A 1 188 ? -3.252 23.047 -2.6 1 98.62 188 ASN A N 1
ATOM 1481 C CA . ASN A 1 188 ? -3.904 24.297 -2.244 1 98.62 188 ASN A CA 1
ATOM 1482 C C . ASN A 1 188 ? -5.383 24.094 -1.923 1 98.62 188 ASN A C 1
ATOM 1484 O O . ASN A 1 188 ? -5.926 24.75 -1.031 1 98.62 188 ASN A O 1
ATOM 1488 N N . ARG A 1 189 ? -6.043 23.266 -2.646 1 98.75 189 ARG A N 1
ATOM 1489 C CA . ARG A 1 189 ? -7.434 22.922 -2.361 1 98.75 189 ARG A CA 1
ATOM 1490 C C . ARG A 1 189 ? -7.57 22.297 -0.977 1 98.75 189 ARG A C 1
ATOM 1492 O O . ARG A 1 189 ? -8.461 22.656 -0.209 1 98.75 189 ARG A O 1
ATOM 1499 N N . LEU A 1 190 ? -6.672 21.391 -0.628 1 98.81 190 LEU A N 1
ATOM 1500 C CA . LEU A 1 190 ? -6.746 20.703 0.662 1 98.81 190 LEU A CA 1
ATOM 1501 C C . LEU A 1 190 ? -6.41 21.672 1.8 1 98.81 190 LEU A C 1
ATOM 1503 O O . LEU A 1 190 ? -6.965 21.547 2.896 1 98.81 190 LEU A O 1
ATOM 1507 N N . LYS A 1 191 ? -5.574 22.625 1.551 1 98.69 191 LYS A N 1
ATOM 1508 C CA . LYS A 1 191 ? -5.184 23.609 2.551 1 98.69 191 LYS A CA 1
ATOM 1509 C C . LYS A 1 191 ? -6.375 24.469 2.971 1 98.69 191 LYS A C 1
ATOM 1511 O O . LYS A 1 191 ? -6.332 25.141 4.004 1 98.69 191 LYS A O 1
ATOM 1516 N N . GLN A 1 192 ? -7.418 24.469 2.172 1 98.56 192 GLN A N 1
ATOM 1517 C CA . GLN A 1 192 ? -8.602 25.25 2.492 1 98.56 192 GLN A CA 1
ATOM 1518 C C . GLN A 1 192 ? -9.477 24.547 3.523 1 98.56 192 GLN A C 1
ATOM 1520 O O . GLN A 1 192 ? -10.391 25.141 4.086 1 98.56 192 GLN A O 1
ATOM 1525 N N . LEU A 1 193 ? -9.281 23.297 3.74 1 98.62 193 LEU A N 1
ATOM 1526 C CA . LEU A 1 193 ? -10.016 22.609 4.793 1 98.62 193 LEU A CA 1
ATOM 1527 C C . LEU A 1 193 ? -9.727 23.234 6.156 1 98.62 193 LEU A C 1
ATOM 1529 O O . LEU A 1 193 ? -8.57 23.484 6.488 1 98.62 193 LEU A O 1
ATOM 1533 N N . PRO A 1 194 ? -10.734 23.438 6.961 1 98.44 194 PRO A N 1
ATOM 1534 C CA . PRO A 1 194 ? -10.539 24.156 8.219 1 98.44 194 PRO A CA 1
ATOM 1535 C C . PRO A 1 194 ? -9.633 23.406 9.195 1 98.44 194 PRO A C 1
ATOM 1537 O O . PRO A 1 194 ? -9.023 24.031 10.078 1 98.44 194 PRO A O 1
ATOM 1540 N N . TYR A 1 195 ? -9.477 22.172 9.055 1 98.5 195 TYR A N 1
ATOM 1541 C CA . TYR A 1 195 ? -8.695 21.375 9.984 1 98.5 195 TYR A CA 1
ATOM 1542 C C . TYR A 1 195 ? -7.363 20.969 9.375 1 98.5 195 TYR A C 1
ATOM 1544 O O . TYR A 1 195 ? -6.594 20.219 9.977 1 98.5 195 TYR A O 1
ATOM 1552 N N . TYR A 1 196 ? -6.996 21.422 8.211 1 98.81 196 TYR A N 1
ATOM 1553 C CA . TYR A 1 196 ? -5.809 20.969 7.492 1 98.81 196 TYR A CA 1
ATOM 1554 C C . TYR A 1 196 ? -4.543 21.312 8.273 1 98.81 196 TYR A C 1
ATOM 1556 O O . TYR A 1 196 ? -3.682 20.438 8.469 1 98.81 196 TYR A O 1
ATOM 1564 N N . GLU A 1 197 ? -4.395 22.562 8.641 1 98.62 197 GLU A N 1
ATOM 1565 C CA . GLU A 1 197 ? -3.17 23 9.297 1 98.62 197 GLU A CA 1
ATOM 1566 C C . GLU A 1 197 ? -2.943 22.266 10.609 1 98.62 197 GLU A C 1
ATOM 1568 O O . GLU A 1 197 ? -1.836 21.797 10.883 1 98.62 197 GLU A O 1
ATOM 1573 N N . GLU A 1 198 ? -3.957 22.125 11.367 1 98.12 198 GLU A N 1
ATOM 1574 C CA . GLU A 1 198 ? -3.863 21.469 12.664 1 98.12 198 GLU A CA 1
ATOM 1575 C C . GLU A 1 198 ? -3.557 19.984 12.508 1 98.12 198 GLU A C 1
ATOM 1577 O O . GLU A 1 198 ? -2.693 19.438 13.203 1 98.12 198 GLU A O 1
ATOM 1582 N N . ALA A 1 199 ? -4.164 19.328 11.531 1 98.62 199 ALA A N 1
ATOM 1583 C CA . ALA A 1 199 ? -4.082 17.875 11.422 1 98.62 199 ALA A CA 1
ATOM 1584 C C . ALA A 1 199 ? -2.916 17.453 10.539 1 98.62 199 ALA A C 1
ATOM 1586 O O . ALA A 1 199 ? -2.436 16.328 10.625 1 98.62 199 ALA A O 1
ATOM 1587 N N . ASN A 1 200 ? -2.418 18.391 9.703 1 98.75 200 ASN A N 1
ATOM 1588 C CA . ASN A 1 200 ? -1.423 17.922 8.742 1 98.75 200 ASN A CA 1
ATOM 1589 C C . ASN A 1 200 ? -0.332 18.969 8.516 1 98.75 200 ASN A C 1
ATOM 1591 O O . ASN A 1 200 ? 0.855 18.672 8.664 1 98.75 200 ASN A O 1
ATOM 1595 N N . GLY A 1 201 ? -0.736 20.234 8.172 1 98.31 201 GLY A N 1
ATOM 1596 C CA . GLY A 1 201 ? 0.2 21.234 7.688 1 98.31 201 GLY A CA 1
ATOM 1597 C C . GLY A 1 201 ? 1.364 21.469 8.633 1 98.31 201 GLY A C 1
ATOM 1598 O O . GLY A 1 201 ? 2.525 21.375 8.227 1 98.31 201 GLY A O 1
ATOM 1599 N N . GLY A 1 202 ? 1.056 21.734 9.875 1 97.81 202 GLY A N 1
ATOM 1600 C CA . GLY A 1 202 ? 2.09 21.984 10.867 1 97.81 202 GLY A CA 1
ATOM 1601 C C . GLY A 1 202 ? 3.025 20.797 11.062 1 97.81 202 GLY A C 1
ATOM 1602 O O . GLY A 1 202 ? 4.246 20.969 11.078 1 97.81 202 GLY A O 1
ATOM 1603 N N . GLY A 1 203 ? 2.479 19.578 11.188 1 98.06 203 GLY A N 1
ATOM 1604 C CA . GLY A 1 203 ? 3.277 18.375 11.383 1 98.06 203 GLY A CA 1
ATOM 1605 C C . GLY A 1 203 ? 4.164 18.062 10.195 1 98.06 203 GLY A C 1
ATOM 1606 O O . GLY A 1 203 ? 5.309 17.641 10.367 1 98.06 203 GLY A O 1
ATOM 1607 N N . ALA A 1 204 ? 3.664 18.266 9.016 1 98.38 204 ALA A N 1
ATOM 1608 C CA . ALA A 1 204 ? 4.426 18.016 7.797 1 98.38 204 ALA A CA 1
ATOM 1609 C C . ALA A 1 204 ? 5.633 18.938 7.691 1 98.38 204 ALA A C 1
ATOM 1611 O O . ALA A 1 204 ? 6.746 18.484 7.406 1 98.38 204 ALA A O 1
ATOM 1612 N N . ALA A 1 205 ? 5.41 20.234 7.926 1 97.75 205 ALA A N 1
ATOM 1613 C CA . ALA A 1 205 ? 6.484 21.219 7.871 1 97.75 205 ALA A CA 1
ATOM 1614 C C . ALA A 1 205 ? 7.562 20.906 8.914 1 97.75 205 ALA A C 1
ATOM 1616 O O . ALA A 1 205 ? 8.758 21 8.625 1 97.75 205 ALA A O 1
ATOM 1617 N N . GLU A 1 206 ? 7.141 20.547 10.078 1 98 206 GLU A N 1
ATOM 1618 C CA . GLU A 1 206 ? 8.078 20.25 11.156 1 98 206 GLU A CA 1
ATOM 1619 C C . GLU A 1 206 ? 8.93 19.016 10.828 1 98 206 GLU A C 1
ATOM 1621 O O . GLU A 1 206 ? 10.133 19.016 11.07 1 98 206 GLU A O 1
ATOM 1626 N N . LEU A 1 207 ? 8.352 17.969 10.305 1 97.56 207 LEU A N 1
ATOM 1627 C CA . LEU A 1 207 ? 9.086 16.766 9.938 1 97.56 207 LEU A CA 1
ATOM 1628 C C . LEU A 1 207 ? 10.164 17.078 8.898 1 97.56 207 LEU A C 1
ATOM 1630 O O . LEU A 1 207 ? 11.305 16.641 9.023 1 97.56 207 LEU A O 1
ATOM 1634 N N . GLY A 1 208 ? 9.742 17.828 7.848 1 96.81 208 GLY A N 1
ATOM 1635 C CA . GLY A 1 208 ? 10.711 18.25 6.852 1 96.81 208 GLY A CA 1
ATOM 1636 C C . GLY A 1 208 ? 11.898 18.984 7.441 1 96.81 208 GLY A C 1
ATOM 1637 O O . GLY A 1 208 ? 13.047 18.734 7.074 1 96.81 208 GLY A O 1
ATOM 1638 N N . LYS A 1 209 ? 11.617 19.875 8.383 1 97.06 209 LYS A N 1
ATOM 1639 C CA . LYS A 1 209 ? 12.672 20.656 9.031 1 97.06 209 LYS A CA 1
ATOM 1640 C C . LYS A 1 209 ? 13.602 19.75 9.836 1 97.06 209 LYS A C 1
ATOM 1642 O O . LYS A 1 209 ? 14.82 19.922 9.805 1 97.06 209 LYS A O 1
ATOM 1647 N N . ILE A 1 210 ? 13.031 18.797 10.562 1 96.5 210 ILE A N 1
ATOM 1648 C CA . ILE A 1 210 ? 13.812 17.875 11.375 1 96.5 210 ILE A CA 1
ATOM 1649 C C . ILE A 1 210 ? 14.75 17.062 10.484 1 96.5 210 ILE A C 1
ATOM 1651 O O . ILE A 1 210 ? 15.945 16.938 10.766 1 96.5 210 ILE A O 1
ATOM 1655 N N . VAL A 1 211 ? 14.258 16.547 9.398 1 96.94 211 VAL A N 1
ATOM 1656 C CA . VAL A 1 211 ? 15.062 15.727 8.492 1 96.94 211 VAL A CA 1
ATOM 1657 C C . VAL A 1 211 ? 16.172 16.578 7.887 1 96.94 211 VAL A C 1
ATOM 1659 O O . VAL A 1 211 ? 17.344 16.156 7.863 1 96.94 211 VAL A O 1
ATOM 1662 N N . MET A 1 212 ? 15.844 17.781 7.469 1 96.5 212 MET A N 1
ATOM 1663 C CA . MET A 1 212 ? 16.828 18.656 6.809 1 96.5 212 MET A CA 1
ATOM 1664 C C . MET A 1 212 ? 17.891 19.109 7.789 1 96.5 212 MET A C 1
ATOM 1666 O O . MET A 1 212 ? 19.047 19.312 7.402 1 96.5 212 MET A O 1
ATOM 1670 N N . SER A 1 213 ? 17.531 19.266 9.039 1 96.56 213 SER A N 1
ATOM 1671 C CA . SER A 1 213 ? 18.516 19.656 10.047 1 96.56 213 SER A CA 1
ATOM 1672 C C . SER A 1 213 ? 19.562 18.562 10.25 1 96.56 213 SER A C 1
ATOM 1674 O O . SER A 1 213 ? 20.688 18.859 10.656 1 96.56 213 SER A O 1
ATOM 1676 N N . LYS A 1 214 ? 19.25 17.328 9.961 1 95 214 LYS A N 1
ATOM 1677 C CA . LYS A 1 214 ? 20.172 16.203 10.125 1 95 214 LYS A CA 1
ATOM 1678 C C . LYS A 1 214 ? 21.031 16.016 8.883 1 95 214 LYS A C 1
ATOM 1680 O O . LYS A 1 214 ? 22.141 15.477 8.969 1 95 214 LYS A O 1
ATOM 1685 N N . VAL A 1 215 ? 20.547 16.328 7.777 1 92.5 215 VAL A N 1
ATOM 1686 C CA . VAL A 1 215 ? 21.266 16.203 6.52 1 92.5 215 VAL A CA 1
ATOM 1687 C C . VAL A 1 215 ? 22.297 17.328 6.398 1 92.5 215 VAL A C 1
ATOM 1689 O O . VAL A 1 215 ? 23.391 17.109 5.891 1 92.5 215 VAL A O 1
ATOM 1692 N N . THR A 1 216 ? 22.062 18.547 6.727 1 81.81 216 THR A N 1
ATOM 1693 C CA . THR A 1 216 ? 22.922 19.719 6.594 1 81.81 216 THR A CA 1
ATOM 1694 C C . THR A 1 216 ? 23.906 19.797 7.754 1 81.81 216 THR A C 1
ATOM 1696 O O . THR A 1 216 ? 24.844 20.609 7.73 1 81.81 216 THR A O 1
ATOM 1699 N N . ALA A 1 217 ? 23.812 18.906 8.633 1 68.88 217 ALA A N 1
ATOM 1700 C CA . ALA A 1 217 ? 24.734 18.922 9.758 1 68.88 217 ALA A CA 1
ATOM 1701 C C . ALA A 1 217 ? 26.016 18.141 9.422 1 68.88 217 ALA A C 1
ATOM 1703 O O . ALA A 1 217 ? 25.984 17.188 8.656 1 68.88 217 ALA A O 1
ATOM 1704 N N . MET B 1 1 ? -21.75 -14.664 -19.391 1 65.88 1 MET B N 1
ATOM 1705 C CA . MET B 1 1 ? -20.656 -14.359 -18.469 1 65.88 1 MET B CA 1
ATOM 1706 C C . MET B 1 1 ? -20.031 -13.008 -18.797 1 65.88 1 MET B C 1
ATOM 1708 O O . MET B 1 1 ? -20 -12.602 -19.969 1 65.88 1 MET B O 1
ATOM 1712 N N . PRO B 1 2 ? -19.703 -12.211 -17.703 1 75.69 2 PRO B N 1
ATOM 1713 C CA . PRO B 1 2 ? -19.141 -10.914 -18.062 1 75.69 2 PRO B CA 1
ATOM 1714 C C . PRO B 1 2 ? -17.844 -11.031 -18.859 1 75.69 2 PRO B C 1
ATOM 1716 O O . PRO B 1 2 ? -17.141 -12.039 -18.75 1 75.69 2 PRO B O 1
ATOM 1719 N N . LYS B 1 3 ? -17.734 -10.18 -19.734 1 90.81 3 LYS B N 1
ATOM 1720 C CA . LYS B 1 3 ? -16.469 -10.109 -20.453 1 90.81 3 LYS B CA 1
ATOM 1721 C C . LYS B 1 3 ? -15.422 -9.359 -19.656 1 90.81 3 LYS B C 1
ATOM 1723 O O . LYS B 1 3 ? -15.477 -8.133 -19.531 1 90.81 3 LYS B O 1
ATOM 1728 N N . LEU B 1 4 ? -14.562 -10.125 -19.016 1 97.81 4 LEU B N 1
ATOM 1729 C CA . LEU B 1 4 ? -13.469 -9.586 -18.219 1 97.81 4 LEU B CA 1
ATOM 1730 C C . LEU B 1 4 ? -12.141 -9.75 -18.938 1 97.81 4 LEU B C 1
ATOM 1732 O O . LEU B 1 4 ? -11.734 -10.867 -19.266 1 97.81 4 LEU B O 1
ATOM 1736 N N . VAL B 1 5 ? -11.5 -8.594 -19.203 1 98.44 5 VAL B N 1
ATOM 1737 C CA . VAL B 1 5 ? -10.18 -8.602 -19.828 1 98.44 5 VAL B CA 1
ATOM 1738 C C . VAL B 1 5 ? -9.141 -8.086 -18.828 1 98.44 5 VAL B C 1
ATOM 1740 O O . VAL B 1 5 ? -9.336 -7.035 -18.219 1 98.44 5 VAL B O 1
ATOM 1743 N N . LEU B 1 6 ? -8.109 -8.859 -18.641 1 98.62 6 LEU B N 1
ATOM 1744 C CA . LEU B 1 6 ? -7.02 -8.453 -17.766 1 98.62 6 LEU B CA 1
ATOM 1745 C C . LEU B 1 6 ? -5.746 -8.203 -18.562 1 98.62 6 LEU B C 1
ATOM 1747 O O . LEU B 1 6 ? -5.227 -9.109 -19.219 1 98.62 6 LEU B O 1
ATOM 1751 N N . HIS B 1 7 ? -5.324 -6.91 -18.641 1 98.62 7 HIS B N 1
ATOM 1752 C CA . HIS B 1 7 ? -3.967 -6.621 -19.094 1 98.62 7 HIS B CA 1
ATOM 1753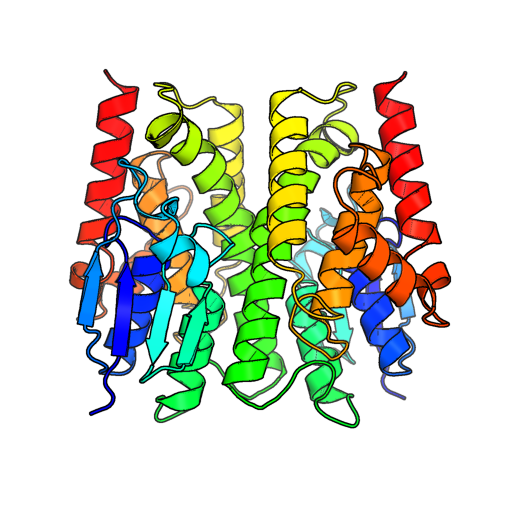 C C . HIS B 1 7 ? -2.936 -7.055 -18.047 1 98.62 7 HIS B C 1
ATOM 1755 O O . HIS B 1 7 ? -2.918 -6.535 -16.938 1 98.62 7 HIS B O 1
ATOM 1761 N N . THR B 1 8 ? -2.072 -7.98 -18.453 1 98.12 8 THR B N 1
ATOM 1762 C CA . THR B 1 8 ? -1.354 -8.719 -17.422 1 98.12 8 THR B CA 1
ATOM 1763 C C . THR B 1 8 ? -0.03 -9.25 -17.953 1 98.12 8 THR B C 1
ATOM 1765 O O . THR B 1 8 ? 0.275 -9.094 -19.141 1 98.12 8 THR B O 1
ATOM 1768 N N . LEU B 1 9 ? 0.789 -9.68 -17.125 1 98.19 9 LEU B N 1
ATOM 1769 C CA . LEU B 1 9 ? 1.976 -10.516 -17.297 1 98.19 9 LEU B CA 1
ATOM 1770 C C . LEU B 1 9 ? 2.104 -11.516 -16.156 1 98.19 9 LEU B C 1
ATOM 1772 O O . LEU B 1 9 ? 2.346 -11.133 -15.008 1 98.19 9 LEU B O 1
ATOM 1776 N N . HIS B 1 10 ? 1.974 -12.75 -16.453 1 97.81 10 HIS B N 1
ATOM 1777 C CA . HIS B 1 10 ? 1.843 -13.781 -15.43 1 97.81 10 HIS B CA 1
ATOM 1778 C C . HIS B 1 10 ? 3.068 -13.812 -14.523 1 97.81 10 HIS B C 1
ATOM 1780 O O . HIS B 1 10 ? 2.99 -14.289 -13.391 1 97.81 10 HIS B O 1
ATOM 1786 N N . LEU B 1 11 ? 4.191 -13.367 -14.992 1 97.38 11 LEU B N 1
ATOM 1787 C CA . LEU B 1 11 ? 5.395 -13.305 -14.172 1 97.38 11 LEU B CA 1
ATOM 1788 C C . LEU B 1 11 ? 5.223 -12.312 -13.023 1 97.38 11 LEU B C 1
ATOM 1790 O O . LEU B 1 11 ? 5.91 -12.406 -12.008 1 97.38 11 LEU B O 1
ATOM 1794 N N . SER B 1 12 ? 4.379 -11.352 -13.188 1 97.94 12 SER B N 1
ATOM 1795 C CA . SER B 1 12 ? 4.223 -10.25 -12.25 1 97.94 12 SER B CA 1
ATOM 1796 C C . SER B 1 12 ? 3.434 -10.672 -11.016 1 97.94 12 SER B C 1
ATOM 1798 O O . SER B 1 12 ? 2.299 -11.141 -11.125 1 97.94 12 SER B O 1
ATOM 1800 N N . PRO B 1 13 ? 3.936 -10.43 -9.836 1 98.62 13 PRO B N 1
ATOM 1801 C CA . PRO B 1 13 ? 3.236 -10.836 -8.609 1 98.62 13 PRO B CA 1
ATOM 1802 C C . PRO B 1 13 ? 1.871 -10.164 -8.469 1 98.62 13 PRO B C 1
ATOM 1804 O O . PRO B 1 13 ? 0.877 -10.836 -8.18 1 98.62 13 PRO B O 1
ATOM 1807 N N . PRO B 1 14 ? 1.737 -8.859 -8.695 1 98.75 14 PRO B N 1
ATOM 1808 C CA . PRO B 1 14 ? 0.409 -8.25 -8.602 1 98.75 14 PRO B CA 1
ATOM 1809 C C . PRO B 1 14 ? -0.595 -8.867 -9.57 1 98.75 14 PRO B C 1
ATOM 1811 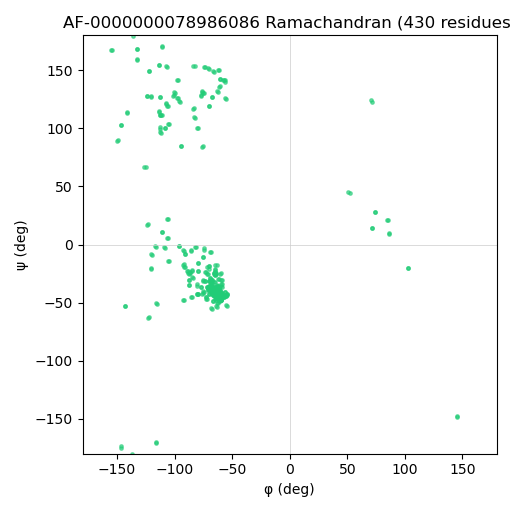O O . PRO B 1 14 ? -1.777 -9 -9.242 1 98.75 14 PRO B O 1
ATOM 1814 N N . CYS B 1 15 ? -0.172 -9.234 -10.734 1 98.81 15 CYS B N 1
ATOM 1815 C CA . CYS B 1 15 ? -1.049 -9.875 -11.703 1 98.81 15 CYS B CA 1
ATOM 1816 C C . CYS B 1 15 ? -1.501 -11.242 -11.219 1 98.81 15 CYS B C 1
ATOM 1818 O O . CYS B 1 15 ? -2.678 -11.594 -11.328 1 98.81 15 CYS B O 1
ATOM 1820 N N . ARG B 1 16 ? -0.604 -11.977 -10.648 1 98.94 16 ARG B N 1
ATOM 1821 C CA . ARG B 1 16 ? -0.935 -13.312 -10.156 1 98.94 16 ARG B CA 1
ATOM 1822 C C . ARG B 1 16 ? -1.886 -13.234 -8.969 1 98.94 16 ARG B C 1
ATOM 1824 O O . ARG B 1 16 ? -2.727 -14.117 -8.781 1 98.94 16 ARG B O 1
ATOM 1831 N N . ALA B 1 17 ? -1.789 -12.211 -8.133 1 98.94 17 ALA B N 1
ATOM 1832 C CA . ALA B 1 17 ? -2.746 -12.016 -7.047 1 98.94 17 ALA B CA 1
ATOM 1833 C C . ALA B 1 17 ? -4.168 -11.883 -7.59 1 98.94 17 ALA B C 1
ATOM 1835 O O . ALA B 1 17 ? -5.105 -12.461 -7.035 1 98.94 17 ALA B O 1
ATOM 1836 N N . VAL B 1 18 ? -4.305 -11.133 -8.672 1 98.94 18 VAL B N 1
ATOM 1837 C CA . VAL B 1 18 ? -5.609 -10.953 -9.305 1 98.94 18 VAL B CA 1
ATOM 1838 C C . VAL B 1 18 ? -6.074 -12.266 -9.922 1 98.94 18 VAL B C 1
ATOM 1840 O O . VAL B 1 18 ? -7.25 -12.625 -9.82 1 98.94 18 VAL B O 1
ATOM 1843 N N . GLU B 1 19 ? -5.145 -12.992 -10.523 1 98.88 19 GLU B N 1
ATOM 1844 C CA . GLU B 1 19 ? -5.488 -14.289 -11.094 1 98.88 19 GLU B CA 1
ATOM 1845 C C . GLU B 1 19 ? -5.953 -15.266 -10.016 1 98.88 19 GLU B C 1
ATOM 1847 O O . GLU B 1 19 ? -6.945 -15.977 -10.203 1 98.88 19 GLU B O 1
ATOM 1852 N N . LEU B 1 20 ? -5.277 -15.297 -8.875 1 98.94 20 LEU B N 1
ATOM 1853 C CA . LEU B 1 20 ? -5.715 -16.109 -7.742 1 98.94 20 LEU B CA 1
ATOM 1854 C C . LEU B 1 20 ? -7.133 -15.742 -7.324 1 98.94 20 LEU B C 1
ATOM 1856 O O . LEU B 1 20 ? -7.969 -16.625 -7.098 1 98.94 20 LEU B O 1
ATOM 1860 N N . THR B 1 21 ? -7.406 -14.461 -7.242 1 98.94 21 THR B N 1
ATOM 1861 C CA . THR B 1 21 ? -8.719 -13.969 -6.84 1 98.94 21 THR B CA 1
ATOM 1862 C C . THR B 1 21 ? -9.789 -14.422 -7.828 1 98.94 21 THR B C 1
ATOM 1864 O O . THR B 1 21 ? -10.852 -14.906 -7.422 1 98.94 21 THR B O 1
ATOM 1867 N N . ALA B 1 22 ? -9.492 -14.289 -9.117 1 98.69 22 ALA B N 1
ATOM 1868 C CA . ALA B 1 22 ? -10.445 -14.68 -10.148 1 98.69 22 ALA B CA 1
ATOM 1869 C C . ALA B 1 22 ? -10.75 -16.172 -10.078 1 98.69 22 ALA B C 1
ATOM 1871 O O . ALA B 1 22 ? -11.906 -16.594 -10.172 1 98.69 22 ALA B O 1
ATOM 1872 N N . LYS B 1 23 ? -9.727 -16.953 -9.867 1 98.69 23 LYS B N 1
ATOM 1873 C CA . LYS B 1 23 ? -9.906 -18.406 -9.758 1 98.69 23 LYS B CA 1
ATOM 1874 C C . LYS B 1 23 ? -10.766 -18.766 -8.555 1 98.69 23 LYS B C 1
ATOM 1876 O O . LYS B 1 23 ? -11.664 -19.609 -8.656 1 98.69 23 LYS B O 1
ATOM 1881 N N . ALA B 1 24 ? -10.539 -18.125 -7.465 1 98.75 24 ALA B N 1
ATOM 1882 C CA . ALA B 1 24 ? -11.312 -18.375 -6.254 1 98.75 24 ALA B CA 1
ATOM 1883 C C . ALA B 1 24 ? -12.789 -18.047 -6.469 1 98.75 24 ALA B C 1
ATOM 1885 O O . ALA B 1 24 ? -13.664 -18.672 -5.855 1 98.75 24 ALA B O 1
ATOM 1886 N N . LEU B 1 25 ? -13.078 -17.109 -7.34 1 98.25 25 LEU B N 1
ATOM 1887 C CA . LEU B 1 25 ? -14.438 -16.656 -7.598 1 98.25 25 LEU B CA 1
ATOM 1888 C C . LEU B 1 25 ? -15.07 -17.453 -8.734 1 98.25 25 LEU B C 1
ATOM 1890 O O . LEU B 1 25 ? -16.25 -17.266 -9.039 1 98.25 25 LEU B O 1
ATOM 1894 N N . GLY B 1 26 ? -14.227 -18.281 -9.375 1 97.31 26 GLY B N 1
ATOM 1895 C CA . GLY B 1 26 ? -14.711 -19.016 -10.531 1 97.31 26 GLY B CA 1
ATOM 1896 C C . GLY B 1 26 ? -14.875 -18.156 -11.766 1 97.31 26 GLY B C 1
ATOM 1897 O O . GLY B 1 26 ? -15.719 -18.438 -12.617 1 97.31 26 GLY B O 1
ATOM 1898 N N . LEU B 1 27 ? -14.078 -17.078 -11.875 1 97.81 27 LEU B N 1
ATOM 1899 C CA . LEU B 1 27 ? -14.172 -16.156 -13 1 97.81 27 LEU B CA 1
ATOM 1900 C C . LEU B 1 27 ? -13.125 -16.484 -14.062 1 97.81 27 LEU B C 1
ATOM 1902 O O . LEU B 1 27 ? -11.992 -16.859 -13.727 1 97.81 27 LEU B O 1
ATOM 1906 N N . GLU B 1 28 ? -13.469 -16.375 -15.242 1 96.62 28 GLU B N 1
ATOM 1907 C CA . GLU B 1 28 ? -12.523 -16.453 -16.359 1 96.62 28 GLU B CA 1
ATOM 1908 C C . GLU B 1 28 ? -12.102 -15.062 -16.828 1 96.62 28 GLU B C 1
ATOM 1910 O O . GLU B 1 28 ? -12.945 -14.203 -17.094 1 96.62 28 GLU B O 1
ATOM 1915 N N . LEU B 1 29 ? -10.836 -14.883 -16.859 1 97.62 29 LEU B N 1
ATOM 1916 C CA . LEU B 1 29 ? -10.273 -13.633 -17.344 1 97.62 29 LEU B CA 1
ATOM 1917 C C . LEU B 1 29 ? -9.625 -13.82 -18.719 1 97.62 29 LEU B C 1
ATOM 1919 O O . LEU B 1 29 ? -8.758 -14.688 -18.875 1 97.62 29 LEU B O 1
ATOM 1923 N N . GLU B 1 30 ? -10.117 -13.086 -19.656 1 97.94 30 GLU B N 1
ATOM 1924 C CA . GLU B 1 30 ? -9.328 -12.977 -20.875 1 97.94 30 GLU B CA 1
ATOM 1925 C C . GLU B 1 30 ? -8.031 -12.219 -20.625 1 97.94 30 GLU B C 1
ATOM 1927 O O . GLU B 1 30 ? -8.047 -11.094 -20.125 1 97.94 30 GLU B O 1
ATOM 1932 N N . GLN B 1 31 ? -6.957 -12.805 -21 1 97.62 31 GLN B N 1
ATOM 1933 C CA . GLN B 1 31 ? -5.668 -12.203 -20.688 1 97.62 31 GLN B CA 1
ATOM 1934 C C . GLN B 1 31 ? -5.086 -11.484 -21.891 1 97.62 31 GLN B C 1
ATOM 1936 O O . GLN B 1 31 ? -5.082 -12.031 -23 1 97.62 31 GLN B O 1
ATOM 1941 N N . LYS B 1 32 ? -4.723 -10.297 -21.75 1 97.5 32 LYS B N 1
ATOM 1942 C CA . LYS B 1 32 ? -3.914 -9.531 -22.688 1 97.5 32 LYS B CA 1
ATOM 1943 C C . LYS B 1 32 ? -2.531 -9.234 -22.125 1 97.5 32 LYS B C 1
ATOM 1945 O O . LYS B 1 32 ? -2.398 -8.422 -21.203 1 97.5 32 LYS B O 1
ATOM 1950 N N . GLU B 1 33 ? -1.585 -9.828 -22.688 1 97.56 33 GLU B N 1
ATOM 1951 C CA . GLU B 1 33 ? -0.237 -9.727 -22.141 1 97.56 33 GLU B CA 1
ATOM 1952 C C . GLU B 1 33 ? 0.39 -8.375 -22.469 1 97.56 33 GLU B C 1
ATOM 1954 O O . GLU B 1 33 ? 0.272 -7.883 -23.594 1 97.56 33 GLU B O 1
ATOM 1959 N N . ILE B 1 34 ? 0.939 -7.738 -21.484 1 97.5 34 ILE B N 1
ATOM 1960 C CA . ILE B 1 34 ? 1.725 -6.512 -21.609 1 97.5 34 ILE B CA 1
ATOM 1961 C C .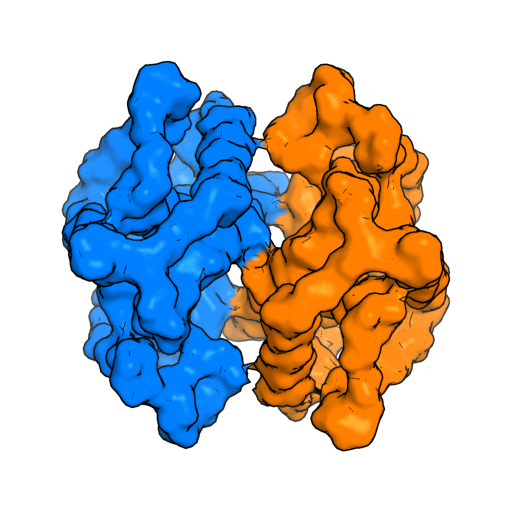 ILE B 1 34 ? 3.18 -6.801 -21.234 1 97.5 34 ILE B C 1
ATOM 1963 O O . ILE B 1 34 ? 3.49 -7.109 -20.094 1 97.5 34 ILE B O 1
ATOM 1967 N N . ASN B 1 35 ? 4.117 -6.699 -22.188 1 94.5 35 ASN B N 1
ATOM 1968 C CA . ASN B 1 35 ? 5.535 -6.949 -21.953 1 94.5 35 ASN B CA 1
ATOM 1969 C C . ASN B 1 35 ? 6.23 -5.719 -21.359 1 94.5 35 ASN B C 1
ATOM 1971 O O . ASN B 1 35 ? 6.52 -4.766 -22.078 1 94.5 35 ASN B O 1
ATOM 1975 N N . LEU B 1 36 ? 6.586 -5.816 -20.125 1 94.44 36 LEU B N 1
ATOM 1976 C CA . LEU B 1 36 ? 7.199 -4.68 -19.438 1 94.44 36 LEU B CA 1
ATOM 1977 C C . LEU B 1 36 ? 8.648 -4.504 -19.891 1 94.44 36 LEU B C 1
ATOM 1979 O O . LEU B 1 36 ? 9.18 -3.391 -19.859 1 94.44 36 LEU B O 1
ATOM 1983 N N . LEU B 1 37 ? 9.297 -5.559 -20.234 1 89.56 37 LEU B N 1
ATOM 1984 C CA . LEU B 1 37 ? 10.711 -5.5 -20.594 1 89.56 37 LEU B CA 1
ATOM 1985 C C . LEU B 1 37 ? 10.891 -4.758 -21.922 1 89.56 37 LEU B C 1
ATOM 1987 O O . LEU B 1 37 ? 11.938 -4.137 -22.141 1 89.56 37 LEU B O 1
ATOM 1991 N N . THR B 1 38 ? 9.914 -4.805 -22.781 1 91.81 38 THR B N 1
ATOM 1992 C CA . THR B 1 38 ? 10 -4.09 -24.047 1 91.81 38 THR B CA 1
ATOM 1993 C C . THR B 1 38 ? 9.305 -2.732 -23.953 1 91.81 38 THR B C 1
ATOM 1995 O O . THR B 1 38 ? 9.195 -2.016 -24.953 1 91.81 38 THR B O 1
ATOM 1998 N N . GLY B 1 39 ? 8.719 -2.41 -22.812 1 93.62 39 GLY B N 1
ATOM 1999 C CA . GLY B 1 39 ? 8.18 -1.084 -22.547 1 93.62 39 GLY B CA 1
ATOM 2000 C C . GLY B 1 39 ? 6.77 -0.896 -23.062 1 93.62 39 GLY B C 1
ATOM 2001 O O . GLY B 1 39 ? 6.336 0.232 -23.312 1 93.62 39 GLY B O 1
ATOM 2002 N N . GLU B 1 40 ? 6.012 -1.947 -23.297 1 95.19 40 GLU B N 1
ATOM 2003 C CA . GLU B 1 40 ? 4.648 -1.84 -23.812 1 95.19 40 GLU B CA 1
ATOM 2004 C C . GLU B 1 40 ? 3.77 -1.015 -22.875 1 95.19 40 GLU B C 1
ATOM 2006 O O . GLU B 1 40 ? 2.852 -0.326 -23.328 1 95.19 40 GLU B O 1
ATOM 2011 N N . HIS B 1 41 ? 4.074 -1.058 -21.578 1 94.44 41 HIS B N 1
ATOM 2012 C CA . HIS B 1 41 ? 3.299 -0.34 -20.578 1 94.44 41 HIS B CA 1
ATOM 2013 C C . HIS B 1 41 ? 3.582 1.157 -20.625 1 94.44 41 HIS B C 1
ATOM 2015 O O . HIS B 1 41 ? 2.932 1.941 -19.938 1 94.44 41 HIS B O 1
ATOM 2021 N N . LEU B 1 42 ? 4.496 1.553 -21.484 1 94.5 42 LEU B N 1
ATOM 2022 C CA . LEU B 1 42 ? 4.859 2.963 -21.594 1 94.5 42 LEU B CA 1
ATOM 2023 C C . LEU B 1 42 ? 4.355 3.555 -22.906 1 94.5 42 LEU B C 1
ATOM 2025 O O . LEU B 1 42 ? 4.508 4.754 -23.141 1 94.5 42 LEU B O 1
ATOM 2029 N N . LYS B 1 43 ? 3.758 2.773 -23.719 1 95.06 43 LYS B N 1
ATOM 2030 C CA . LYS B 1 43 ? 3.203 3.262 -24.984 1 95.06 43 LYS B CA 1
ATOM 2031 C C . LYS B 1 43 ? 1.924 4.059 -24.75 1 95.06 43 LYS B C 1
ATOM 2033 O O . LYS B 1 43 ? 1.186 3.793 -23.797 1 95.06 43 LYS B O 1
ATOM 2038 N N . PRO B 1 44 ? 1.63 4.98 -25.625 1 94.44 44 PRO B N 1
ATOM 2039 C CA . PRO B 1 44 ? 0.488 5.879 -25.453 1 94.44 44 PRO B CA 1
ATOM 2040 C C . PRO B 1 44 ? -0.831 5.133 -25.266 1 94.44 44 PRO B C 1
ATOM 2042 O O . PRO B 1 44 ? -1.669 5.535 -24.453 1 94.44 44 PRO B O 1
ATOM 2045 N N . GLU B 1 45 ? -1.004 4.109 -26.016 1 92.75 45 GLU B N 1
ATOM 2046 C CA . GLU B 1 45 ? -2.252 3.355 -25.953 1 92.75 45 GLU B CA 1
ATOM 2047 C C . GLU B 1 45 ? -2.479 2.795 -24.547 1 92.75 45 GLU B C 1
ATOM 2049 O O . GLU B 1 45 ? -3.605 2.797 -24.047 1 92.75 45 GLU B O 1
ATOM 2054 N N . PHE B 1 46 ? -1.377 2.293 -23.922 1 95.19 46 PHE B N 1
ATOM 2055 C CA . PHE B 1 46 ? -1.516 1.747 -22.578 1 95.19 46 PHE B CA 1
ATOM 2056 C C . PHE B 1 46 ? -1.619 2.867 -21.547 1 95.19 46 PHE B C 1
ATOM 2058 O O . PHE B 1 46 ? -2.357 2.75 -20.562 1 95.19 46 PHE B O 1
ATOM 2065 N N . LEU B 1 47 ? -0.894 3.918 -21.781 1 92.25 47 LEU B N 1
ATOM 2066 C CA . LEU B 1 47 ? -0.885 5.031 -20.844 1 92.25 47 LEU B CA 1
ATOM 2067 C C . LEU B 1 47 ? -2.264 5.68 -20.75 1 92.25 47 LEU B C 1
ATOM 2069 O O . LEU B 1 47 ? -2.623 6.242 -19.719 1 92.25 47 LEU B O 1
ATOM 2073 N N . LYS B 1 48 ? -3.062 5.559 -21.75 1 90.94 48 LYS B N 1
ATOM 2074 C CA . LYS B 1 48 ? -4.445 6.023 -2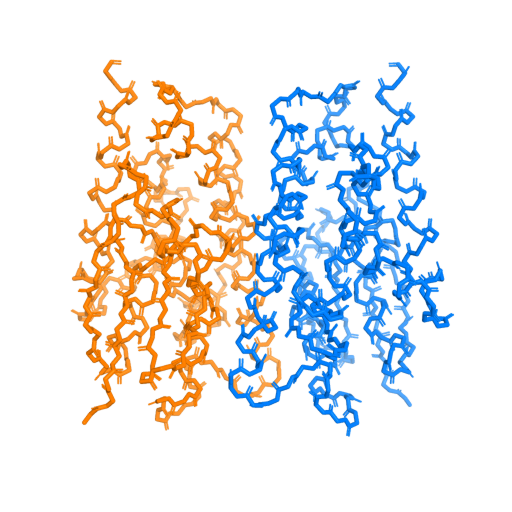1.719 1 90.94 48 LYS B CA 1
ATOM 2075 C C . LYS B 1 48 ? -5.289 5.172 -20.766 1 90.94 48 LYS B C 1
ATOM 2077 O O . LYS B 1 48 ? -6.242 5.664 -20.172 1 90.94 48 LYS B O 1
ATOM 2082 N N . LEU B 1 49 ? -4.891 3.91 -20.656 1 92.25 49 LEU B N 1
ATOM 2083 C CA . LEU B 1 49 ? -5.598 2.984 -19.781 1 92.25 49 LEU B CA 1
ATOM 2084 C C . LEU B 1 49 ? -5.18 3.186 -18.328 1 92.25 49 LEU B C 1
ATOM 2086 O O . LEU B 1 49 ? -6.027 3.193 -17.422 1 92.25 49 LEU B O 1
ATOM 2090 N N . ASN B 1 50 ? -3.904 3.367 -18.141 1 95.12 50 ASN B N 1
ATOM 2091 C CA . ASN B 1 50 ? -3.359 3.518 -16.797 1 95.12 50 ASN B CA 1
ATOM 2092 C C . ASN B 1 50 ? -2.158 4.461 -16.781 1 95.12 50 ASN B C 1
ATOM 2094 O O . ASN B 1 50 ? -1.032 4.043 -17.062 1 95.12 50 ASN B O 1
ATOM 2098 N N . PRO B 1 51 ? -2.385 5.641 -16.344 1 92.12 51 PRO B N 1
ATOM 2099 C CA . PRO B 1 51 ? -1.287 6.609 -16.312 1 92.12 51 PRO B CA 1
ATOM 2100 C C . PRO B 1 51 ? -0.211 6.254 -15.289 1 92.12 51 PRO B C 1
ATOM 2102 O O . PRO B 1 51 ? 0.848 6.887 -15.258 1 92.12 51 PRO B O 1
ATOM 2105 N N . GLN B 1 52 ? -0.414 5.207 -14.445 1 94.5 52 GLN B N 1
ATOM 2106 C CA . GLN B 1 52 ? 0.561 4.773 -13.453 1 94.5 52 GLN B CA 1
ATOM 2107 C C . GLN B 1 52 ? 1.575 3.809 -14.055 1 94.5 52 GLN B C 1
ATOM 2109 O O . GLN B 1 52 ? 2.525 3.398 -13.391 1 94.5 52 GLN B O 1
ATOM 2114 N N . HIS B 1 53 ? 1.39 3.424 -15.312 1 94.75 53 HIS B N 1
ATOM 2115 C CA . HIS B 1 53 ? 2.352 2.652 -16.094 1 94.75 53 HIS B CA 1
ATOM 2116 C C . HIS B 1 53 ? 2.432 1.212 -15.602 1 94.75 53 HIS B C 1
ATOM 2118 O O . HIS B 1 53 ? 3.422 0.521 -15.844 1 94.75 53 HIS B O 1
ATOM 2124 N N . THR B 1 54 ? 1.421 0.796 -14.758 1 96.56 54 THR B N 1
ATOM 2125 C CA . THR B 1 54 ? 1.577 -0.513 -14.133 1 96.56 54 THR B CA 1
ATOM 2126 C C . THR B 1 54 ? 0.521 -1.487 -14.641 1 96.56 54 THR B C 1
ATOM 2128 O O . THR B 1 54 ? -0.499 -1.071 -15.195 1 96.56 54 THR B O 1
ATOM 2131 N N . ILE B 1 55 ? 0.786 -2.695 -14.609 1 98 55 ILE B N 1
ATOM 2132 C CA . ILE B 1 55 ? -0.167 -3.795 -14.695 1 98 55 ILE B CA 1
ATOM 2133 C C . ILE B 1 55 ? -0.323 -4.457 -13.328 1 98 55 ILE B C 1
ATOM 2135 O O . ILE B 1 55 ? 0.554 -4.332 -12.469 1 98 55 ILE B O 1
ATOM 2139 N N . PRO B 1 56 ? -1.494 -5.074 -13.062 1 98.62 56 PRO B N 1
ATOM 2140 C CA . PRO B 1 56 ? -2.609 -5.402 -13.953 1 98.62 56 PRO B CA 1
ATOM 2141 C C . PRO B 1 56 ? -3.57 -4.234 -14.148 1 98.62 56 PRO B C 1
ATOM 2143 O O . PRO B 1 56 ? -3.613 -3.318 -13.328 1 98.62 56 PRO B O 1
ATOM 2146 N N . VAL B 1 57 ? -4.242 -4.227 -15.266 1 98.69 57 VAL B N 1
ATOM 2147 C CA . VAL B 1 57 ? -5.41 -3.396 -15.539 1 98.69 57 VAL B CA 1
ATOM 2148 C C . VAL B 1 57 ? -6.586 -4.277 -15.953 1 98.69 57 VAL B C 1
ATOM 2150 O O . VAL B 1 57 ? -6.461 -5.113 -16.844 1 98.69 57 VAL B O 1
ATOM 2153 N N . LEU B 1 58 ? -7.727 -4.129 -15.305 1 98.75 58 LEU B N 1
ATOM 2154 C CA . LEU B 1 58 ? -8.938 -4.883 -15.609 1 98.75 58 LEU B CA 1
ATOM 2155 C C . LEU B 1 58 ? -9.898 -4.047 -16.453 1 98.75 58 LEU B C 1
ATOM 2157 O O . LEU B 1 58 ? -10.133 -2.875 -16.156 1 98.75 58 LEU B O 1
ATOM 2161 N N . ASP B 1 59 ? -10.352 -4.598 -17.484 1 98.31 59 ASP B N 1
ATOM 2162 C CA . ASP B 1 59 ? -11.461 -4.062 -18.266 1 98.31 59 ASP B CA 1
ATOM 2163 C C . ASP B 1 59 ? -12.719 -4.91 -18.094 1 98.31 59 ASP B C 1
ATOM 2165 O O . ASP B 1 59 ? -12.812 -6.016 -18.625 1 98.31 59 ASP B O 1
ATOM 2169 N N . ASP B 1 60 ? -13.656 -4.469 -17.25 1 98.06 60 ASP B N 1
ATOM 2170 C CA . ASP B 1 60 ? -14.953 -5.109 -17.047 1 98.06 60 ASP B CA 1
ATOM 2171 C C . ASP B 1 60 ? -16.031 -4.477 -17.922 1 98.06 60 ASP B C 1
ATOM 2173 O O . ASP B 1 60 ? -16.797 -3.625 -17.469 1 98.06 60 ASP B O 1
ATOM 2177 N N . ASP B 1 61 ? -16.125 -4.934 -19.172 1 95.75 61 ASP B N 1
ATOM 2178 C CA . ASP B 1 61 ? -17.109 -4.457 -20.141 1 95.75 61 ASP B CA 1
ATOM 2179 C C . ASP B 1 61 ? -17.078 -2.936 -20.25 1 95.75 61 ASP B C 1
ATOM 2181 O O . ASP B 1 61 ? -18.109 -2.279 -20.125 1 95.75 61 ASP B O 1
ATOM 2185 N N . GLY B 1 62 ? -15.891 -2.42 -20.312 1 95.25 62 GLY B N 1
ATOM 2186 C CA . GLY B 1 62 ? -15.734 -0.986 -20.5 1 95.25 62 GLY B CA 1
ATOM 2187 C C . GLY B 1 62 ? -15.367 -0.252 -19.234 1 95.25 62 GLY B C 1
ATOM 2188 O O . GLY B 1 62 ? -14.914 0.894 -19.266 1 95.25 62 GLY B O 1
ATOM 2189 N N . THR B 1 63 ? -15.625 -0.847 -18.078 1 96.94 63 THR B N 1
ATOM 2190 C CA . THR B 1 63 ? -15.211 -0.265 -16.812 1 96.94 63 THR B CA 1
ATOM 2191 C C . THR B 1 63 ? -13.758 -0.627 -16.5 1 96.94 63 THR B C 1
ATOM 2193 O O . THR B 1 63 ? -13.438 -1.798 -16.281 1 96.94 63 THR B O 1
ATOM 2196 N N . ILE B 1 64 ? -12.867 0.398 -16.438 1 97.62 64 ILE B N 1
ATOM 2197 C CA . ILE B 1 64 ? -11.438 0.181 -16.266 1 97.62 64 ILE B CA 1
ATOM 2198 C C . ILE B 1 64 ? -11.086 0.302 -14.781 1 97.62 64 ILE B C 1
ATOM 2200 O O . ILE B 1 64 ? -11.414 1.301 -14.133 1 97.62 64 ILE B O 1
ATOM 2204 N N . ILE B 1 65 ? -10.5 -0.752 -14.266 1 98.38 65 ILE B N 1
ATOM 2205 C CA . ILE B 1 65 ? -10.016 -0.779 -12.891 1 98.38 65 ILE B CA 1
ATOM 2206 C C . ILE B 1 65 ? -8.516 -1.044 -12.875 1 98.38 65 ILE B C 1
ATOM 2208 O O . ILE B 1 65 ? -8.039 -1.999 -13.5 1 98.38 65 ILE B O 1
ATOM 2212 N N . THR B 1 66 ? -7.781 -0.157 -12.172 1 98.19 66 THR B N 1
ATOM 2213 C CA . THR B 1 66 ? -6.332 -0.309 -12.062 1 98.19 66 THR B CA 1
ATOM 2214 C C . THR B 1 66 ? -5.926 -0.685 -10.641 1 98.19 66 THR B C 1
ATOM 2216 O O . THR B 1 66 ? -6.75 -0.641 -9.727 1 98.19 66 THR B O 1
ATOM 2219 N N . GLU B 1 67 ? -4.645 -1.023 -10.547 1 98.62 67 GLU B N 1
ATOM 2220 C CA . GLU B 1 67 ? -4.09 -1.361 -9.242 1 98.62 67 GLU B CA 1
ATOM 2221 C C . GLU B 1 67 ? -4.621 -2.703 -8.75 1 98.62 67 GLU B C 1
ATOM 2223 O O . GLU B 1 67 ? -5.836 -2.9 -8.664 1 98.62 67 GLU B O 1
ATOM 2228 N N . SER B 1 68 ? -3.75 -3.629 -8.438 1 98.88 68 SER B N 1
ATOM 2229 C CA . SER B 1 68 ? -4.082 -5.031 -8.211 1 98.88 68 SER B CA 1
ATOM 2230 C C . SER B 1 68 ? -5.016 -5.191 -7.016 1 98.88 68 SER B C 1
ATOM 2232 O O . SER B 1 68 ? -6.012 -5.91 -7.09 1 98.88 68 SER B O 1
ATOM 2234 N N . HIS B 1 69 ? -4.746 -4.52 -5.918 1 98.94 69 HIS B N 1
ATOM 2235 C CA . HIS B 1 69 ? -5.566 -4.664 -4.719 1 98.94 69 HIS B CA 1
ATOM 2236 C C . HIS B 1 69 ? -6.973 -4.125 -4.949 1 98.94 69 HIS B C 1
ATOM 2238 O O . HIS B 1 69 ? -7.953 -4.73 -4.508 1 98.94 69 HIS B O 1
ATOM 2244 N N . ALA B 1 70 ? -7.055 -2.99 -5.648 1 98.88 70 ALA B N 1
ATOM 2245 C CA . ALA B 1 70 ? -8.352 -2.434 -6.016 1 98.88 70 ALA B CA 1
ATOM 2246 C C . ALA B 1 70 ? -9.125 -3.389 -6.922 1 98.88 70 ALA B C 1
ATOM 2248 O O . ALA B 1 70 ? -10.328 -3.574 -6.754 1 98.88 70 ALA B O 1
ATOM 2249 N N . ILE B 1 71 ? -8.43 -4.004 -7.875 1 98.94 71 ILE B N 1
ATOM 2250 C CA . ILE B 1 71 ? -9.055 -4.957 -8.789 1 98.94 71 ILE B CA 1
ATOM 2251 C C . ILE B 1 71 ? -9.602 -6.145 -8 1 98.94 71 ILE B C 1
ATOM 2253 O O . ILE B 1 71 ? -10.742 -6.566 -8.219 1 98.94 71 ILE B O 1
ATOM 2257 N N . MET B 1 72 ? -8.82 -6.668 -7.078 1 98.94 72 MET B N 1
ATOM 2258 C CA . MET B 1 72 ? -9.242 -7.824 -6.289 1 98.94 72 MET B CA 1
ATOM 2259 C C . MET B 1 72 ? -10.5 -7.504 -5.48 1 98.94 72 MET B C 1
ATOM 2261 O O . MET B 1 72 ? -11.469 -8.258 -5.504 1 98.94 72 MET B O 1
ATOM 2265 N N . ILE B 1 73 ? -10.469 -6.387 -4.789 1 98.88 73 ILE B N 1
ATOM 2266 C CA . ILE B 1 73 ? -11.609 -5.984 -3.975 1 98.88 73 ILE B CA 1
ATOM 2267 C C . ILE B 1 73 ? -12.828 -5.754 -4.863 1 98.88 73 ILE B C 1
ATOM 2269 O O . ILE B 1 73 ? -13.938 -6.172 -4.531 1 98.88 73 ILE B O 1
ATOM 2273 N N . TYR B 1 74 ? -12.633 -5.133 -6.047 1 98.88 74 TYR B N 1
ATOM 2274 C CA . TYR B 1 74 ? -13.711 -4.898 -7.008 1 98.88 74 TYR B CA 1
ATOM 2275 C C . TYR B 1 74 ? -14.336 -6.211 -7.453 1 98.88 74 TYR B C 1
ATOM 2277 O O . TYR B 1 74 ? -15.562 -6.363 -7.41 1 98.88 74 TYR B O 1
ATOM 2285 N N . LEU B 1 75 ? -13.523 -7.195 -7.812 1 98.75 75 LEU B N 1
ATOM 2286 C CA . LEU B 1 75 ? -14.008 -8.484 -8.297 1 98.75 75 LEU B CA 1
ATOM 2287 C C . LEU B 1 75 ? -14.812 -9.195 -7.219 1 98.75 75 LEU B C 1
ATOM 2289 O O . LEU B 1 75 ? -15.891 -9.734 -7.5 1 98.75 75 LEU B O 1
ATOM 2293 N N . VAL B 1 76 ? -14.289 -9.18 -5.996 1 98.56 76 VAL B N 1
ATOM 2294 C CA . VAL B 1 76 ? -14.969 -9.875 -4.91 1 98.56 76 VAL B CA 1
ATOM 2295 C C . VAL B 1 76 ? -16.281 -9.172 -4.586 1 98.56 76 VAL B C 1
ATOM 2297 O O . VAL B 1 76 ? -17.297 -9.828 -4.309 1 98.56 76 VAL B O 1
ATOM 2300 N N . T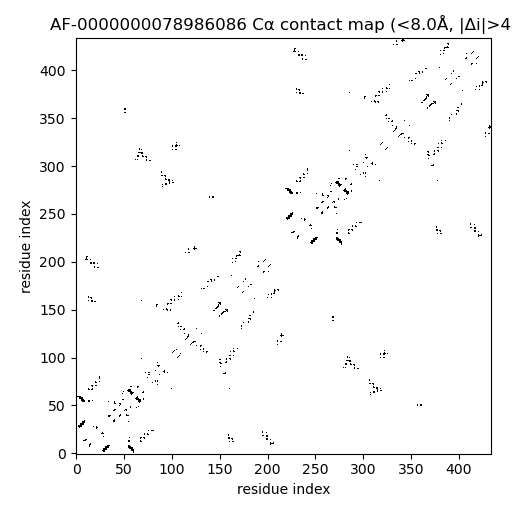HR B 1 77 ? -16.266 -7.859 -4.598 1 97.75 77 THR B N 1
ATOM 2301 C CA . THR B 1 77 ? -17.453 -7.07 -4.27 1 97.75 77 THR B CA 1
ATOM 2302 C C . THR B 1 77 ? -18.547 -7.273 -5.316 1 97.75 77 THR B C 1
ATOM 2304 O O . THR B 1 77 ? -19.719 -7.438 -4.973 1 97.75 77 THR B O 1
ATOM 2307 N N . LYS B 1 78 ? -18.203 -7.316 -6.531 1 97.06 78 LYS B N 1
ATOM 2308 C CA . LYS B 1 78 ? -19.172 -7.344 -7.621 1 97.06 78 LYS B CA 1
ATOM 2309 C C . LYS B 1 78 ? -19.594 -8.773 -7.941 1 97.06 78 LYS B C 1
ATOM 2311 O O . LYS B 1 78 ? -20.766 -9.023 -8.242 1 97.06 78 LYS B O 1
ATOM 2316 N N . TYR B 1 79 ? -18.688 -9.742 -7.828 1 97.38 79 TYR B N 1
ATOM 2317 C CA . TYR B 1 79 ? -18.953 -11.062 -8.391 1 97.38 79 TYR B CA 1
ATOM 2318 C C . TYR B 1 79 ? -18.938 -12.133 -7.305 1 97.38 79 TYR B C 1
ATOM 2320 O O . TYR B 1 79 ? -19.266 -13.289 -7.562 1 97.38 79 TYR B O 1
ATOM 2328 N N . GLY B 1 80 ? -18.516 -11.773 -6.082 1 97.19 80 GLY B N 1
ATOM 2329 C CA . GLY B 1 80 ? -18.469 -12.75 -5.008 1 97.19 80 GLY B CA 1
ATOM 2330 C C . GLY B 1 80 ? -19.828 -13.266 -4.598 1 97.19 80 GLY B C 1
ATOM 2331 O O . GLY B 1 80 ? -20.812 -12.508 -4.598 1 97.19 80 GLY B O 1
ATOM 2332 N N . LYS B 1 81 ? -19.938 -14.492 -4.152 1 96.88 81 LYS B N 1
ATOM 2333 C CA . LYS B 1 81 ? -21.172 -15.094 -3.689 1 96.88 81 LYS B CA 1
ATOM 2334 C C . LYS B 1 81 ? -21.422 -14.797 -2.213 1 96.88 81 LYS B C 1
ATOM 2336 O O . LYS B 1 81 ? -22.547 -14.914 -1.724 1 96.88 81 LYS B O 1
ATOM 2341 N N . ASP B 1 82 ? -20.391 -14.539 -1.52 1 96.75 82 ASP B N 1
ATOM 2342 C CA . ASP B 1 82 ? -20.406 -14.125 -0.119 1 96.75 82 ASP B CA 1
ATOM 2343 C C . ASP B 1 82 ? -19.266 -13.156 0.174 1 96.75 82 ASP B C 1
ATOM 2345 O O . ASP B 1 82 ? -18.578 -12.695 -0.745 1 96.75 82 ASP B O 1
ATOM 2349 N N . ASP B 1 83 ? -19.109 -12.82 1.426 1 95.81 83 ASP B N 1
ATOM 2350 C CA . ASP B 1 83 ? -18.125 -11.781 1.732 1 95.81 83 ASP B CA 1
ATOM 2351 C C . ASP B 1 83 ? -16.875 -12.383 2.377 1 95.81 83 ASP B C 1
ATOM 2353 O O . ASP B 1 83 ? -16.141 -11.688 3.082 1 95.81 83 ASP B O 1
ATOM 2357 N N . SER B 1 84 ? -16.625 -13.641 2.195 1 97.31 84 SER B N 1
ATOM 2358 C CA . SER B 1 84 ? -15.555 -14.328 2.902 1 97.31 84 SER B CA 1
ATOM 2359 C C . SER B 1 84 ? -14.188 -13.812 2.469 1 97.31 84 SER B C 1
ATOM 2361 O O . SER B 1 84 ? -13.289 -13.656 3.297 1 97.31 84 SER B O 1
ATOM 2363 N N . LEU B 1 85 ? -14.078 -13.5 1.193 1 98.75 85 LEU B N 1
ATOM 2364 C CA . LEU B 1 85 ? -12.781 -13.102 0.666 1 98.75 85 LEU B CA 1
ATOM 2365 C C . LEU B 1 85 ? -12.477 -11.648 1.008 1 98.75 85 LEU B C 1
ATOM 2367 O O . LEU B 1 85 ? -11.32 -11.227 0.972 1 98.75 85 LEU B O 1
ATOM 2371 N N . TYR B 1 86 ? -13.484 -10.891 1.268 1 98.62 86 TYR B N 1
ATOM 2372 C CA . TYR B 1 86 ? -13.383 -9.508 1.725 1 98.62 86 TYR B CA 1
ATOM 2373 C C . TYR B 1 86 ? -14.57 -9.141 2.613 1 98.62 86 TYR B C 1
ATOM 2375 O O . TYR B 1 86 ? -15.547 -8.562 2.143 1 98.62 86 TYR B O 1
ATOM 2383 N N . PRO B 1 87 ? -14.438 -9.367 3.902 1 98.19 87 PRO B N 1
ATOM 2384 C CA . PRO B 1 87 ? -15.57 -9.281 4.828 1 98.19 87 PRO B CA 1
ATOM 2385 C C . PRO B 1 87 ? -16.188 -7.883 4.883 1 98.19 87 PRO B C 1
ATOM 2387 O O . PRO B 1 87 ? -15.469 -6.883 4.82 1 98.19 87 PRO B O 1
ATOM 2390 N N . LYS B 1 88 ? -17.5 -7.863 5.156 1 96.06 88 LYS B N 1
ATOM 2391 C CA . LYS B 1 88 ? -18.203 -6.598 5.312 1 96.06 88 LYS B CA 1
ATOM 2392 C C . LYS B 1 88 ? -18.156 -6.113 6.762 1 96.06 88 LYS B C 1
ATOM 2394 O O . LYS B 1 88 ? -18.375 -4.934 7.035 1 96.06 88 LYS B O 1
ATOM 2399 N N . ASP B 1 89 ? -17.938 -7.074 7.703 1 97.44 89 ASP B N 1
ATOM 2400 C CA . ASP B 1 89 ? -17.688 -6.691 9.094 1 97.44 89 ASP B CA 1
ATOM 2401 C C . ASP B 1 89 ? -16.516 -5.723 9.195 1 97.44 89 ASP B C 1
ATOM 2403 O O . ASP B 1 89 ? -15.414 -6.027 8.742 1 97.44 89 ASP B O 1
ATOM 2407 N N . ALA B 1 90 ? -16.719 -4.602 9.805 1 97.62 90 ALA B N 1
ATOM 2408 C CA . ALA B 1 90 ? -15.75 -3.512 9.789 1 97.62 90 ALA B CA 1
ATOM 2409 C C . ALA B 1 90 ? -14.43 -3.941 10.422 1 97.62 90 ALA B C 1
ATOM 2411 O O . ALA B 1 90 ? -13.352 -3.551 9.961 1 97.62 90 ALA B O 1
ATOM 2412 N N . VAL B 1 91 ? -14.508 -4.691 11.461 1 98.19 91 VAL B N 1
ATOM 2413 C CA . VAL B 1 91 ? -13.305 -5.094 12.172 1 98.19 91 VAL B CA 1
ATOM 2414 C C . VAL B 1 91 ? -12.523 -6.109 11.344 1 98.19 91 VAL B C 1
ATOM 2416 O O . VAL B 1 91 ? -11.312 -5.98 11.172 1 98.19 91 VAL B O 1
ATOM 2419 N N . LYS B 1 92 ? -13.211 -7.121 10.797 1 98.25 92 LYS B N 1
ATOM 2420 C CA . LYS B 1 92 ? -12.562 -8.117 9.945 1 98.25 92 LYS B CA 1
ATOM 2421 C C . LYS B 1 92 ? -12 -7.484 8.68 1 98.25 92 LYS B C 1
ATOM 2423 O O . LYS B 1 92 ? -10.898 -7.832 8.242 1 98.25 92 LYS B O 1
ATOM 2428 N N . GLN B 1 93 ? -12.766 -6.551 8.172 1 98.56 93 GLN B N 1
ATOM 2429 C CA . GLN B 1 93 ? -12.32 -5.867 6.965 1 98.56 93 GLN B CA 1
ATOM 2430 C C . GLN B 1 93 ? -11.055 -5.055 7.234 1 98.56 93 GLN B C 1
ATOM 2432 O O . GLN B 1 93 ? -10.156 -4.988 6.387 1 98.56 93 GLN B O 1
ATOM 2437 N N . ALA B 1 94 ? -10.977 -4.445 8.383 1 98.75 94 ALA B N 1
ATOM 2438 C CA . ALA B 1 94 ? -9.797 -3.668 8.75 1 98.75 94 ALA B CA 1
ATOM 2439 C C . ALA B 1 94 ? -8.547 -4.551 8.805 1 98.75 94 ALA B C 1
ATOM 2441 O O . ALA B 1 94 ? -7.465 -4.129 8.398 1 98.75 94 ALA B O 1
ATOM 2442 N N . ARG B 1 95 ? -8.711 -5.754 9.25 1 98.25 95 ARG B N 1
ATOM 2443 C CA . ARG B 1 95 ? -7.586 -6.68 9.281 1 98.25 95 ARG B CA 1
ATOM 2444 C C . ARG B 1 95 ? -7.117 -7.023 7.871 1 98.25 95 ARG B C 1
ATOM 2446 O O . ARG B 1 95 ? -5.914 -7.102 7.613 1 98.25 95 ARG B O 1
ATOM 2453 N N . VAL B 1 96 ? -8.062 -7.227 7.008 1 98.88 96 VAL B N 1
ATOM 2454 C CA . VAL B 1 96 ? -7.734 -7.531 5.621 1 98.88 96 VAL B CA 1
ATOM 2455 C C . VAL B 1 96 ? -7.023 -6.34 4.984 1 98.88 96 VAL B C 1
ATOM 2457 O O . VAL B 1 96 ? -5.969 -6.496 4.363 1 98.88 96 VAL B O 1
ATOM 2460 N N . ASN B 1 97 ? -7.559 -5.148 5.203 1 98.88 97 ASN B N 1
ATOM 2461 C CA . ASN B 1 97 ? -6.945 -3.947 4.645 1 98.88 97 ASN B CA 1
ATOM 2462 C C . ASN B 1 97 ? -5.547 -3.719 5.203 1 98.88 97 ASN B C 1
ATOM 2464 O O . ASN B 1 97 ? -4.637 -3.322 4.469 1 98.88 97 ASN B O 1
ATOM 2468 N N . ALA B 1 98 ? -5.398 -3.965 6.492 1 98.75 98 ALA B N 1
ATOM 2469 C CA . ALA B 1 98 ? -4.078 -3.826 7.098 1 98.75 98 ALA B CA 1
ATOM 2470 C C . ALA B 1 98 ? -3.068 -4.754 6.43 1 98.75 98 ALA B C 1
ATOM 2472 O O . ALA B 1 98 ? -1.95 -4.344 6.113 1 98.75 98 ALA B O 1
ATOM 2473 N N . ALA B 1 99 ? -3.48 -5.945 6.168 1 98.75 99 ALA B N 1
ATOM 2474 C CA . ALA B 1 99 ? -2.604 -6.934 5.547 1 98.75 99 ALA B CA 1
ATOM 2475 C C . ALA B 1 99 ? -2.295 -6.559 4.098 1 98.75 99 ALA B C 1
ATOM 2477 O O . ALA B 1 99 ? -1.168 -6.738 3.631 1 98.75 99 ALA B O 1
ATOM 2478 N N . LEU B 1 100 ? -3.271 -6.062 3.4 1 98.88 100 LEU B N 1
ATOM 2479 C CA . LEU B 1 100 ? -3.068 -5.648 2.016 1 98.88 100 LEU B CA 1
ATOM 2480 C C . LEU B 1 100 ? -2.072 -4.496 1.933 1 98.88 100 LEU B C 1
ATOM 2482 O O . LEU B 1 100 ? -1.193 -4.492 1.068 1 98.88 100 LEU B O 1
ATOM 2486 N N . HIS B 1 101 ? -2.178 -3.543 2.811 1 98.81 101 HIS B N 1
ATOM 2487 C CA . HIS B 1 101 ? -1.264 -2.406 2.793 1 98.81 101 HIS B CA 1
ATOM 2488 C C . HIS B 1 101 ? 0.119 -2.801 3.301 1 98.81 101 HIS B C 1
ATOM 2490 O O . HIS B 1 101 ? 1.129 -2.254 2.854 1 98.81 101 HIS B O 1
ATOM 2496 N N . PHE B 1 102 ? 0.181 -3.76 4.227 1 98.5 102 PHE B N 1
ATOM 2497 C CA . PHE B 1 102 ? 1.467 -4.336 4.605 1 98.5 102 PHE B CA 1
ATOM 2498 C C . PHE B 1 102 ? 2.156 -4.957 3.395 1 98.5 102 PHE B C 1
ATOM 2500 O O . PHE B 1 102 ? 3.352 -4.75 3.18 1 98.5 102 PHE B O 1
ATOM 2507 N N . GLU B 1 103 ? 1.352 -5.691 2.658 1 98.75 103 GLU B N 1
ATOM 2508 C CA . GLU B 1 103 ? 1.909 -6.32 1.465 1 98.75 103 GLU B CA 1
ATOM 2509 C C . GLU B 1 103 ? 2.398 -5.277 0.466 1 98.75 103 GLU B C 1
ATOM 2511 O O . GLU B 1 103 ? 3.529 -5.355 -0.019 1 98.75 103 GLU B O 1
ATOM 2516 N N . SER B 1 104 ? 1.632 -4.258 0.092 1 98.19 104 SER B N 1
ATOM 2517 C CA . SER B 1 104 ? 1.994 -3.285 -0.934 1 98.19 104 SER B CA 1
ATOM 2518 C C . SER B 1 104 ? 3.109 -2.365 -0.452 1 98.19 104 SER B C 1
ATOM 2520 O O . SER B 1 104 ? 4.035 -2.057 -1.204 1 98.19 104 SER B O 1
ATOM 2522 N N . GLY B 1 105 ? 3.053 -2.02 0.832 1 97.75 105 GLY B N 1
ATOM 2523 C CA . GLY B 1 105 ? 3.957 -1.001 1.341 1 97.75 105 GLY B CA 1
ATOM 2524 C C . GLY B 1 105 ? 5.242 -1.573 1.905 1 97.75 105 GLY B C 1
ATOM 2525 O O . GLY B 1 105 ? 6.223 -0.848 2.09 1 97.75 105 GLY B O 1
ATOM 2526 N N . VAL B 1 106 ? 5.254 -2.879 2.197 1 97.75 106 VAL B N 1
ATOM 2527 C CA . VAL B 1 106 ? 6.422 -3.453 2.854 1 97.75 106 VAL B CA 1
ATOM 2528 C C . VAL B 1 106 ? 6.98 -4.598 2.008 1 97.75 106 VAL B C 1
ATOM 2530 O O . VAL B 1 106 ? 8.055 -4.473 1.413 1 97.75 106 VAL B O 1
ATOM 2533 N N . ILE B 1 107 ? 6.223 -5.668 1.794 1 98.44 107 ILE B N 1
ATOM 2534 C CA . ILE B 1 107 ? 6.754 -6.844 1.106 1 98.44 107 ILE B CA 1
ATOM 2535 C C . ILE B 1 107 ? 7.043 -6.496 -0.353 1 98.44 107 ILE B C 1
ATOM 2537 O O . ILE B 1 107 ? 8.188 -6.582 -0.801 1 98.44 107 ILE B O 1
ATOM 2541 N N . PHE B 1 108 ? 6.047 -6 -1.054 1 98.69 108 PHE B N 1
ATOM 2542 C CA . PHE B 1 108 ? 6.188 -5.742 -2.482 1 98.69 108 PHE B CA 1
ATOM 2543 C C . PHE B 1 108 ? 7.133 -4.574 -2.732 1 98.69 108 PHE B C 1
ATOM 2545 O O . PHE B 1 108 ? 7.934 -4.605 -3.668 1 98.69 108 PHE B O 1
ATOM 2552 N N . ALA B 1 109 ? 7.016 -3.51 -1.937 1 97.69 109 ALA B N 1
ATOM 2553 C CA . ALA B 1 109 ? 7.887 -2.348 -2.104 1 97.69 109 ALA B CA 1
ATOM 2554 C C . ALA B 1 109 ? 9.352 -2.742 -1.99 1 97.69 109 ALA B C 1
ATOM 2556 O O . ALA B 1 109 ? 10.188 -2.293 -2.781 1 97.69 109 ALA B O 1
ATOM 2557 N N . ARG B 1 110 ? 9.695 -3.535 -1.04 1 97.31 110 ARG B N 1
ATOM 2558 C CA . ARG B 1 110 ? 11.078 -3.957 -0.83 1 97.31 110 ARG B CA 1
ATOM 2559 C C . ARG B 1 110 ? 11.531 -4.914 -1.928 1 97.31 110 ARG B C 1
ATOM 2561 O O . ARG B 1 110 ? 12.688 -4.871 -2.355 1 97.31 110 ARG B O 1
ATOM 2568 N N . MET B 1 111 ? 10.594 -5.793 -2.377 1 98 111 MET B N 1
ATOM 2569 C CA . MET B 1 111 ? 10.875 -6.637 -3.533 1 98 111 MET B CA 1
ATOM 2570 C C . MET B 1 111 ? 11.172 -5.789 -4.766 1 98 111 MET B C 1
ATOM 2572 O O . MET B 1 111 ? 12.141 -6.055 -5.484 1 98 111 MET B O 1
ATOM 2576 N N . ARG B 1 112 ? 10.359 -4.793 -4.996 1 95.81 112 ARG B N 1
ATOM 2577 C CA . ARG B 1 112 ? 10.484 -3.926 -6.16 1 95.81 112 ARG B CA 1
ATOM 2578 C C . ARG B 1 112 ? 11.844 -3.232 -6.184 1 95.81 112 ARG B C 1
ATOM 2580 O O . ARG B 1 112 ? 12.43 -3.039 -7.246 1 95.81 112 ARG B O 1
ATOM 2587 N N . PHE B 1 113 ? 12.352 -2.928 -5.012 1 93.38 113 PHE B N 1
ATOM 2588 C CA . PHE B 1 113 ? 13.625 -2.227 -4.91 1 93.38 113 PHE B CA 1
ATOM 2589 C C . PHE B 1 113 ? 14.781 -3.131 -5.336 1 93.38 113 PHE B C 1
ATOM 2591 O O . PHE B 1 113 ? 15.859 -2.65 -5.672 1 93.38 113 PHE B O 1
ATOM 2598 N N . ILE B 1 114 ? 14.602 -4.43 -5.309 1 96.12 114 ILE B N 1
ATOM 2599 C CA . ILE B 1 114 ? 15.594 -5.383 -5.797 1 96.12 114 ILE B CA 1
ATOM 2600 C C . ILE B 1 114 ? 15.32 -5.703 -7.266 1 96.12 114 ILE B C 1
ATOM 2602 O O . ILE B 1 114 ? 16.219 -5.586 -8.109 1 96.12 114 ILE B O 1
ATOM 2606 N N . PHE B 1 115 ? 14.094 -5.992 -7.605 1 96.88 115 PHE B N 1
ATOM 2607 C CA . PHE B 1 115 ? 13.742 -6.516 -8.922 1 96.88 115 PHE B CA 1
ATOM 2608 C C . PHE B 1 115 ? 13.883 -5.438 -9.984 1 96.88 115 PHE B C 1
ATOM 2610 O O . PHE B 1 115 ? 14.32 -5.715 -11.102 1 96.88 115 PHE B O 1
ATOM 2617 N N . GLU B 1 116 ? 13.516 -4.238 -9.703 1 94.31 116 GLU B N 1
ATOM 2618 C CA . GLU B 1 116 ? 13.586 -3.172 -10.695 1 94.31 116 GLU B CA 1
ATOM 2619 C C . GLU B 1 116 ? 15.023 -2.934 -11.156 1 94.31 116 GLU B C 1
ATOM 2621 O O . GLU B 1 116 ? 15.273 -2.754 -12.352 1 94.31 116 GLU B O 1
ATOM 2626 N N . ARG B 1 117 ? 15.961 -2.953 -10.211 1 92.75 117 ARG B N 1
ATOM 2627 C CA . ARG B 1 117 ? 17.359 -2.725 -10.539 1 92.75 117 ARG B CA 1
ATOM 2628 C C . ARG B 1 117 ? 17.891 -3.805 -11.477 1 92.75 117 ARG B C 1
ATOM 2630 O O . ARG B 1 117 ? 18.688 -3.52 -12.375 1 92.75 117 ARG B O 1
ATOM 2637 N N . ILE B 1 118 ? 17.438 -4.965 -11.289 1 95.69 118 ILE B N 1
ATOM 2638 C CA . ILE B 1 118 ? 17.953 -6.109 -12.031 1 95.69 118 ILE B CA 1
ATOM 2639 C C . ILE B 1 118 ? 17.219 -6.227 -13.367 1 95.69 118 ILE B C 1
ATOM 2641 O O . ILE B 1 118 ? 17.859 -6.289 -14.43 1 95.69 118 ILE B O 1
ATOM 2645 N N . LEU B 1 119 ? 15.922 -6.094 -13.344 1 95.12 119 LEU B N 1
ATOM 2646 C CA . LEU B 1 119 ? 15.109 -6.402 -14.523 1 95.12 119 LEU B CA 1
ATOM 2647 C C . LEU B 1 119 ? 15.047 -5.211 -15.469 1 95.12 119 LEU B C 1
ATOM 2649 O O . LEU B 1 119 ? 14.945 -5.383 -16.688 1 95.12 119 LEU B O 1
ATOM 2653 N N . PHE B 1 120 ? 15.18 -3.996 -14.938 1 92.5 120 PHE B N 1
ATOM 2654 C CA . PHE B 1 120 ? 14.906 -2.844 -15.789 1 92.5 120 PHE B CA 1
ATOM 2655 C C . PHE B 1 120 ? 16.141 -1.949 -15.898 1 92.5 120 PHE B C 1
ATOM 2657 O O . PHE B 1 120 ? 16.25 -1.163 -16.844 1 92.5 120 PHE B O 1
ATOM 2664 N N . TYR B 1 121 ? 17.094 -2.078 -14.906 1 91.62 121 TYR B N 1
ATOM 2665 C CA . TYR B 1 121 ? 18.219 -1.146 -14.938 1 91.62 121 TYR B CA 1
ATOM 2666 C C . TYR B 1 121 ? 19.531 -1.882 -15.156 1 91.62 121 TYR B C 1
ATOM 2668 O O . TYR B 1 121 ? 20.609 -1.274 -15.125 1 91.62 121 TYR B O 1
ATOM 2676 N N . GLY B 1 122 ? 19.531 -3.152 -15.258 1 93.31 122 GLY B N 1
ATOM 2677 C CA . GLY B 1 122 ? 20.656 -3.918 -15.766 1 93.31 122 GLY B CA 1
ATOM 2678 C C . GLY B 1 122 ? 21.672 -4.258 -14.695 1 93.31 122 GLY B C 1
ATOM 2679 O O . GLY B 1 122 ? 22.766 -4.762 -15 1 93.31 122 GLY B O 1
ATOM 2680 N N . HIS B 1 123 ? 21.281 -3.971 -13.43 1 94.88 123 HIS B N 1
ATOM 2681 C CA . HIS B 1 123 ? 22.188 -4.379 -12.367 1 94.88 123 HIS B CA 1
ATOM 2682 C C . HIS B 1 123 ? 22.219 -5.898 -12.219 1 94.88 123 HIS B C 1
ATOM 2684 O O . HIS B 1 123 ? 21.234 -6.574 -12.5 1 94.88 123 HIS B O 1
ATOM 2690 N N . THR B 1 124 ? 23.375 -6.395 -11.75 1 96.5 124 THR B N 1
ATOM 2691 C CA . THR B 1 124 ? 23.547 -7.844 -11.695 1 96.5 124 THR B CA 1
ATOM 2692 C C . THR B 1 124 ? 23.875 -8.297 -10.281 1 96.5 124 THR B C 1
ATOM 2694 O O . THR B 1 124 ? 24.5 -9.352 -10.086 1 96.5 124 THR B O 1
ATOM 2697 N N . ASP B 1 125 ? 23.609 -7.465 -9.359 1 96.44 125 ASP B N 1
ATOM 2698 C CA . ASP B 1 125 ? 23.891 -7.789 -7.961 1 96.44 125 ASP B CA 1
ATOM 2699 C C . ASP B 1 125 ? 22.688 -7.449 -7.074 1 96.44 125 ASP B C 1
ATOM 2701 O O . ASP B 1 125 ? 21.812 -6.688 -7.48 1 96.44 125 ASP B O 1
ATOM 2705 N N . ILE B 1 126 ? 22.641 -8.055 -5.945 1 96 126 ILE B N 1
ATOM 2706 C CA . ILE B 1 126 ? 21.672 -7.762 -4.898 1 96 126 ILE B CA 1
ATOM 2707 C C . ILE B 1 126 ? 22.375 -7.145 -3.693 1 96 126 ILE B C 1
ATOM 2709 O O . ILE B 1 126 ? 22.969 -7.859 -2.879 1 96 126 ILE B O 1
ATOM 2713 N N . PRO B 1 127 ? 22.297 -5.871 -3.605 1 93.56 127 PRO B N 1
ATOM 2714 C CA . PRO B 1 127 ? 22.953 -5.25 -2.459 1 93.56 127 PRO B CA 1
ATOM 2715 C C . PRO B 1 127 ? 22.453 -5.793 -1.122 1 93.56 127 PRO B C 1
ATOM 2717 O O . PRO B 1 127 ? 21.266 -6.035 -0.956 1 93.56 127 PRO B O 1
ATOM 2720 N N . GLU B 1 128 ? 23.375 -5.941 -0.212 1 94.5 128 GLU B N 1
ATOM 2721 C CA . GLU B 1 128 ? 23.062 -6.582 1.062 1 94.5 128 GLU B CA 1
ATOM 2722 C C . GLU B 1 128 ? 22.031 -5.785 1.848 1 94.5 128 GLU B C 1
ATOM 2724 O O . GLU B 1 128 ? 21.188 -6.359 2.541 1 94.5 128 GLU B O 1
ATOM 2729 N N . ASP B 1 129 ? 22.047 -4.512 1.785 1 91.19 129 ASP B N 1
ATOM 2730 C CA . ASP B 1 129 ? 21.094 -3.691 2.521 1 91.19 129 ASP B CA 1
ATOM 2731 C C . ASP B 1 129 ? 19.672 -3.904 2.004 1 91.19 129 ASP B C 1
ATOM 2733 O O . ASP B 1 129 ? 18.719 -3.816 2.766 1 91.19 129 ASP B O 1
ATOM 2737 N N . ARG B 1 130 ? 19.547 -4.184 0.718 1 93.88 130 ARG B N 1
ATOM 2738 C CA . ARG B 1 130 ? 18.219 -4.457 0.154 1 93.88 130 ARG B CA 1
ATOM 2739 C C . ARG B 1 130 ? 17.734 -5.848 0.553 1 93.88 130 ARG B C 1
ATOM 2741 O O . ARG B 1 130 ? 16.562 -6.031 0.87 1 93.88 130 ARG B O 1
ATOM 2748 N N . ALA B 1 131 ? 18.688 -6.805 0.538 1 97.12 131 ALA B N 1
ATOM 2749 C CA . ALA B 1 131 ? 18.344 -8.148 1.011 1 97.12 131 ALA B CA 1
ATOM 2750 C C . ALA B 1 131 ? 17.922 -8.117 2.477 1 97.12 131 ALA B C 1
ATOM 2752 O O . ALA B 1 131 ? 16.969 -8.797 2.865 1 97.12 131 ALA B O 1
ATOM 2753 N N . ASP B 1 132 ? 18.609 -7.312 3.219 1 95.56 132 ASP B N 1
ATOM 2754 C CA . ASP B 1 132 ? 18.281 -7.188 4.637 1 95.56 132 ASP B CA 1
ATOM 2755 C C . ASP B 1 132 ? 16.891 -6.594 4.828 1 95.56 132 ASP B C 1
ATOM 2757 O O . ASP B 1 132 ? 16.156 -6.973 5.754 1 95.56 132 ASP B O 1
ATOM 2761 N N . TYR B 1 133 ? 16.516 -5.676 4.004 1 95.25 133 TYR B N 1
ATOM 2762 C CA . TYR B 1 133 ? 15.188 -5.086 4.059 1 95.25 133 TYR B CA 1
ATOM 2763 C C . TYR B 1 133 ? 14.117 -6.141 3.816 1 95.25 133 TYR B C 1
ATOM 2765 O O . TYR B 1 133 ? 13.062 -6.129 4.465 1 95.25 133 TYR B O 1
ATOM 2773 N N . VAL B 1 134 ? 14.406 -7.023 2.904 1 98.06 134 VAL B N 1
ATOM 2774 C CA . VAL B 1 134 ? 13.477 -8.109 2.607 1 98.06 13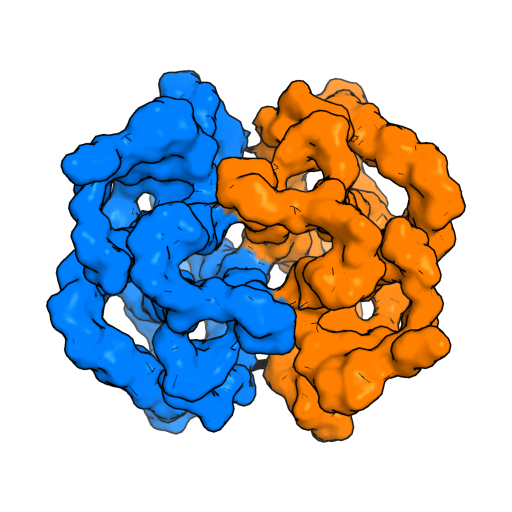4 VAL B CA 1
ATOM 2775 C C . VAL B 1 134 ? 13.398 -9.062 3.795 1 98.06 134 VAL B C 1
ATOM 2777 O O . VAL B 1 134 ? 12.312 -9.492 4.188 1 98.06 134 VAL B O 1
ATOM 2780 N N . ARG B 1 135 ? 14.516 -9.383 4.387 1 98.31 135 ARG B N 1
ATOM 2781 C CA . ARG B 1 135 ? 14.523 -10.281 5.539 1 98.31 135 ARG B CA 1
ATOM 2782 C C . ARG B 1 135 ? 13.742 -9.68 6.703 1 98.31 135 ARG B C 1
ATOM 2784 O O . ARG B 1 135 ? 13.062 -10.406 7.434 1 98.31 135 ARG B O 1
ATOM 2791 N N . LYS B 1 136 ? 13.836 -8.391 6.871 1 96.62 136 LYS B N 1
ATOM 2792 C CA . LYS B 1 136 ? 13.023 -7.723 7.891 1 96.62 136 LYS B CA 1
ATOM 2793 C C . LYS B 1 136 ? 11.531 -7.879 7.594 1 96.62 136 LYS B C 1
ATOM 2795 O O . LYS B 1 136 ? 10.734 -8.062 8.508 1 96.62 136 LYS B O 1
ATOM 2800 N N . ALA B 1 137 ? 11.188 -7.809 6.363 1 98 137 ALA B N 1
ATOM 2801 C CA . ALA B 1 137 ? 9.797 -8.016 5.977 1 98 137 ALA B CA 1
ATOM 2802 C C . ALA B 1 137 ? 9.352 -9.445 6.281 1 98 137 ALA B C 1
ATOM 2804 O O . ALA B 1 137 ? 8.219 -9.672 6.727 1 98 137 ALA B O 1
ATOM 2805 N N . TYR B 1 138 ? 10.273 -10.453 6.008 1 98.56 138 TYR B N 1
ATOM 2806 C CA . TYR B 1 138 ? 9.977 -11.828 6.387 1 98.56 138 TYR B CA 1
ATOM 2807 C C . TYR B 1 138 ? 9.664 -11.93 7.875 1 98.56 138 TYR B C 1
ATOM 2809 O O . TYR B 1 138 ? 8.672 -12.547 8.266 1 98.56 138 TYR B O 1
ATOM 2817 N N . GLN B 1 139 ? 10.445 -11.273 8.625 1 98.25 139 GLN B N 1
ATOM 2818 C CA . GLN B 1 139 ? 10.266 -11.359 10.07 1 98.25 139 GLN B CA 1
ATOM 2819 C C . GLN B 1 139 ? 8.938 -10.727 10.5 1 98.25 139 GLN B C 1
ATOM 2821 O O . GLN B 1 139 ? 8.234 -11.273 11.352 1 98.25 139 GLN B O 1
ATOM 2826 N N . LEU B 1 140 ? 8.625 -9.633 9.969 1 97.62 140 LEU B N 1
ATOM 2827 C CA . LEU B 1 140 ? 7.359 -8.984 10.281 1 97.62 140 LEU B CA 1
ATOM 2828 C C . LEU B 1 140 ? 6.184 -9.883 9.922 1 97.62 140 LEU B C 1
ATOM 2830 O O . LEU B 1 140 ? 5.227 -10 10.688 1 97.62 140 LEU B O 1
ATOM 2834 N N . LEU B 1 141 ? 6.238 -10.477 8.742 1 98.38 141 LEU B N 1
ATOM 2835 C CA . LEU B 1 141 ? 5.184 -11.398 8.336 1 98.38 141 LEU B CA 1
ATOM 2836 C C . LEU B 1 141 ? 5.105 -12.586 9.289 1 98.38 141 LEU B C 1
ATOM 2838 O O . LEU B 1 141 ? 4.012 -12.977 9.703 1 98.38 141 LEU B O 1
ATOM 2842 N N . GLU B 1 142 ? 6.234 -13.133 9.617 1 98.25 142 GLU B N 1
ATOM 2843 C CA . GLU B 1 142 ? 6.309 -14.242 10.562 1 98.25 142 GLU B CA 1
ATOM 2844 C C . GLU B 1 142 ? 5.625 -13.898 11.883 1 98.25 142 GLU B C 1
ATOM 2846 O O . GLU B 1 142 ? 4.852 -14.695 12.414 1 98.25 142 GLU B O 1
ATOM 2851 N N . ASP B 1 143 ? 5.879 -12.695 12.336 1 95.06 143 ASP B N 1
ATOM 2852 C CA . ASP B 1 143 ? 5.359 -12.25 13.625 1 95.06 143 ASP B CA 1
ATOM 2853 C C . ASP B 1 143 ? 3.859 -11.977 13.547 1 95.06 143 ASP B C 1
ATOM 2855 O O . ASP B 1 143 ? 3.158 -12.039 14.562 1 95.06 143 ASP B O 1
ATOM 2859 N N . THR B 1 144 ? 3.387 -11.711 12.383 1 93.5 144 THR B N 1
ATOM 2860 C CA . THR B 1 144 ? 1.988 -11.336 12.203 1 93.5 144 THR B CA 1
ATOM 2861 C C . THR B 1 144 ? 1.119 -12.578 12.008 1 93.5 144 THR B C 1
ATOM 2863 O O . THR B 1 144 ? -0.088 -12.539 12.258 1 93.5 144 THR B O 1
ATOM 2866 N N . LEU B 1 145 ? 1.691 -13.641 11.547 1 96.69 145 LEU B N 1
ATOM 2867 C CA . LEU B 1 145 ? 0.965 -14.883 11.305 1 96.69 145 LEU B CA 1
ATOM 2868 C C . LEU B 1 145 ? 0.671 -15.609 12.617 1 96.69 145 LEU B C 1
ATOM 2870 O O . LEU B 1 145 ? 1.38 -16.547 12.984 1 96.69 145 LEU B O 1
ATOM 2874 N N . ILE B 1 146 ? -0.442 -15.211 13.273 1 94.31 146 ILE B N 1
ATOM 2875 C CA . ILE B 1 146 ? -0.833 -15.812 14.547 1 94.31 146 ILE B CA 1
ATOM 2876 C C . ILE B 1 146 ? -2.018 -16.75 14.328 1 94.31 146 ILE B C 1
ATOM 2878 O O . ILE B 1 146 ? -2.373 -17.531 15.219 1 94.31 146 ILE B O 1
ATOM 2882 N N . ASP B 1 147 ? -2.682 -16.656 13.164 1 96.38 147 ASP B N 1
ATOM 2883 C CA . ASP B 1 147 ? -3.762 -17.531 12.711 1 96.38 147 ASP B CA 1
ATOM 2884 C C . ASP B 1 147 ? -3.355 -18.297 11.453 1 96.38 147 ASP B C 1
ATOM 2886 O O . ASP B 1 147 ? -2.184 -18.297 11.07 1 96.38 147 ASP B O 1
ATOM 2890 N N . ASP B 1 148 ? -4.352 -18.984 10.844 1 97.94 148 ASP B N 1
ATOM 2891 C CA . ASP B 1 148 ? -4.062 -19.812 9.68 1 97.94 148 ASP B CA 1
ATOM 2892 C C . ASP B 1 148 ? -3.736 -18.953 8.461 1 97.94 148 ASP B C 1
ATOM 2894 O O . ASP B 1 148 ? -3.023 -19.406 7.555 1 97.94 148 ASP B O 1
ATOM 2898 N N . TYR B 1 149 ? -4.277 -17.734 8.516 1 98.69 149 TYR B N 1
ATOM 2899 C CA . TYR B 1 149 ? -4.102 -16.859 7.359 1 98.69 149 TYR B CA 1
ATOM 2900 C C . TYR B 1 149 ? -3.65 -15.469 7.797 1 98.69 149 TYR B C 1
ATOM 2902 O O . TYR B 1 149 ? -3.602 -15.18 8.992 1 98.69 149 TYR B O 1
ATOM 2910 N N . VAL B 1 150 ? -3.221 -14.602 6.922 1 98.44 150 VAL B N 1
ATOM 2911 C CA . VAL B 1 150 ? -2.521 -13.359 7.227 1 98.44 150 VAL B CA 1
ATOM 2912 C C . VAL B 1 150 ? -3.467 -12.398 7.941 1 98.44 150 VAL B C 1
ATOM 2914 O O . VAL B 1 150 ? -3.029 -11.578 8.75 1 98.44 150 VAL B O 1
ATOM 2917 N N . ALA B 1 151 ? -4.801 -12.5 7.609 1 98.12 151 ALA B N 1
ATOM 2918 C CA . ALA B 1 151 ? -5.742 -11.562 8.211 1 98.12 151 ALA B CA 1
ATOM 2919 C C . ALA B 1 151 ? -6.664 -12.273 9.203 1 98.12 151 ALA B C 1
ATOM 2921 O O . ALA B 1 151 ? -7.703 -11.727 9.586 1 98.12 151 ALA B O 1
ATOM 2922 N N . GLY B 1 152 ? -6.367 -13.531 9.539 1 97.31 152 GLY B N 1
ATOM 2923 C CA . GLY B 1 152 ? -7.199 -14.25 10.492 1 97.31 152 GLY B CA 1
ATOM 2924 C C . GLY B 1 152 ? -7.324 -15.727 10.18 1 97.31 152 GLY B C 1
ATOM 2925 O O . GLY B 1 152 ? -6.387 -16.344 9.656 1 97.31 152 GLY B O 1
ATOM 2926 N N . SER B 1 153 ? -8.484 -16.266 10.523 1 97.69 153 SER B N 1
ATOM 2927 C CA . SER B 1 153 ? -8.656 -17.719 10.453 1 97.69 153 SER B CA 1
ATOM 2928 C C . SER B 1 153 ? -9.234 -18.141 9.109 1 97.69 153 SER B C 1
ATOM 2930 O O . SER B 1 153 ? -9.383 -19.328 8.836 1 97.69 153 SER B O 1
ATOM 2932 N N . GLN B 1 154 ? -9.57 -17.203 8.305 1 97.88 154 GLN B N 1
ATOM 2933 C CA . GLN B 1 154 ? -10.164 -17.531 7.008 1 97.88 154 GLN B CA 1
ATOM 2934 C C . GLN B 1 154 ? -9.344 -16.938 5.863 1 97.88 154 GLN B C 1
ATOM 2936 O O . GLN B 1 154 ? -8.719 -15.883 6.012 1 97.88 154 GLN B O 1
ATOM 2941 N N . LEU B 1 155 ? -9.398 -17.672 4.758 1 98.75 155 LEU B N 1
ATOM 2942 C CA . LEU B 1 155 ? -8.773 -17.203 3.525 1 98.75 155 LEU B CA 1
ATOM 2943 C C . LEU B 1 155 ? -9.414 -15.898 3.045 1 98.75 155 LEU B C 1
ATOM 2945 O O . LEU B 1 155 ? -10.648 -15.781 3.045 1 98.75 155 LEU B O 1
ATOM 2949 N N . THR B 1 156 ? -8.648 -14.914 2.713 1 98.88 156 THR B N 1
ATOM 2950 C CA . THR B 1 156 ? -9.117 -13.664 2.127 1 98.88 156 THR B CA 1
ATOM 2951 C C . THR B 1 156 ? -8.219 -13.234 0.973 1 98.88 156 THR B C 1
ATOM 2953 O O . THR B 1 156 ? -7.215 -13.883 0.687 1 98.88 156 THR B O 1
ATOM 2956 N N . VAL B 1 157 ? -8.508 -12.133 0.337 1 98.94 157 VAL B N 1
ATOM 2957 C CA . VAL B 1 157 ? -7.703 -11.578 -0.748 1 98.94 157 VAL B CA 1
ATOM 2958 C C . VAL B 1 157 ? -6.332 -11.164 -0.216 1 98.94 157 VAL B C 1
ATOM 2960 O O . VAL B 1 157 ? -5.371 -11.047 -0.98 1 98.94 157 VAL B O 1
ATOM 2963 N N . ALA B 1 158 ? -6.215 -10.898 1.084 1 98.94 158 ALA B N 1
ATOM 2964 C CA . ALA B 1 158 ? -4.922 -10.555 1.663 1 98.94 158 ALA B CA 1
ATOM 2965 C C . ALA B 1 158 ? -3.92 -11.695 1.489 1 98.94 158 ALA B C 1
ATOM 2967 O O . ALA B 1 158 ? -2.729 -11.453 1.281 1 98.94 158 ALA B O 1
ATOM 2968 N N . ASP B 1 159 ? -4.402 -12.906 1.592 1 98.94 159 ASP B N 1
ATOM 2969 C CA . ASP B 1 159 ? -3.52 -14.047 1.393 1 98.94 159 ASP B CA 1
ATOM 2970 C C . ASP B 1 159 ? -3.031 -14.117 -0.053 1 98.94 159 ASP B C 1
ATOM 2972 O O . ASP B 1 159 ? -1.863 -14.422 -0.304 1 98.94 159 ASP B O 1
ATOM 2976 N N . PHE B 1 160 ? -3.92 -13.82 -1.001 1 98.94 160 PHE B N 1
ATOM 2977 C CA . PHE B 1 160 ? -3.562 -13.867 -2.414 1 98.94 160 PHE B CA 1
ATOM 2978 C C . PHE B 1 160 ? -2.516 -12.812 -2.744 1 98.94 160 PHE B C 1
ATOM 2980 O O . PHE B 1 160 ? -1.562 -13.086 -3.477 1 98.94 160 PHE B O 1
ATOM 2987 N N . SER B 1 161 ? -2.678 -11.633 -2.205 1 98.88 161 SER B N 1
ATOM 2988 C CA . SER B 1 161 ? -1.712 -10.562 -2.424 1 98.88 161 SER B CA 1
ATOM 2989 C C . SER B 1 161 ? -0.367 -10.891 -1.784 1 98.88 161 SER B C 1
ATOM 2991 O O . SER B 1 161 ? 0.674 -10.812 -2.439 1 98.88 161 SER B O 1
ATOM 2993 N N . CYS B 1 162 ? -0.331 -11.312 -0.547 1 98.88 162 CYS B N 1
ATOM 2994 C CA . CYS B 1 162 ? 0.895 -11.57 0.2 1 98.88 162 CYS B CA 1
ATOM 2995 C C . CYS B 1 162 ? 1.65 -12.758 -0.38 1 98.88 162 CYS B C 1
ATOM 2997 O O . CYS B 1 162 ? 2.877 -12.727 -0.494 1 98.88 162 CYS B O 1
ATOM 2999 N N . ILE B 1 163 ? 0.934 -13.805 -0.776 1 98.94 163 ILE B N 1
ATOM 3000 C CA . ILE B 1 163 ? 1.605 -15.023 -1.226 1 98.94 163 ILE B CA 1
ATOM 3001 C C . ILE B 1 163 ? 2.25 -14.781 -2.588 1 98.94 163 ILE B C 1
ATOM 3003 O O . ILE B 1 163 ? 3.326 -15.305 -2.875 1 98.94 163 ILE B O 1
ATOM 3007 N N . SER B 1 164 ? 1.6 -13.992 -3.457 1 98.88 164 SER B N 1
ATOM 3008 C CA . SER B 1 164 ? 2.172 -13.734 -4.773 1 98.88 164 SER B CA 1
ATOM 3009 C C . SER B 1 164 ? 3.518 -13.023 -4.664 1 98.88 164 SER B C 1
ATOM 3011 O O . SER B 1 164 ? 4.473 -13.375 -5.352 1 98.88 164 SER B O 1
ATOM 3013 N N . SER B 1 165 ? 3.654 -12.062 -3.754 1 98.81 165 SER B N 1
ATOM 3014 C CA . SER B 1 165 ? 4.902 -11.344 -3.533 1 98.81 165 SER B CA 1
ATOM 3015 C C . SER B 1 165 ? 5.93 -12.219 -2.826 1 98.81 165 SER B C 1
ATOM 3017 O O . SER B 1 165 ? 7.086 -12.297 -3.252 1 98.81 165 SER B O 1
ATOM 3019 N N . THR B 1 166 ? 5.5 -12.922 -1.782 1 98.88 166 THR B N 1
ATOM 3020 C CA . THR B 1 166 ? 6.406 -13.727 -0.967 1 98.88 166 THR B CA 1
ATOM 3021 C C . THR B 1 166 ? 6.996 -14.875 -1.78 1 98.88 166 THR B C 1
ATOM 3023 O O . THR B 1 166 ? 8.203 -15.094 -1.763 1 98.88 166 THR B O 1
ATOM 3026 N N . ALA B 1 167 ? 6.125 -15.523 -2.553 1 98.62 167 ALA B N 1
ATOM 3027 C CA . ALA B 1 167 ? 6.566 -16.656 -3.365 1 98.62 167 ALA B CA 1
ATOM 3028 C C . ALA B 1 167 ? 7.539 -16.203 -4.449 1 98.62 167 ALA B C 1
ATOM 3030 O O . ALA B 1 167 ? 8.352 -17 -4.934 1 98.62 167 ALA B O 1
ATOM 3031 N N . SER B 1 168 ? 7.473 -14.977 -4.84 1 98.38 168 SER B N 1
ATOM 3032 C CA . SER B 1 168 ? 8.336 -14.445 -5.891 1 98.38 168 SER B CA 1
ATOM 3033 C C . SER B 1 168 ? 9.719 -14.094 -5.344 1 98.38 168 SER B C 1
ATOM 3035 O O . SER B 1 168 ? 10.734 -14.383 -5.973 1 98.38 168 SER B O 1
ATOM 3037 N N . ILE B 1 169 ? 9.742 -13.484 -4.176 1 98.44 169 ILE B N 1
ATOM 3038 C CA . ILE B 1 169 ? 10.992 -12.906 -3.684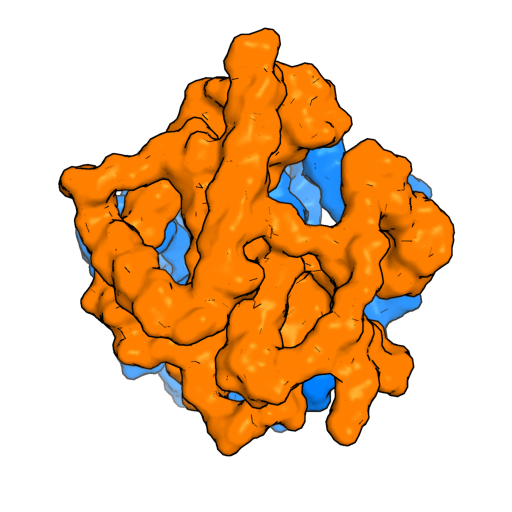 1 98.44 169 ILE B CA 1
ATOM 3039 C C . ILE B 1 169 ? 11.805 -13.984 -2.969 1 98.44 169 ILE B C 1
ATOM 3041 O O . ILE B 1 169 ? 13.031 -13.891 -2.895 1 98.44 169 ILE B O 1
ATOM 3045 N N . MET B 1 170 ? 11.164 -15.055 -2.492 1 98 170 MET B N 1
ATOM 3046 C CA . MET B 1 170 ? 11.875 -16.062 -1.715 1 98 170 MET B CA 1
ATOM 3047 C C . MET B 1 170 ? 12.836 -16.859 -2.596 1 98 170 MET B C 1
ATOM 3049 O O . MET B 1 170 ? 13.766 -17.5 -2.094 1 98 170 MET B O 1
ATOM 3053 N N . GLY B 1 171 ? 12.656 -16.828 -3.936 1 95.81 171 GLY B N 1
ATOM 3054 C CA . GLY B 1 171 ? 13.594 -17.422 -4.867 1 95.81 171 GLY B CA 1
ATOM 3055 C C . GLY B 1 171 ? 14.859 -16.609 -5.047 1 95.81 171 GLY B C 1
ATOM 3056 O O . GLY B 1 171 ? 15.844 -17.094 -5.617 1 95.81 171 GLY B O 1
ATOM 3057 N N . VAL B 1 172 ? 14.914 -15.438 -4.578 1 97.38 172 VAL B N 1
ATOM 3058 C CA . VAL B 1 172 ? 16 -14.492 -4.762 1 97.38 172 VAL B CA 1
ATOM 3059 C C . VAL B 1 172 ? 16.672 -14.195 -3.416 1 97.38 172 VAL B C 1
ATOM 3061 O O . VAL B 1 172 ? 17.891 -14.188 -3.312 1 97.38 172 VAL B O 1
ATOM 3064 N N . VAL B 1 173 ? 15.883 -13.859 -2.447 1 98.19 173 VAL B N 1
ATOM 3065 C CA . VAL B 1 173 ? 16.297 -13.758 -1.053 1 98.19 173 VAL B CA 1
ATOM 3066 C C . VAL B 1 173 ? 15.758 -14.945 -0.26 1 98.19 173 VAL B C 1
ATOM 3068 O O . VAL B 1 173 ? 14.578 -14.969 0.098 1 98.19 173 VAL B O 1
ATOM 3071 N N . PRO B 1 174 ? 16.547 -15.844 0.026 1 97.5 174 PRO B N 1
ATOM 3072 C CA . PRO B 1 174 ? 16.078 -17.109 0.587 1 97.5 174 PRO B CA 1
ATOM 3073 C C . PRO B 1 174 ? 15.258 -16.922 1.863 1 97.5 174 PRO B C 1
ATOM 3075 O O . PRO B 1 174 ? 15.586 -16.078 2.689 1 97.5 174 PRO B O 1
ATOM 3078 N N . LEU B 1 175 ? 14.211 -17.734 1.979 1 98.25 175 LEU B N 1
ATOM 3079 C CA . LEU B 1 175 ? 13.305 -17.828 3.119 1 98.25 175 LEU B CA 1
ATOM 3080 C C . LEU B 1 175 ? 13.461 -19.188 3.809 1 98.25 175 LEU B C 1
ATOM 3082 O O . LEU B 1 175 ? 12.82 -20.172 3.414 1 98.25 175 LEU B O 1
ATOM 3086 N N . ASP B 1 176 ? 14.25 -19.172 4.844 1 97.12 176 ASP B N 1
ATOM 3087 C CA . ASP B 1 176 ? 14.625 -20.406 5.512 1 97.12 176 ASP B CA 1
ATOM 3088 C C . ASP B 1 176 ? 13.477 -20.953 6.359 1 97.12 176 ASP B C 1
ATOM 3090 O O . ASP B 1 176 ? 12.953 -20.234 7.227 1 97.12 176 ASP B O 1
ATOM 3094 N N . ALA B 1 177 ? 13.148 -22.203 6.223 1 97.31 177 ALA B N 1
ATOM 3095 C CA . ALA B 1 177 ? 12 -22.797 6.898 1 97.31 177 ALA B CA 1
ATOM 3096 C C . ALA B 1 177 ? 12.234 -22.891 8.398 1 97.31 177 ALA B C 1
ATOM 3098 O O . ALA B 1 177 ? 11.297 -22.781 9.195 1 97.31 177 ALA B O 1
ATOM 3099 N N . ALA B 1 178 ? 13.438 -23.156 8.836 1 97.94 178 ALA B N 1
ATOM 3100 C CA . ALA B 1 178 ? 13.758 -23.266 10.258 1 97.94 178 ALA B CA 1
ATOM 3101 C C . ALA B 1 178 ? 13.609 -21.922 10.961 1 97.94 178 ALA B C 1
ATOM 3103 O O . ALA B 1 178 ? 13.188 -21.859 12.117 1 97.94 178 ALA B O 1
ATOM 3104 N N . THR B 1 179 ? 13.961 -20.875 10.266 1 98.06 179 THR B N 1
ATOM 3105 C CA . THR B 1 179 ? 13.891 -19.531 10.82 1 98.06 179 THR B CA 1
ATOM 3106 C C . THR B 1 179 ? 12.469 -18.984 10.75 1 98.06 179 THR B C 1
ATOM 3108 O O . THR B 1 179 ? 12.031 -18.25 11.633 1 98.06 179 THR B O 1
ATOM 3111 N N . PHE B 1 180 ? 11.742 -19.375 9.672 1 98.56 180 PHE B N 1
ATOM 3112 C CA . PHE B 1 180 ? 10.422 -18.812 9.43 1 98.56 180 PHE B CA 1
ATOM 3113 C C . PHE B 1 180 ? 9.391 -19.922 9.273 1 98.56 180 PHE B C 1
ATOM 3115 O O . PHE B 1 180 ? 8.742 -20.047 8.227 1 98.56 180 PHE B O 1
ATOM 3122 N N . PRO B 1 181 ? 9.117 -20.656 10.32 1 98.62 181 PRO B N 1
ATOM 3123 C CA . PRO B 1 181 ? 8.234 -21.812 10.227 1 98.62 181 PRO B CA 1
ATOM 3124 C C . PRO B 1 181 ? 6.777 -21.438 9.984 1 98.62 181 PRO B C 1
ATOM 3126 O O . PRO B 1 181 ? 6.043 -22.172 9.32 1 98.62 181 PRO B O 1
ATOM 3129 N N . LYS B 1 182 ? 6.305 -20.359 10.539 1 98.56 182 LYS B N 1
ATOM 3130 C CA . LYS B 1 182 ? 4.906 -19.969 10.375 1 98.56 182 LYS B CA 1
ATOM 3131 C C . LYS B 1 182 ? 4.613 -19.562 8.93 1 98.56 182 LYS B C 1
ATOM 3133 O O . LYS B 1 182 ? 3.553 -19.875 8.391 1 98.56 182 LYS B O 1
ATOM 3138 N N . ILE B 1 183 ? 5.57 -18.859 8.297 1 98.81 183 ILE B N 1
ATOM 3139 C CA . ILE B 1 183 ? 5.395 -18.5 6.898 1 98.81 183 ILE B CA 1
ATOM 3140 C C . ILE B 1 183 ? 5.32 -19.75 6.039 1 98.81 183 ILE B C 1
ATOM 3142 O O . ILE B 1 183 ? 4.469 -19.859 5.148 1 98.81 183 ILE B O 1
ATOM 3146 N N . HIS B 1 184 ? 6.195 -20.672 6.305 1 98.75 184 HIS B N 1
ATOM 3147 C CA . HIS B 1 184 ? 6.203 -21.891 5.496 1 98.75 184 HIS B CA 1
ATOM 3148 C C . HIS B 1 184 ? 4.914 -22.688 5.691 1 98.75 184 HIS B C 1
ATOM 3150 O O . HIS B 1 184 ? 4.379 -23.25 4.734 1 98.75 184 HIS B O 1
ATOM 3156 N N . ALA B 1 185 ? 4.438 -22.75 6.898 1 98.75 185 ALA B N 1
ATOM 3157 C CA . ALA B 1 185 ? 3.152 -23.406 7.129 1 98.75 185 ALA B CA 1
ATOM 3158 C C . ALA B 1 185 ? 2.035 -22.719 6.348 1 98.75 185 ALA B C 1
ATOM 3160 O O . ALA B 1 185 ? 1.185 -23.391 5.758 1 98.75 185 ALA B O 1
ATOM 3161 N N . TRP B 1 186 ? 2.021 -21.422 6.371 1 98.88 186 TRP B N 1
ATOM 3162 C CA . TRP B 1 186 ? 1.054 -20.609 5.637 1 98.88 186 TRP B CA 1
ATOM 3163 C C . TRP B 1 186 ? 1.16 -20.859 4.137 1 98.88 186 TRP B C 1
ATOM 3165 O O . TRP B 1 186 ? 0.15 -21.078 3.465 1 98.88 186 TRP B O 1
ATOM 3175 N N . ILE B 1 187 ? 2.389 -20.891 3.6 1 98.81 187 ILE B N 1
ATOM 3176 C CA . ILE B 1 187 ? 2.619 -21.172 2.186 1 98.81 187 ILE B CA 1
ATOM 3177 C C . ILE B 1 187 ? 2.09 -22.562 1.844 1 98.81 187 ILE B C 1
ATOM 3179 O O . ILE B 1 187 ? 1.396 -22.75 0.84 1 98.81 187 ILE B O 1
ATOM 3183 N N . ASN B 1 188 ? 2.404 -23.516 2.664 1 98.62 188 ASN B N 1
ATOM 3184 C CA . ASN B 1 188 ? 1.979 -24.891 2.42 1 98.62 188 ASN B CA 1
ATOM 3185 C C . ASN B 1 188 ? 0.458 -25.016 2.402 1 98.62 188 ASN B C 1
ATOM 3187 O O . ASN B 1 188 ? -0.098 -25.781 1.626 1 98.62 188 ASN B O 1
ATOM 3191 N N . ARG B 1 189 ? -0.208 -24.328 3.264 1 98.75 189 ARG B N 1
ATOM 3192 C CA . ARG B 1 189 ? -1.667 -24.297 3.27 1 98.75 189 ARG B CA 1
ATOM 3193 C C . ARG B 1 189 ? -2.209 -23.75 1.954 1 98.75 189 ARG B C 1
ATOM 3195 O O . ARG B 1 189 ? -3.135 -24.312 1.372 1 98.75 189 ARG B O 1
ATOM 3202 N N . LEU B 1 190 ? -1.621 -22.672 1.456 1 98.81 190 LEU B N 1
ATOM 3203 C CA . LEU B 1 190 ? -2.096 -22.062 0.223 1 98.81 190 LEU B CA 1
ATOM 3204 C C . LEU B 1 190 ? -1.798 -22.953 -0.98 1 98.81 190 LEU B C 1
ATOM 3206 O O . LEU B 1 190 ? -2.568 -22.969 -1.942 1 98.81 190 LEU B O 1
ATOM 3210 N N . LYS B 1 191 ? -0.743 -23.688 -0.926 1 98.69 191 LYS B N 1
ATOM 3211 C CA . LYS B 1 191 ? -0.357 -24.594 -2.006 1 98.69 191 LYS B CA 1
ATOM 3212 C C . LYS B 1 191 ? -1.396 -25.688 -2.201 1 98.69 191 LYS B C 1
ATOM 3214 O O . LYS B 1 191 ? -1.417 -26.359 -3.238 1 98.69 191 LYS B O 1
ATOM 3219 N N . GLN B 1 192 ? -2.234 -25.891 -1.21 1 98.56 192 GLN B N 1
ATOM 3220 C CA . GLN B 1 192 ? -3.26 -26.922 -1.305 1 98.56 192 GLN B CA 1
ATOM 3221 C C . GLN B 1 192 ? -4.453 -26.453 -2.125 1 98.56 192 GLN B C 1
ATOM 3223 O O . GLN B 1 192 ? -5.316 -27.234 -2.504 1 98.56 192 GLN B O 1
ATOM 3228 N N . LEU B 1 193 ? -4.578 -25.188 -2.352 1 98.62 193 LEU B N 1
ATOM 3229 C CA . LEU B 1 193 ? -5.641 -24.703 -3.223 1 98.62 193 LEU B CA 1
ATOM 3230 C C . LEU B 1 193 ? -5.5 -25.266 -4.629 1 98.62 193 LEU B C 1
ATOM 3232 O O . LEU B 1 193 ? -4.402 -25.281 -5.191 1 98.62 193 LEU B O 1
ATOM 3236 N N . PRO B 1 194 ? -6.578 -25.703 -5.211 1 98.44 194 PRO B N 1
ATOM 3237 C CA . PRO B 1 194 ? -6.488 -26.406 -6.496 1 98.44 194 PRO B CA 1
ATOM 3238 C C . PRO B 1 194 ? -5.977 -25.5 -7.617 1 98.44 194 PRO B C 1
ATOM 3240 O O . PRO B 1 194 ? -5.441 -26 -8.617 1 98.44 194 PRO B O 1
ATOM 3243 N N . TYR B 1 195 ? -6.078 -24.266 -7.496 1 98.56 195 TYR B N 1
ATOM 3244 C CA . TYR B 1 195 ? -5.688 -23.328 -8.547 1 98.56 195 TYR B CA 1
ATOM 3245 C C . TYR B 1 195 ? -4.379 -22.625 -8.203 1 98.56 195 TYR B C 1
ATOM 3247 O O . TYR B 1 195 ? -3.926 -21.75 -8.938 1 98.56 195 TYR B O 1
ATOM 3255 N N . TYR B 1 196 ? -3.691 -22.969 -7.141 1 98.81 196 TYR B N 1
ATOM 3256 C CA . TYR B 1 196 ? -2.508 -22.266 -6.664 1 98.81 196 TYR B CA 1
ATOM 3257 C C . TYR B 1 196 ? -1.384 -22.328 -7.691 1 98.81 196 TYR B C 1
ATOM 3259 O O . TYR B 1 196 ? -0.79 -21.312 -8.039 1 98.81 196 TYR B O 1
ATOM 3267 N N . GLU B 1 197 ? -1.048 -23.531 -8.109 1 98.62 197 GLU B N 1
ATOM 3268 C CA . GLU B 1 197 ? 0.09 -23.719 -9.008 1 98.62 197 GLU B CA 1
ATOM 3269 C C . GLU B 1 197 ? -0.117 -22.969 -10.328 1 98.62 197 GLU B C 1
ATOM 3271 O O . GLU B 1 197 ? 0.784 -22.281 -10.805 1 98.62 197 GLU B O 1
ATOM 3276 N N . GLU B 1 198 ? -1.257 -23.078 -10.867 1 98.19 198 GLU B N 1
ATOM 3277 C CA . GLU B 1 198 ? -1.57 -22.438 -12.141 1 98.19 198 GLU B CA 1
ATOM 3278 C C . GLU B 1 198 ? -1.569 -20.922 -12.016 1 98.19 198 GLU B C 1
ATOM 3280 O O . GLU B 1 198 ? -1.001 -20.219 -12.859 1 98.19 198 GLU B O 1
ATOM 3285 N N . ALA B 1 199 ? -2.102 -20.391 -10.922 1 98.62 199 ALA B N 1
ATOM 3286 C CA . ALA B 1 199 ? -2.316 -18.953 -10.797 1 98.62 199 ALA B CA 1
ATOM 3287 C C . ALA B 1 199 ? -1.111 -18.266 -10.156 1 98.62 199 ALA B C 1
ATOM 3289 O O . ALA B 1 199 ? -0.914 -17.062 -10.312 1 98.62 199 ALA B O 1
ATOM 3290 N N . ASN B 1 200 ? -0.261 -19.062 -9.461 1 98.75 200 ASN B N 1
ATOM 3291 C CA . ASN B 1 200 ? 0.781 -18.375 -8.711 1 98.75 200 ASN B CA 1
ATOM 3292 C C . ASN B 1 200 ? 2.094 -19.156 -8.727 1 98.75 200 ASN B C 1
ATOM 3294 O O . ASN B 1 200 ? 3.137 -18.609 -9.094 1 98.75 200 ASN B O 1
ATOM 3298 N N . GLY B 1 201 ? 2.039 -20.469 -8.336 1 98.31 201 GLY B N 1
ATOM 3299 C CA . GLY B 1 201 ? 3.244 -21.234 -8.07 1 98.31 201 GLY B CA 1
ATOM 3300 C C . GLY B 1 201 ? 4.219 -21.234 -9.227 1 98.31 201 GLY B C 1
ATOM 3301 O O . GLY B 1 201 ? 5.391 -20.891 -9.062 1 98.31 201 GLY B O 1
ATOM 3302 N N . GLY B 1 202 ? 3.727 -21.594 -10.391 1 97.75 202 GLY B N 1
ATOM 3303 C CA . GLY B 1 202 ? 4.57 -21.641 -11.57 1 97.75 202 GLY B CA 1
ATOM 3304 C C . GLY B 1 202 ? 5.172 -20.281 -11.93 1 97.75 202 GLY B C 1
ATOM 3305 O O . GLY B 1 202 ? 6.371 -20.188 -12.195 1 97.75 202 GLY B O 1
ATOM 3306 N N . GLY B 1 203 ? 4.363 -19.219 -11.922 1 98.06 203 GLY B N 1
ATOM 3307 C CA . GLY B 1 203 ? 4.828 -17.875 -12.25 1 98.06 203 GLY B CA 1
ATOM 3308 C C . GLY B 1 203 ? 5.848 -17.344 -11.258 1 98.06 203 GLY B C 1
ATOM 3309 O O . GLY B 1 203 ? 6.812 -16.688 -11.648 1 98.06 203 GLY B O 1
ATOM 3310 N N . ALA B 1 204 ? 5.648 -17.625 -10 1 98.38 204 ALA B N 1
ATOM 3311 C CA . ALA B 1 204 ? 6.562 -17.172 -8.961 1 98.38 204 ALA B CA 1
ATOM 3312 C C . ALA B 1 204 ? 7.938 -17.828 -9.117 1 98.38 204 ALA B C 1
ATOM 3314 O O . ALA B 1 204 ? 8.961 -17.141 -9.055 1 98.38 204 ALA B O 1
ATOM 3315 N N . ALA B 1 205 ? 7.953 -19.141 -9.328 1 97.81 205 ALA B N 1
ATOM 3316 C CA . ALA B 1 205 ? 9.203 -19.875 -9.516 1 97.81 205 ALA B CA 1
ATOM 3317 C C . ALA B 1 205 ? 9.953 -19.375 -10.742 1 97.81 205 ALA B C 1
ATOM 3319 O O . ALA B 1 205 ? 11.172 -19.188 -10.703 1 97.81 205 ALA B O 1
ATOM 3320 N N . GLU B 1 206 ? 9.234 -19.125 -11.789 1 98 206 GLU B N 1
ATOM 3321 C CA . GLU B 1 206 ? 9.852 -18.656 -13.031 1 98 206 GLU B CA 1
ATOM 3322 C C . GLU B 1 206 ? 10.461 -17.266 -12.859 1 98 206 GLU B C 1
ATOM 3324 O O . GLU B 1 206 ? 11.57 -17.016 -13.336 1 98 206 GLU B O 1
ATOM 3329 N N . LEU B 1 207 ? 9.789 -16.344 -12.203 1 97.56 207 LEU B N 1
ATOM 3330 C CA . LEU B 1 207 ? 10.32 -15.008 -11.961 1 97.56 207 LEU B CA 1
ATOM 3331 C C . LEU B 1 207 ? 11.617 -15.07 -11.172 1 97.56 207 LEU B C 1
ATOM 3333 O O . LEU B 1 207 ? 12.594 -14.398 -11.516 1 97.56 207 LEU B O 1
ATOM 3337 N N . GLY B 1 208 ? 11.594 -15.867 -10.078 1 96.88 208 GLY B N 1
ATOM 3338 C CA . GLY B 1 208 ? 12.812 -16.047 -9.305 1 96.88 208 GLY B CA 1
ATOM 3339 C C . GLY B 1 208 ? 13.984 -16.531 -10.133 1 96.88 208 GLY B C 1
ATOM 3340 O O . GLY B 1 208 ? 15.102 -16.016 -10 1 96.88 208 GLY B O 1
ATOM 3341 N N . LYS B 1 209 ? 13.711 -17.484 -11.016 1 97.12 209 LYS B N 1
ATOM 3342 C CA . LYS B 1 209 ? 14.75 -18.031 -11.883 1 97.12 209 LYS B CA 1
ATOM 3343 C C . LYS B 1 209 ? 15.289 -16.969 -12.836 1 97.12 209 LYS B C 1
ATOM 3345 O O . LYS B 1 209 ? 16.5 -16.875 -13.055 1 97.12 209 LYS B O 1
ATOM 3350 N N . ILE B 1 210 ? 14.398 -16.172 -13.414 1 96.56 210 ILE B N 1
ATOM 3351 C CA . ILE B 1 210 ? 14.789 -15.133 -14.352 1 96.56 210 ILE B CA 1
ATOM 3352 C C . ILE B 1 210 ? 15.688 -14.117 -13.648 1 96.56 210 ILE B C 1
ATOM 3354 O O . ILE B 1 210 ? 16.734 -13.75 -14.164 1 96.56 210 ILE B O 1
ATOM 3358 N N . VAL B 1 211 ? 15.32 -13.68 -12.469 1 97 211 VAL B N 1
ATOM 3359 C CA . VAL B 1 211 ? 16.094 -12.688 -11.734 1 97 211 VAL B CA 1
ATOM 3360 C C . VAL B 1 211 ? 17.469 -13.258 -11.375 1 97 211 VAL B C 1
ATOM 3362 O O . VAL B 1 211 ? 18.484 -12.609 -11.578 1 97 211 VAL B O 1
ATOM 3365 N N . MET B 1 212 ? 17.5 -14.516 -10.93 1 96.62 212 MET B N 1
ATOM 3366 C CA . MET B 1 212 ? 18.75 -15.133 -10.5 1 96.62 212 MET B CA 1
ATOM 3367 C C . MET B 1 212 ? 19.672 -15.375 -11.688 1 96.62 212 MET B C 1
ATOM 3369 O O . MET B 1 212 ? 20.906 -15.32 -11.547 1 96.62 212 MET B O 1
ATOM 3373 N N . SER B 1 213 ? 19.109 -15.625 -12.836 1 96.69 213 SER B N 1
ATOM 3374 C CA . SER B 1 213 ? 19.922 -15.82 -14.031 1 96.69 213 SER B CA 1
ATOM 3375 C C . SER B 1 213 ? 20.656 -14.539 -14.422 1 96.69 213 SER B C 1
ATOM 3377 O O . SER B 1 213 ? 21.703 -14.594 -15.055 1 96.69 213 SER B O 1
ATOM 3379 N N . LYS B 1 214 ? 20.141 -13.391 -14.039 1 95.12 214 LYS B N 1
ATOM 3380 C CA . LYS B 1 214 ? 20.75 -12.102 -14.367 1 95.12 214 LYS B CA 1
ATOM 3381 C C . LYS B 1 214 ? 21.781 -11.703 -13.328 1 95.12 214 LYS B C 1
ATOM 3383 O O . LYS B 1 214 ? 22.703 -10.938 -13.617 1 95.12 214 LYS B O 1
ATOM 3388 N N . VAL B 1 215 ? 21.609 -12.094 -12.148 1 92.56 215 VAL B N 1
ATOM 3389 C CA . VAL B 1 215 ? 22.531 -11.789 -11.062 1 92.56 215 VAL B CA 1
ATOM 3390 C C . VAL B 1 215 ? 23.781 -12.664 -11.18 1 92.56 215 VAL B C 1
ATOM 3392 O O . VAL B 1 215 ? 24.891 -12.211 -10.898 1 92.56 215 VAL B O 1
ATOM 3395 N N . THR B 1 216 ? 23.734 -13.922 -11.469 1 81.94 216 THR B N 1
ATOM 3396 C CA . THR B 1 216 ? 24.844 -14.875 -11.539 1 81.94 216 THR B CA 1
ATOM 3397 C C . THR B 1 216 ? 25.562 -14.758 -12.875 1 81.94 216 THR B C 1
ATOM 3399 O O . THR B 1 216 ? 26.625 -15.359 -13.062 1 81.94 216 THR B O 1
ATOM 3402 N N . ALA B 1 217 ? 25.109 -13.953 -13.703 1 68.81 217 ALA B N 1
ATOM 3403 C CA . ALA B 1 217 ? 25.781 -13.781 -14.992 1 68.81 217 ALA B CA 1
ATOM 3404 C C . ALA B 1 217 ? 26.906 -12.758 -14.883 1 68.81 217 ALA B C 1
ATOM 3406 O O . ALA B 1 217 ? 26.828 -11.82 -14.086 1 68.81 217 ALA B O 1
#

Organism: Anopheles darlingi (NCBI:txid43151)

Sequence (434 aa):
MPKLVLHTLHLSPPCRAVELTAKALGLELEQKEINLLTGEHLKPEFLKLNPQHTIPVLDDDGTIITESHAIMIYLVTKYGKDDSLYPKDAVKQARVNAALHFESGVIFARMRFIFERILFYGHTDIPEDRADYVRKAYQLLEDTLIDDYVAGSQLTVADFSCISSTASIMGVVPLDAATFPKIHAWINRLKQLPYYEEANGGGAAELGKIVMSKVTAMPKLVLHTLHLSPPCRAVELTAKALGLELEQKEINLLTGEHLKPEFLKLNPQHTIPVLDDDGTIITESHAIMIYLVTKYGKDDSLYPKDAVKQARVNAALHFESGVIFARMRFIFERILFYGHTDIPEDRADYVRKAYQLLEDTLIDDYVAGSQLTVADFSCISSTASIMGVVPLDAATFPKIHAWINRLKQLPYYEEANGGGAAELGKIVMSKVTA

InterPro domains:
  IPR004045 Glutathione S-transferase, N-terminal [PF13417] (6-80)
  IPR004045 Glutathione S-transferase, N-terminal [PS50404] (2-83)
  IPR004046 Glutathione S-transferase, C-terminal [PF00043] (132-194)
  IPR010987 Glutathione S-transferase, C-terminal-like [PS50405] (89-217)
  IPR036249 Thioredoxin-like superfamily [SSF52833] (1-88)
  IPR036282 Glutathione S-transferase, C-terminal domain superfamily [SSF47616] (84-201)
  IPR040079 Glutathione transferase family [SFLDS00019] (3-215)

Foldseek 3Di:
DWAKEKADDLLDLLRLLLLVLCVVLVHDYHYDYADVLVPSLVDPVNCVLPVVSDDTWMDGPNDIDGDSVRSSVVCCVPRNPACQQQHPPPVLNVLLVVLLCLLVVQLQVLLCVQLCCVRPVLDQAGDPVSLVSNVVSLVVQLVQLPELANSHPGHYSSRSSNLQSCLQCCLPNPDDCVVRVSVVSSNVVQVPPPCCCVSHNVSSNVNSVVSNVSNVD/DWAKEKADDLLDLLRLLLLVLCVVLVHDYHYDYQDVLVPSLVDPVNCVLPVVSDDTWMDGPNDIDDDSVRSSVVCCVPRNPACQQQDPPPVLNVLLVVLLCLLVVQLQVLLCVQLCCVRPVLDQAGDPVSLVSNVVSLVVQLVQLPELANSHPGHYSSRSSNLQSCLQCCLPNPDDCVVRVSVVSSNVVQVPPPCCCVSHNVSSNVNSVVSNVSNVD

Secondary structure (DSSP, 8-state):
---EEEEE-TTSHHHHHHHHHHHHHT---EEEE--TTTTGGGSHHHHHH-TT--S-EEEETTEEEESHHHHHHHHHHHH-SSSSSS-SSHHHHHHHHHHHHHIIIIIIHHHHHHHHHHHTT------HHHHHHHHHHHHHHHHH--SSBTTBSS--HHHHHHHHHHHHHTTTS---TTT-HHHHHHHHHHTTSTTHIIIIIHHHHHHHHHHHHHH--/---EEEEE-TTSHHHHHHHHHHHHHT---EEEE--TTTTGGGSHHHHHH-TT--S-EEEETTEEEESHHHHHHHHHHHH-SSSSSS-SSHHHHHHHHHHHHHIIIIIIHHHHHHHHHHHTT------HHHHHHHHHHHHHHHHH--SSBTTBSS--HHHHHHHHHHHHHTTTS---TTT-HHHHHHHHHHTTSTTHIIIIIHHHHHHHHHHHHHH--

Radius of gyration: 20.44 Å; Cα contacts (8 Å, |Δi|>4): 721; chains: 2; bounding box: 48×52×52 Å